Protein AF-A0A7V8XNZ7-F1 (afdb_monomer_lite)

Radius of gyration: 29.41 Å; chains: 1; bounding box: 62×92×103 Å

Secondary structure (DSSP, 8-state):
-------------------------HHHHHHHHHHTSBHHHH-TTS-SSBHHHHHHHHH-TT-EEEEEEEEPTT---TT-SEEEEEEEEEEEETTEEEEEEEEEEEEEGGGTEEEEEEEEEEEEEEEETTEEEE-S-GGGHHHHHHS-GGGS----EEE---EEESSS--TT-EEEEEEEEEE-SSS-EEEEEEEEEETTTEEEEEEEEEE-TT-EEEEEEEEEPPS-TT-EEEEEEEETT-PPEEEE-TT--EEEE-TTSSSS--SS------S------------SSSS-EEEEEEE-TT-SEEEEEEEE-TTEEEEEE-TTSPBP-TTSTTEEEEEEEEEETTTTEEEEEEEEEEESPPSEEEEEEEEE------------PPPP----------PPPPPP-PPP--

Structure (mmCIF, N/CA/C/O backbone):
data_AF-A0A7V8XNZ7-F1
#
_entry.id   AF-A0A7V8XNZ7-F1
#
loop_
_atom_site.group_PDB
_atom_site.id
_atom_site.type_symbol
_atom_site.label_atom_id
_atom_site.label_alt_id
_atom_site.label_comp_id
_atom_site.label_asym_id
_atom_site.label_entity_id
_atom_site.label_seq_id
_atom_site.pdbx_PDB_ins_code
_atom_site.Cartn_x
_atom_site.Cartn_y
_atom_site.Cartn_z
_atom_site.occupancy
_atom_site.B_iso_or_equiv
_atom_site.auth_seq_id
_atom_site.auth_comp_id
_atom_site.auth_asym_id
_atom_site.auth_atom_id
_atom_site.pdbx_PDB_model_num
ATOM 1 N N . MET A 1 1 ? -2.781 69.017 58.555 1.00 39.75 1 MET A N 1
ATOM 2 C CA . MET A 1 1 ? -2.145 67.916 57.795 1.00 39.75 1 MET A CA 1
ATOM 3 C C . MET A 1 1 ? -3.065 67.523 56.646 1.00 39.75 1 MET A C 1
ATOM 5 O O . MET A 1 1 ? -4.130 66.984 56.902 1.00 39.75 1 MET A O 1
ATOM 9 N N . ARG A 1 2 ? -2.718 67.870 55.398 1.00 33.56 2 ARG A N 1
ATOM 10 C CA . ARG A 1 2 ? -3.447 67.452 54.186 1.00 33.56 2 ARG A CA 1
ATOM 11 C C . ARG A 1 2 ? -2.584 66.428 53.453 1.00 33.56 2 ARG A C 1
ATOM 13 O O . ARG A 1 2 ? -1.491 66.766 53.011 1.00 33.56 2 ARG A O 1
ATOM 20 N N . MET A 1 3 ? -3.054 65.187 53.381 1.00 37.44 3 MET A N 1
ATOM 21 C CA . MET A 1 3 ? -2.388 64.090 52.680 1.00 37.44 3 MET A CA 1
ATOM 22 C C . MET A 1 3 ? -2.926 64.064 51.245 1.00 37.44 3 MET A C 1
ATOM 24 O O . MET A 1 3 ? -4.095 63.764 51.020 1.00 37.44 3 MET A O 1
ATOM 28 N N . VAL A 1 4 ? -2.099 64.468 50.282 1.00 38.56 4 VAL A N 1
ATOM 29 C CA . VAL A 1 4 ? -2.446 64.460 48.855 1.00 38.56 4 VAL A CA 1
ATOM 30 C C . VAL A 1 4 ? -2.155 63.064 48.307 1.00 38.56 4 VAL A C 1
ATOM 32 O O . VAL A 1 4 ? -0.997 62.686 48.139 1.00 38.56 4 VAL A O 1
ATOM 35 N N . LEU A 1 5 ? -3.210 62.290 48.053 1.00 36.19 5 LEU A N 1
ATOM 36 C CA . LEU A 1 5 ? -3.142 60.973 47.425 1.00 3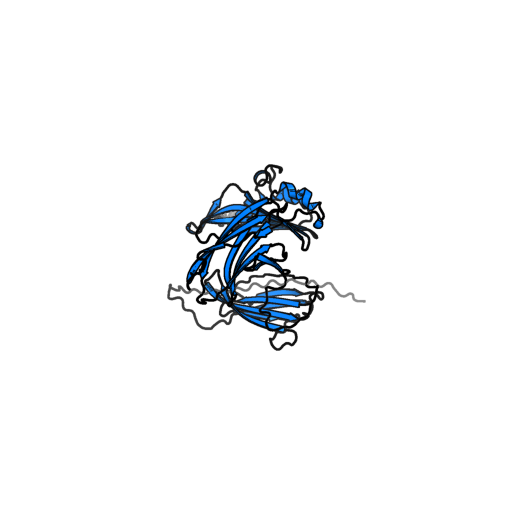6.19 5 LEU A CA 1
ATOM 37 C C . LEU A 1 5 ? -2.982 61.158 45.905 1.00 36.19 5 LEU A C 1
ATOM 39 O O . LEU A 1 5 ? -3.918 61.564 45.219 1.00 36.19 5 LEU A O 1
ATOM 43 N N . ARG A 1 6 ? -1.784 60.902 45.368 1.00 35.91 6 ARG A N 1
ATOM 44 C CA . ARG A 1 6 ? -1.544 60.858 43.916 1.00 35.91 6 ARG A CA 1
ATOM 45 C C . ARG A 1 6 ? -1.969 59.490 43.381 1.00 35.91 6 ARG A C 1
ATOM 47 O O . ARG A 1 6 ? -1.261 58.508 43.576 1.00 35.91 6 ARG A O 1
ATOM 54 N N . VAL A 1 7 ? -3.116 59.434 42.708 1.00 35.53 7 VAL A N 1
ATOM 55 C CA . VAL A 1 7 ? -3.557 58.269 41.929 1.00 35.53 7 VAL A CA 1
ATOM 56 C C . VAL A 1 7 ? -2.876 58.333 40.561 1.00 35.53 7 VAL A C 1
ATOM 58 O O . VAL A 1 7 ? -3.099 59.270 39.799 1.00 35.53 7 VAL A O 1
ATOM 61 N N . VAL A 1 8 ? -2.008 57.363 40.270 1.00 37.47 8 VAL A N 1
ATOM 62 C CA . VAL A 1 8 ? -1.406 57.169 38.944 1.00 37.47 8 VAL A CA 1
ATOM 63 C C . VAL A 1 8 ? -2.248 56.130 38.211 1.00 37.47 8 VAL A C 1
ATOM 65 O O . VAL A 1 8 ? -2.193 54.943 38.527 1.00 37.47 8 VAL A O 1
ATOM 68 N N . THR A 1 9 ? -3.048 56.576 37.248 1.00 41.19 9 THR A N 1
ATOM 69 C CA . THR A 1 9 ? -3.846 55.697 36.389 1.00 41.19 9 THR A CA 1
ATOM 70 C C . THR A 1 9 ? -2.958 55.186 35.253 1.00 41.19 9 THR A C 1
ATOM 72 O O . THR A 1 9 ? -2.652 55.920 34.316 1.00 41.19 9 THR A O 1
ATOM 75 N N . VAL A 1 10 ? -2.501 53.934 35.346 1.00 38.91 10 VAL A N 1
ATOM 76 C CA . VAL A 1 10 ? -1.772 53.251 34.265 1.00 38.91 10 VAL A CA 1
ATOM 77 C C . VAL A 1 10 ? -2.794 52.736 33.253 1.00 38.91 10 VAL A C 1
ATOM 79 O O . VAL A 1 10 ? -3.496 51.757 33.501 1.00 38.91 10 VAL A O 1
ATOM 82 N N . LEU A 1 11 ? -2.896 53.421 32.115 1.00 38.03 11 LEU A N 1
ATOM 83 C CA . LEU A 1 11 ? -3.706 53.001 30.975 1.00 38.03 11 LEU A CA 1
ATOM 84 C C . LEU A 1 11 ? -2.941 51.902 30.209 1.00 38.03 11 LEU A C 1
ATOM 86 O O . LEU A 1 11 ? -2.127 52.186 29.332 1.00 38.03 11 LEU A O 1
ATOM 90 N N . CYS A 1 12 ? -3.155 50.633 30.565 1.00 36.72 12 CYS A N 1
ATOM 91 C CA . CYS A 1 12 ? -2.683 49.505 29.760 1.00 36.72 12 CYS A CA 1
ATOM 92 C C . CYS A 1 12 ? -3.538 49.410 28.490 1.00 36.72 12 CYS A C 1
ATOM 94 O O . CYS A 1 12 ? -4.633 48.849 28.512 1.00 36.72 12 CYS A O 1
ATOM 96 N N . ALA A 1 13 ? -3.044 49.954 27.377 1.00 41.94 13 ALA A N 1
ATOM 97 C CA . ALA A 1 13 ? -3.587 49.666 26.057 1.00 41.94 13 ALA A CA 1
ATOM 98 C C . ALA A 1 13 ? -3.316 48.187 25.729 1.00 41.94 13 ALA A C 1
ATOM 100 O O . ALA A 1 13 ? -2.229 47.820 25.287 1.00 41.94 13 ALA A O 1
ATOM 101 N N . LEU A 1 14 ? -4.303 47.329 25.992 1.00 40.44 14 LEU A N 1
ATOM 102 C CA . LEU A 1 14 ? -4.361 45.968 25.469 1.00 40.44 14 LEU A CA 1
ATOM 103 C C . LEU A 1 14 ? -4.523 46.073 23.952 1.00 40.44 14 LEU A C 1
ATOM 105 O O . LEU A 1 14 ? -5.637 46.157 23.439 1.00 40.44 14 LEU A O 1
ATOM 109 N N . TRP A 1 15 ? -3.409 46.112 23.222 1.00 42.69 15 TRP A N 1
ATOM 110 C CA . TRP A 1 15 ? -3.448 45.756 21.812 1.00 42.69 15 TRP A CA 1
ATOM 111 C C . TRP A 1 15 ? -3.985 44.327 21.738 1.00 42.69 15 TRP A C 1
ATOM 113 O O . TRP A 1 15 ? -3.386 43.445 22.364 1.00 42.69 15 TRP A O 1
ATOM 123 N N . PRO A 1 16 ? -5.102 44.064 21.031 1.00 50.25 16 PRO A N 1
ATOM 124 C CA . PRO A 1 16 ? -5.426 42.699 20.689 1.00 50.25 16 PRO A CA 1
ATOM 125 C C . PRO A 1 16 ? -4.217 42.212 19.907 1.00 50.25 16 PRO A C 1
ATOM 127 O O . PRO A 1 16 ? -3.898 42.740 18.840 1.00 50.25 16 PRO A O 1
ATOM 130 N N . ALA A 1 17 ? -3.494 41.255 20.481 1.00 51.59 17 ALA A N 1
ATOM 131 C CA . ALA A 1 17 ? -2.649 40.401 19.686 1.00 51.59 17 ALA A CA 1
ATOM 132 C C . ALA A 1 17 ? -3.598 39.839 18.633 1.00 51.59 17 ALA A C 1
ATOM 134 O O . ALA A 1 17 ? -4.425 38.977 18.931 1.00 51.59 17 ALA A O 1
ATOM 135 N N . VAL A 1 18 ? -3.558 40.417 17.432 1.00 56.84 18 VAL A N 1
ATOM 136 C CA . VAL A 1 18 ? -4.085 39.787 16.237 1.00 56.84 18 VAL A CA 1
ATOM 137 C C . VAL A 1 18 ? -3.210 38.559 16.128 1.00 56.84 18 VAL A C 1
ATOM 139 O O . VAL A 1 18 ? -2.110 38.611 15.582 1.00 56.84 18 VAL A O 1
ATOM 142 N N . GLY A 1 19 ? -3.630 37.499 16.824 1.00 54.28 19 GLY A N 1
ATOM 143 C CA . GLY A 1 19 ? -3.047 36.191 16.700 1.00 54.28 19 GLY A CA 1
ATOM 144 C C . GLY A 1 19 ? -3.092 35.950 15.217 1.00 54.28 19 GLY A C 1
ATOM 145 O O . GLY A 1 19 ? -4.176 35.908 14.632 1.00 54.28 19 GLY A O 1
ATOM 146 N N . THR A 1 20 ? -1.918 35.921 14.599 1.00 58.00 20 THR A N 1
ATOM 147 C CA . THR A 1 20 ? -1.763 35.319 13.295 1.00 58.00 20 THR A CA 1
ATOM 148 C C . THR A 1 20 ? -2.499 33.999 13.425 1.00 58.00 20 THR A C 1
ATOM 150 O O . THR A 1 20 ? -2.100 33.148 14.220 1.00 58.00 20 THR A O 1
ATOM 153 N N . LEU A 1 21 ? -3.669 33.909 12.785 1.00 58.59 21 LEU A N 1
ATOM 154 C CA . LEU A 1 21 ? -4.419 32.676 12.628 1.00 58.59 21 LEU A CA 1
ATOM 155 C C . LEU A 1 21 ? -3.431 31.764 11.923 1.00 58.59 21 LEU A C 1
ATOM 157 O O . LEU A 1 21 ? -3.240 31.866 10.712 1.00 58.59 21 LEU A O 1
ATOM 161 N N . GLY A 1 22 ? -2.659 31.039 12.734 1.00 60.12 22 GLY A N 1
ATOM 162 C CA . GLY A 1 22 ? -1.519 30.275 12.282 1.00 60.12 22 GLY A CA 1
ATOM 163 C C . GLY A 1 22 ? -2.070 29.346 11.236 1.00 60.12 22 GLY A C 1
ATOM 164 O O . GLY A 1 22 ? -3.032 28.636 11.529 1.00 60.12 22 GLY A O 1
ATOM 165 N N . ALA A 1 23 ? -1.534 29.442 10.018 1.00 72.25 23 ALA A N 1
ATOM 166 C CA . ALA A 1 23 ? -1.932 28.590 8.916 1.00 72.25 23 ALA A CA 1
ATOM 167 C C . ALA A 1 23 ? -1.976 27.160 9.455 1.00 72.25 23 ALA A C 1
ATOM 169 O O . ALA A 1 23 ? -0.952 26.611 9.867 1.00 72.25 23 ALA A O 1
ATOM 170 N N . GLN A 1 24 ? -3.194 26.641 9.599 1.00 80.75 24 GLN A N 1
ATOM 171 C CA . GLN A 1 24 ? -3.417 25.366 10.247 1.00 80.75 24 GLN A CA 1
ATOM 172 C C . GLN A 1 24 ? -2.708 24.332 9.381 1.00 80.75 24 GLN A C 1
ATOM 174 O O . GLN A 1 24 ? -2.948 24.291 8.176 1.00 80.75 24 GLN A O 1
ATOM 179 N N . ASP A 1 25 ? -1.787 23.570 9.975 1.00 91.31 25 ASP A N 1
ATOM 180 C CA . ASP A 1 25 ? -1.007 22.569 9.249 1.00 91.31 25 ASP A CA 1
ATOM 181 C C . ASP A 1 25 ? -1.972 21.671 8.446 1.00 91.31 25 ASP A C 1
ATOM 183 O O . ASP A 1 25 ? -2.803 20.986 9.060 1.00 91.31 25 ASP A O 1
ATOM 187 N N . PRO A 1 26 ? -1.909 21.668 7.097 1.00 90.56 26 PRO A N 1
ATOM 188 C CA . PRO A 1 26 ? -2.805 20.874 6.261 1.00 90.56 26 PRO A CA 1
ATOM 189 C C . PRO A 1 26 ? -2.821 19.397 6.659 1.00 90.56 26 PRO A C 1
ATOM 191 O O . PRO A 1 26 ? -3.866 18.749 6.593 1.00 90.56 26 PRO A O 1
ATOM 194 N N . ALA A 1 27 ? -1.697 18.866 7.152 1.00 89.31 27 ALA A N 1
ATOM 195 C CA . ALA A 1 27 ? -1.626 17.494 7.637 1.00 89.31 27 ALA A CA 1
ATOM 196 C C . ALA A 1 27 ? -2.510 17.263 8.875 1.00 89.31 27 ALA A C 1
ATOM 198 O O . ALA A 1 27 ? -3.205 16.248 8.958 1.00 89.31 27 ALA A O 1
ATOM 199 N N . GLN A 1 28 ? -2.548 18.216 9.812 1.00 94.00 28 GLN A N 1
ATOM 200 C CA . GLN A 1 28 ? -3.410 18.140 10.996 1.00 94.00 28 GLN A CA 1
ATOM 201 C C . GLN A 1 28 ? -4.891 18.225 10.629 1.00 94.00 28 GLN A C 1
ATOM 203 O O . GLN A 1 28 ? -5.708 17.510 11.210 1.00 94.00 28 GLN A O 1
ATOM 208 N N . GLU A 1 29 ? -5.251 19.045 9.639 1.00 95.19 29 GLU A N 1
ATOM 209 C CA . GLU A 1 29 ? -6.632 19.110 9.152 1.00 95.19 29 GLU A CA 1
ATOM 210 C C . GLU A 1 29 ? -7.066 17.793 8.489 1.00 95.19 29 GLU A C 1
ATOM 212 O O . GLU A 1 29 ? -8.159 17.297 8.772 1.00 95.19 29 GLU A O 1
ATOM 217 N N . ARG A 1 30 ? -6.200 17.167 7.680 1.00 94.56 30 ARG A N 1
ATOM 218 C CA . ARG A 1 30 ? -6.457 15.837 7.093 1.00 94.56 30 ARG A CA 1
ATOM 219 C C . ARG A 1 30 ? -6.646 14.774 8.173 1.00 94.56 30 ARG A C 1
ATOM 221 O O . ARG A 1 30 ? -7.622 14.025 8.129 1.00 94.56 30 ARG A O 1
ATOM 228 N N . ILE A 1 31 ? -5.768 14.737 9.177 1.00 95.94 31 ILE A N 1
ATOM 229 C CA . ILE A 1 31 ? -5.879 13.809 10.314 1.00 95.94 31 ILE A CA 1
ATOM 230 C C . ILE A 1 31 ? -7.194 14.036 11.071 1.00 95.94 31 ILE A C 1
ATOM 232 O O . ILE A 1 31 ? -7.930 13.082 11.330 1.00 95.94 31 ILE A O 1
ATOM 236 N N . ARG A 1 32 ? -7.532 15.294 11.384 1.00 97.75 32 ARG A N 1
ATOM 237 C CA . ARG A 1 32 ? -8.781 15.655 12.071 1.00 97.75 32 ARG A CA 1
ATOM 238 C C . ARG A 1 32 ? -10.007 15.194 11.286 1.00 97.75 32 ARG A C 1
ATOM 240 O O . ARG A 1 32 ? -10.914 14.610 11.873 1.00 97.75 32 ARG A O 1
ATOM 247 N N . ARG A 1 33 ? -10.031 15.426 9.970 1.00 97.56 33 ARG A N 1
ATOM 248 C CA . ARG A 1 33 ? -11.114 14.963 9.089 1.00 97.56 33 ARG A CA 1
ATOM 249 C C . ARG A 1 33 ? -11.244 13.451 9.114 1.00 97.56 33 ARG A C 1
ATOM 251 O O . ARG A 1 33 ? -12.348 12.969 9.311 1.00 97.56 33 ARG A O 1
ATOM 258 N N . THR A 1 34 ? -10.129 12.733 9.002 1.00 98.12 34 THR A N 1
ATOM 259 C CA . THR A 1 34 ? -10.087 11.260 9.019 1.00 98.12 34 THR A CA 1
ATOM 260 C C . THR A 1 34 ? -10.694 10.686 10.295 1.00 98.12 34 THR A C 1
ATOM 262 O O . THR A 1 34 ? -11.558 9.819 10.226 1.00 98.12 34 THR A O 1
ATOM 265 N N . ARG A 1 35 ? -10.309 11.216 11.463 1.00 98.50 35 ARG A N 1
ATOM 266 C CA . ARG A 1 35 ? -10.851 10.787 12.766 1.00 98.50 35 ARG A CA 1
ATOM 267 C C . ARG A 1 35 ? -12.365 10.954 12.870 1.00 98.50 35 ARG A C 1
ATOM 269 O O . ARG A 1 35 ? -13.031 10.125 13.483 1.00 98.50 35 ARG A O 1
ATOM 276 N N . ASN A 1 36 ? -12.878 12.028 12.272 1.00 98.44 36 ASN A N 1
ATOM 277 C CA . ASN A 1 36 ? -14.282 12.421 12.330 1.00 98.44 36 ASN A CA 1
ATOM 278 C C . ASN A 1 36 ? -15.132 11.846 11.188 1.00 98.44 36 ASN A C 1
ATOM 280 O O . ASN A 1 36 ? -16.329 12.123 11.145 1.00 98.44 36 ASN A O 1
ATOM 284 N N . VAL A 1 37 ? -14.553 11.074 10.262 1.00 98.44 37 VAL A N 1
ATOM 285 C CA . VAL A 1 37 ? -15.342 10.367 9.246 1.00 98.44 37 VAL A CA 1
ATOM 286 C C . VAL A 1 37 ? -16.258 9.377 9.957 1.00 98.44 37 VAL A C 1
ATOM 288 O O . VAL A 1 37 ? -15.779 8.568 10.747 1.00 98.44 37 VAL A O 1
ATOM 291 N N . ALA A 1 38 ? -17.563 9.435 9.695 1.00 98.50 38 ALA A N 1
ATOM 292 C CA . ALA A 1 38 ? -18.488 8.433 10.211 1.00 98.50 38 ALA A CA 1
ATOM 293 C C . ALA A 1 38 ? -18.165 7.060 9.604 1.00 98.50 38 ALA A C 1
ATOM 295 O O . ALA A 1 38 ? -17.969 6.953 8.393 1.00 98.50 38 ALA A O 1
ATOM 296 N N . ALA A 1 39 ? -18.106 6.011 10.424 1.00 98.50 39 ALA A N 1
ATOM 297 C CA . ALA A 1 39 ? -17.786 4.662 9.959 1.00 98.50 39 ALA A CA 1
ATOM 298 C C . ALA A 1 39 ? -18.798 4.164 8.904 1.00 98.50 39 ALA A C 1
ATOM 300 O O . ALA A 1 39 ? -18.399 3.561 7.909 1.00 98.50 39 ALA A O 1
ATOM 301 N N . SER A 1 40 ? -20.073 4.531 9.066 1.00 98.38 40 SER A N 1
ATOM 302 C CA . SER A 1 40 ? -21.177 4.349 8.108 1.00 98.38 40 SER A CA 1
ATOM 303 C C . SER A 1 40 ? -20.903 4.921 6.703 1.00 98.38 40 SER A C 1
ATOM 305 O O . SER A 1 40 ? -21.365 4.362 5.710 1.00 98.38 40 SER A O 1
ATOM 307 N N . ASN A 1 41 ? -20.125 6.008 6.587 1.00 98.06 41 ASN A N 1
ATOM 308 C CA . ASN A 1 41 ? -19.746 6.591 5.292 1.00 98.06 41 ASN A CA 1
ATOM 309 C C . ASN A 1 41 ? -18.697 5.747 4.555 1.00 98.06 41 ASN A C 1
ATOM 311 O O . ASN A 1 41 ? -18.593 5.833 3.333 1.00 98.06 41 ASN A O 1
ATOM 315 N N . LEU A 1 42 ? -17.896 4.970 5.290 1.00 98.31 42 LEU A N 1
ATOM 316 C CA . LEU A 1 42 ? -16.884 4.074 4.724 1.00 98.31 42 LEU A CA 1
ATOM 317 C C . LEU A 1 42 ? -17.463 2.692 4.424 1.00 98.31 42 LEU A C 1
ATOM 319 O O . LEU A 1 42 ? -17.049 2.046 3.466 1.00 98.31 42 LEU A O 1
ATOM 323 N N . ASP A 1 43 ? -18.416 2.255 5.243 1.00 98.31 43 ASP A N 1
ATOM 324 C CA . ASP A 1 43 ? -19.131 0.999 5.094 1.00 98.31 43 ASP A CA 1
ATOM 325 C C . ASP A 1 43 ? -20.552 1.149 5.669 1.00 98.31 43 ASP A C 1
ATOM 327 O O . ASP A 1 43 ? -20.702 1.262 6.889 1.00 98.31 43 ASP A O 1
ATOM 331 N N . PRO A 1 44 ? -21.607 1.127 4.831 1.00 98.06 44 PRO A N 1
ATOM 332 C CA . PRO A 1 44 ? -22.984 1.347 5.277 1.00 98.06 44 PRO A CA 1
ATOM 333 C C . PRO A 1 44 ? -23.501 0.353 6.325 1.00 98.06 44 PRO A C 1
ATOM 335 O O . PRO A 1 44 ? -24.524 0.617 6.952 1.00 98.06 44 PRO A O 1
ATOM 338 N N . ALA A 1 45 ? -22.841 -0.796 6.510 1.00 98.25 45 ALA A N 1
ATOM 339 C CA . ALA A 1 45 ? -23.206 -1.770 7.539 1.00 98.25 45 ALA A CA 1
ATOM 340 C C . ALA A 1 45 ? -22.700 -1.390 8.946 1.00 98.25 45 ALA A C 1
ATOM 342 O O . ALA A 1 45 ? -23.031 -2.068 9.922 1.00 98.25 45 ALA A O 1
ATOM 343 N N . LEU A 1 46 ? -21.882 -0.341 9.065 1.00 98.44 46 LEU A N 1
ATOM 344 C CA . LEU A 1 46 ? -21.321 0.135 10.326 1.00 98.44 46 LEU A CA 1
ATOM 345 C C . LEU A 1 46 ? -22.191 1.210 10.997 1.00 98.44 46 LEU A C 1
ATOM 347 O O . LEU A 1 46 ? -22.964 1.898 10.330 1.00 98.44 46 LEU A O 1
ATOM 351 N N . PRO A 1 47 ? -22.063 1.388 12.328 1.00 98.31 47 PRO A N 1
ATOM 352 C CA . PRO A 1 47 ? -22.779 2.436 13.048 1.00 98.31 47 PRO A CA 1
ATOM 353 C C . PRO A 1 47 ? -22.363 3.844 12.603 1.00 98.31 47 PRO A C 1
ATOM 355 O O . PRO A 1 47 ? -21.216 4.089 12.224 1.00 98.31 47 PRO A O 1
ATOM 358 N N . ASP A 1 48 ? -23.292 4.791 12.734 1.00 98.31 48 ASP A N 1
ATOM 359 C CA . ASP A 1 48 ? -23.067 6.209 12.442 1.00 98.31 48 ASP A CA 1
ATOM 360 C C . ASP A 1 48 ? -22.323 6.915 13.588 1.00 98.31 48 ASP A C 1
ATOM 362 O O . ASP A 1 48 ? -22.863 7.734 14.328 1.00 98.31 48 ASP A O 1
ATOM 366 N N . VAL A 1 49 ? -21.066 6.523 13.789 1.00 98.56 49 VAL A N 1
ATOM 367 C CA . VAL A 1 49 ? -20.161 7.100 14.791 1.00 98.56 49 VAL A CA 1
ATOM 368 C C . VAL A 1 49 ? -18.802 7.416 14.157 1.00 98.56 49 VAL A C 1
ATOM 370 O O . VAL A 1 49 ? -18.439 6.786 13.160 1.00 98.56 49 VAL A O 1
ATOM 373 N N . PRO A 1 50 ? -18.017 8.359 14.712 1.00 98.62 50 PRO A N 1
ATOM 374 C CA . PRO A 1 50 ? -16.684 8.670 14.200 1.00 98.62 50 PRO A CA 1
ATOM 375 C C . PRO A 1 50 ? -15.763 7.444 14.142 1.00 98.62 50 PRO A C 1
ATOM 377 O O . PRO A 1 50 ? -15.757 6.624 15.064 1.00 98.62 50 PRO A O 1
ATOM 380 N N . LEU A 1 51 ? -14.934 7.362 13.098 1.00 98.50 51 LEU A N 1
ATOM 381 C CA . LEU A 1 51 ? -13.993 6.267 12.855 1.00 98.50 51 LEU A CA 1
ATOM 382 C C . LEU A 1 51 ? -13.059 6.029 14.049 1.00 98.50 51 LEU A C 1
ATOM 384 O O . LEU A 1 51 ? -12.837 4.879 14.418 1.00 98.50 51 LEU A O 1
ATOM 388 N N . ASP A 1 52 ? -12.546 7.094 14.678 1.00 98.38 52 ASP A N 1
ATOM 389 C CA . ASP A 1 52 ? -11.694 6.973 15.875 1.00 98.38 52 ASP A CA 1
ATOM 390 C C . ASP A 1 52 ? -12.431 6.274 17.028 1.00 98.38 52 ASP A C 1
ATOM 392 O O . ASP A 1 52 ? -11.886 5.361 17.646 1.00 98.38 52 ASP A O 1
ATOM 396 N N . LEU A 1 53 ? -13.690 6.648 17.281 1.00 98.25 53 LEU A N 1
ATOM 397 C CA . LEU A 1 53 ? -14.487 6.055 18.354 1.00 98.25 53 LEU A CA 1
ATOM 398 C C . LEU A 1 53 ? -14.809 4.585 18.062 1.00 98.25 53 LEU A C 1
ATOM 400 O O . LEU A 1 53 ? -14.614 3.735 18.932 1.00 98.25 53 LEU A O 1
ATOM 404 N N . TRP A 1 54 ? -15.262 4.284 16.843 1.00 98.25 54 TRP A N 1
ATOM 405 C CA . TRP A 1 54 ? -15.564 2.915 16.421 1.00 98.25 54 TRP A CA 1
ATOM 406 C C . TRP A 1 54 ? -14.334 2.004 16.523 1.00 98.25 54 TRP A C 1
ATOM 408 O O . TRP A 1 54 ? -14.409 0.924 17.109 1.00 98.25 54 TRP A O 1
ATOM 418 N N . LEU A 1 55 ? -13.178 2.452 16.022 1.00 97.75 55 LEU A N 1
ATOM 419 C CA . LEU A 1 55 ? -11.964 1.636 16.010 1.00 97.75 55 LEU A CA 1
ATOM 420 C C . LEU A 1 55 ? -11.419 1.394 17.426 1.00 97.75 55 LEU A C 1
ATOM 422 O O . LEU A 1 55 ? -10.970 0.289 17.725 1.00 97.75 55 LEU A O 1
ATOM 426 N N . ARG A 1 56 ? -11.515 2.382 18.328 1.00 97.62 56 ARG A N 1
ATOM 427 C CA . ARG A 1 56 ? -11.162 2.221 19.753 1.00 97.62 56 ARG A CA 1
ATOM 428 C C . ARG A 1 56 ? -12.030 1.197 20.466 1.00 97.62 56 ARG A C 1
ATOM 430 O O . ARG A 1 56 ? -11.512 0.415 21.259 1.00 97.62 56 ARG A O 1
ATOM 437 N N . GLN A 1 57 ? -13.332 1.195 20.189 1.00 97.56 57 GLN A N 1
ATOM 438 C CA . GLN A 1 57 ? -14.250 0.199 20.745 1.00 97.56 57 GLN A CA 1
ATOM 439 C C . GLN A 1 57 ? -13.941 -1.205 20.218 1.00 97.56 57 GLN A C 1
ATOM 441 O O . GLN A 1 57 ? -14.053 -2.173 20.964 1.00 97.56 57 GLN A O 1
ATOM 446 N N . LEU A 1 58 ? -13.534 -1.304 18.952 1.00 97.38 58 LEU A N 1
ATOM 447 C CA . LEU A 1 58 ? -13.298 -2.575 18.285 1.00 97.38 58 LEU A CA 1
ATOM 448 C C . LEU A 1 58 ? -11.956 -3.230 18.644 1.00 97.38 58 LEU A C 1
ATOM 450 O O . LEU A 1 58 ? -11.925 -4.416 18.956 1.00 97.38 58 LEU A O 1
ATOM 454 N N . VAL A 1 59 ? -10.850 -2.484 18.565 1.00 95.94 59 VAL A N 1
ATOM 455 C CA . VAL A 1 59 ? -9.496 -3.019 18.820 1.00 95.94 59 VAL A CA 1
ATOM 456 C C . VAL A 1 59 ? -9.192 -3.061 20.322 1.00 95.94 59 VAL A C 1
ATOM 458 O O . VAL A 1 59 ? -8.427 -3.906 20.776 1.00 95.94 59 VAL A O 1
ATOM 461 N N . GLY A 1 60 ? -9.837 -2.193 21.107 1.00 94.38 60 GLY A N 1
ATOM 462 C CA . GLY A 1 60 ? -9.695 -2.120 22.557 1.00 94.38 60 GLY A CA 1
ATOM 463 C C . GLY A 1 60 ? -8.897 -0.904 23.028 1.00 94.38 60 GLY A C 1
ATOM 464 O O . GLY A 1 60 ? -8.122 -0.293 22.293 1.00 94.38 60 GLY A O 1
ATOM 465 N N . ALA A 1 61 ? -9.087 -0.547 24.300 1.00 92.25 61 ALA A N 1
ATOM 466 C CA . ALA A 1 61 ? -8.504 0.657 24.897 1.00 92.25 61 ALA A CA 1
ATOM 467 C C . ALA A 1 61 ? -6.977 0.591 25.098 1.00 92.25 61 ALA A C 1
ATOM 469 O O . ALA A 1 61 ? -6.349 1.633 25.271 1.00 92.25 61 ALA A O 1
ATOM 470 N N . SER A 1 62 ? -6.382 -0.608 25.091 1.00 94.44 62 SER A N 1
ATOM 471 C CA . SER A 1 62 ? -4.930 -0.807 25.203 1.00 94.44 62 SER A CA 1
ATOM 472 C C . SER A 1 62 ? -4.178 -0.557 23.896 1.00 94.44 62 SER A C 1
ATOM 474 O O . SER A 1 62 ? -2.957 -0.406 23.928 1.00 94.44 62 SER A O 1
ATOM 476 N N . ALA A 1 63 ? -4.880 -0.513 22.760 1.00 96.88 63 ALA A N 1
ATOM 477 C CA . ALA A 1 63 ? -4.250 -0.322 21.466 1.00 96.88 63 ALA A CA 1
ATOM 478 C C . ALA A 1 63 ? -3.658 1.088 21.327 1.00 96.88 63 ALA A C 1
ATOM 480 O O . ALA A 1 63 ? -4.231 2.091 21.766 1.00 96.88 63 ALA A O 1
ATOM 481 N N . GLN A 1 64 ? -2.501 1.165 20.682 1.00 95.38 64 GLN A N 1
ATOM 482 C CA . GLN A 1 64 ? -1.858 2.408 20.288 1.00 95.38 64 GLN A CA 1
ATOM 483 C C . GLN A 1 64 ? -2.393 2.842 18.927 1.00 95.38 64 GLN A C 1
ATOM 485 O O . GLN A 1 64 ? -2.482 2.036 18.005 1.00 95.38 64 GLN A O 1
ATOM 490 N N . PHE A 1 65 ? -2.747 4.121 18.809 1.00 95.94 65 PHE A N 1
ATOM 491 C CA . PHE A 1 65 ? -3.322 4.689 17.593 1.00 95.94 65 PHE A CA 1
ATOM 492 C C . PHE A 1 65 ? -2.385 5.743 17.026 1.00 95.94 65 PHE A C 1
ATOM 494 O O . PHE A 1 65 ? -2.216 6.812 17.619 1.00 95.94 65 PHE A O 1
ATOM 501 N N . GLU A 1 66 ? -1.831 5.468 15.854 1.00 92.38 66 GLU A N 1
ATOM 502 C CA . GLU A 1 66 ? -1.061 6.424 15.074 1.00 92.38 66 GLU A CA 1
ATOM 503 C C . GLU A 1 66 ? -1.909 6.926 13.906 1.00 92.38 66 GLU A C 1
ATOM 505 O O . GLU A 1 66 ? -2.488 6.142 13.157 1.00 92.38 66 GLU A O 1
ATOM 510 N N . TRP A 1 67 ? -2.000 8.248 13.766 1.00 94.38 67 TRP A N 1
ATOM 511 C CA . TRP A 1 67 ? -2.750 8.891 12.692 1.00 94.38 67 TRP A CA 1
ATOM 512 C C . TRP A 1 67 ? -1.795 9.696 11.832 1.00 94.38 67 TRP A C 1
ATOM 514 O O . TRP A 1 67 ? -1.116 10.594 12.334 1.00 94.38 67 TRP A O 1
ATOM 524 N N . THR A 1 68 ? -1.784 9.414 10.539 1.00 90.69 68 THR A N 1
ATOM 525 C CA . THR A 1 68 ? -0.949 10.111 9.565 1.00 90.69 68 THR A CA 1
ATOM 526 C C . THR A 1 68 ? -1.799 10.587 8.390 1.00 90.69 68 THR A C 1
ATOM 528 O O . THR A 1 68 ? -2.975 10.244 8.250 1.00 90.69 68 THR A O 1
ATOM 531 N N . SER A 1 69 ? -1.227 11.449 7.555 1.00 91.19 69 SER A N 1
ATOM 532 C CA . SER A 1 69 ? -1.838 11.830 6.283 1.00 91.19 69 SER A CA 1
ATOM 533 C C . SER A 1 69 ? -0.787 11.820 5.187 1.00 91.19 69 SER A C 1
ATOM 535 O O . SER A 1 69 ? 0.389 12.086 5.441 1.00 91.19 69 SER A O 1
ATOM 537 N N . GLY A 1 70 ? -1.208 11.504 3.969 1.00 89.50 70 GLY A N 1
ATOM 538 C CA . GLY A 1 70 ? -0.303 11.344 2.844 1.00 89.50 70 GLY A CA 1
ATOM 539 C C . GLY A 1 70 ? -1.041 11.135 1.532 1.00 89.50 70 GLY A C 1
ATOM 540 O O . GLY A 1 70 ? -2.220 11.466 1.397 1.00 89.50 70 GLY A O 1
ATOM 541 N N . SER A 1 71 ? -0.321 10.600 0.553 1.00 85.62 71 SER A N 1
ATOM 542 C CA . SER A 1 71 ? -0.914 10.138 -0.698 1.00 85.62 71 SER A CA 1
ATOM 543 C C . SER A 1 71 ? -1.488 8.736 -0.520 1.00 85.62 71 SER A C 1
ATOM 545 O O . SER A 1 71 ? -0.882 7.922 0.173 1.00 85.62 71 SER A O 1
ATOM 547 N N . CYS A 1 72 ? -2.627 8.458 -1.150 1.00 84.00 72 CYS A N 1
ATOM 548 C CA . CYS A 1 72 ? -3.178 7.103 -1.212 1.00 84.00 72 CYS A CA 1
ATOM 549 C C . CYS A 1 72 ? -2.238 6.156 -1.982 1.00 84.00 72 CYS A C 1
ATOM 551 O O . CYS A 1 72 ? -1.481 6.605 -2.855 1.00 84.00 72 CYS A O 1
ATOM 553 N N . SER A 1 73 ? -2.276 4.862 -1.664 1.00 71.50 73 SER A N 1
ATOM 554 C CA . SER A 1 73 ? -1.430 3.854 -2.308 1.00 71.50 73 SER A CA 1
ATOM 555 C C . SER A 1 73 ? -1.806 3.674 -3.795 1.00 71.50 73 SER A C 1
ATOM 557 O O . SER A 1 73 ? -2.915 3.977 -4.238 1.00 71.50 73 SER A O 1
ATOM 559 N N . GLY A 1 74 ? -0.845 3.246 -4.622 1.00 59.28 74 GLY A N 1
ATOM 560 C CA . GLY A 1 74 ? -1.114 2.736 -5.978 1.00 59.28 74 GLY A CA 1
ATOM 561 C C . GLY A 1 74 ? -1.536 3.727 -7.079 1.00 59.28 74 GLY A C 1
ATOM 562 O O . GLY A 1 74 ? -1.789 3.282 -8.194 1.00 59.28 74 GLY A O 1
ATOM 563 N N . GLN A 1 75 ? -1.600 5.045 -6.841 1.00 53.75 75 GLN A N 1
ATOM 564 C CA . GLN A 1 75 ? -2.089 6.009 -7.848 1.00 53.75 75 GLN A CA 1
ATOM 565 C C . GLN A 1 75 ? -1.188 7.234 -8.043 1.00 53.75 75 GLN A C 1
ATOM 567 O O . GLN A 1 75 ? -1.597 8.378 -7.849 1.00 53.75 75 GLN A O 1
ATOM 572 N N . ARG A 1 76 ? 0.047 7.011 -8.502 1.00 54.38 76 ARG A N 1
ATOM 573 C CA . ARG A 1 76 ? 0.748 8.035 -9.289 1.00 54.38 76 ARG A CA 1
ATOM 574 C C . ARG A 1 76 ? 0.558 7.720 -10.765 1.00 54.38 76 ARG A C 1
ATOM 576 O O . ARG A 1 76 ? 1.455 7.187 -11.410 1.00 54.38 76 ARG A O 1
ATOM 583 N N . GLU A 1 77 ? -0.620 8.035 -11.296 1.00 59.94 77 GLU A N 1
ATOM 584 C CA . GLU A 1 77 ? -0.726 8.213 -12.743 1.00 59.94 77 GLU A CA 1
ATOM 585 C C . GLU A 1 77 ? 0.192 9.380 -13.110 1.00 59.94 77 GLU A C 1
ATOM 587 O O . GLU A 1 77 ? 0.000 10.491 -12.616 1.00 59.94 77 GLU A O 1
ATOM 592 N N . ARG A 1 78 ? 1.225 9.123 -13.926 1.00 64.25 78 ARG A N 1
ATOM 593 C CA . ARG A 1 78 ? 2.196 10.156 -14.339 1.00 64.25 78 ARG A CA 1
ATOM 594 C C . ARG A 1 78 ? 1.519 11.374 -14.971 1.00 64.25 78 ARG A C 1
ATOM 596 O O . ARG A 1 78 ? 2.063 12.468 -14.880 1.00 64.25 78 ARG A O 1
ATOM 603 N N . ASP A 1 79 ? 0.332 11.179 -15.539 1.00 74.00 79 ASP A N 1
ATOM 604 C CA . ASP A 1 79 ? -0.378 12.190 -16.317 1.00 74.00 79 ASP A CA 1
ATOM 605 C C . ASP A 1 79 ? -1.468 12.928 -15.521 1.00 74.00 79 ASP A C 1
ATOM 607 O O . ASP A 1 79 ? -2.072 13.867 -16.043 1.00 74.00 79 ASP A O 1
ATOM 611 N N . ASN A 1 80 ? -1.731 12.552 -14.260 1.00 77.69 80 ASN A N 1
ATOM 612 C CA . ASN A 1 80 ? -2.751 13.211 -13.447 1.00 77.69 80 ASN A CA 1
ATOM 613 C C . ASN A 1 80 ? -2.118 14.201 -12.447 1.00 77.69 80 ASN A C 1
ATOM 615 O O . ASN A 1 80 ? -1.459 13.779 -11.493 1.00 77.69 80 ASN A O 1
ATOM 619 N N . PRO A 1 81 ? -2.336 15.523 -12.598 1.00 84.38 81 PRO A N 1
ATOM 620 C CA . PRO A 1 81 ? -1.803 16.521 -11.667 1.00 84.38 81 PRO A CA 1
ATOM 621 C C . PRO A 1 81 ? -2.481 16.488 -10.285 1.00 84.38 81 PRO A C 1
ATOM 623 O O . PRO A 1 81 ? -2.029 17.165 -9.356 1.00 84.38 81 PRO A O 1
ATOM 626 N N . ALA A 1 82 ? -3.583 15.746 -10.144 1.00 90.12 82 ALA A N 1
ATOM 627 C CA . ALA A 1 82 ? -4.279 15.543 -8.885 1.00 90.12 82 ALA A CA 1
ATOM 628 C C . ALA A 1 82 ? -3.715 14.313 -8.158 1.00 90.12 82 ALA A C 1
ATOM 630 O O . ALA A 1 82 ? -3.821 13.187 -8.636 1.00 90.12 82 ALA A O 1
ATOM 631 N N . VAL A 1 83 ? -3.141 14.526 -6.972 1.00 89.38 83 VAL A N 1
ATOM 632 C CA . VAL A 1 83 ? -2.628 13.436 -6.130 1.00 89.38 83 VAL A CA 1
ATOM 633 C C . VAL A 1 83 ? -3.708 13.031 -5.132 1.00 89.38 83 VAL A C 1
ATOM 635 O O . VAL A 1 83 ? -4.130 13.883 -4.351 1.00 89.38 83 VAL A O 1
ATOM 638 N N . PRO A 1 84 ? -4.161 11.771 -5.086 1.00 91.12 84 PRO A N 1
ATOM 639 C CA . PRO A 1 84 ? -5.187 11.367 -4.132 1.00 91.12 84 PRO A CA 1
ATOM 640 C C . PRO A 1 84 ? -4.683 11.530 -2.691 1.00 91.12 84 PRO A C 1
ATOM 642 O O . PRO A 1 84 ? -3.577 11.104 -2.354 1.00 91.12 84 PRO A O 1
ATOM 645 N N . LEU A 1 85 ? -5.495 12.173 -1.851 1.00 93.81 85 LEU A N 1
ATOM 646 C CA . LEU A 1 85 ? -5.206 12.456 -0.448 1.00 93.81 85 LEU A CA 1
ATOM 647 C C . LEU A 1 85 ? -5.829 11.396 0.445 1.00 93.81 85 LEU A C 1
ATOM 649 O O . LEU A 1 85 ? -7.045 11.192 0.407 1.00 93.81 85 LEU A O 1
ATOM 653 N N . CYS A 1 86 ? -5.008 10.807 1.306 1.00 93.88 86 CYS A N 1
ATOM 654 C CA . CYS A 1 86 ? -5.435 9.829 2.286 1.00 93.88 86 CYS A CA 1
ATOM 655 C C . CYS A 1 86 ? -5.099 10.270 3.711 1.00 93.88 86 CYS A C 1
ATOM 657 O O . CYS A 1 86 ? -4.047 10.855 3.983 1.00 93.88 86 CYS A O 1
ATOM 659 N N . GLY A 1 87 ? -6.007 9.963 4.628 1.00 95.06 87 GLY A N 1
ATOM 660 C CA . GLY A 1 87 ? -5.692 9.829 6.040 1.00 95.06 87 GLY A CA 1
ATOM 661 C C . GLY A 1 87 ? -5.537 8.361 6.385 1.00 95.06 87 GLY A C 1
ATOM 662 O O . GLY A 1 87 ? -6.308 7.536 5.903 1.00 95.06 87 GLY A O 1
ATOM 663 N N . ILE A 1 88 ? -4.538 8.035 7.192 1.00 94.31 88 ILE A N 1
ATOM 664 C CA . ILE A 1 88 ? -4.213 6.654 7.538 1.00 94.31 88 ILE A CA 1
ATOM 665 C C . ILE A 1 88 ? -4.237 6.537 9.054 1.00 94.31 88 ILE A C 1
ATOM 667 O O . ILE A 1 88 ? -3.670 7.376 9.760 1.00 94.31 88 ILE A O 1
ATOM 671 N N . VAL A 1 89 ? -4.898 5.498 9.550 1.00 96.75 89 VAL A N 1
ATOM 672 C CA . VAL A 1 89 ? -4.828 5.097 10.952 1.00 96.75 89 VAL A CA 1
ATOM 673 C C . VAL A 1 89 ? -4.194 3.726 11.060 1.00 96.75 89 VAL A C 1
ATOM 675 O O . VAL A 1 89 ? -4.595 2.792 10.367 1.00 96.75 89 VAL A O 1
ATOM 678 N N . VAL A 1 90 ? -3.219 3.620 11.954 1.00 94.19 90 VAL A N 1
ATOM 679 C CA . VAL A 1 90 ? -2.637 2.357 12.394 1.00 94.19 90 VAL A CA 1
ATOM 680 C C . VAL A 1 90 ? -3.030 2.166 13.852 1.00 94.19 90 VAL A C 1
ATOM 682 O O . VAL A 1 90 ? -2.647 2.956 14.714 1.00 94.19 90 VAL A O 1
ATOM 685 N N . ALA A 1 91 ? -3.830 1.139 14.120 1.00 95.06 91 ALA A N 1
ATOM 686 C CA . ALA A 1 91 ? -4.199 0.707 15.460 1.00 95.06 91 ALA A CA 1
ATOM 687 C C . ALA A 1 91 ? -3.451 -0.590 15.780 1.00 95.06 91 ALA A C 1
ATOM 689 O O . ALA A 1 91 ? -3.712 -1.623 15.166 1.00 95.06 91 ALA A O 1
ATOM 690 N N . ALA A 1 92 ? -2.511 -0.534 16.718 1.00 93.44 92 ALA A N 1
ATOM 691 C CA . ALA A 1 92 ? -1.652 -1.658 17.067 1.00 93.44 92 ALA A CA 1
ATOM 692 C C . ALA A 1 92 ? -1.822 -2.057 18.536 1.00 93.44 92 ALA A C 1
ATOM 694 O O . ALA A 1 92 ? -1.777 -1.217 19.433 1.00 93.44 92 ALA A O 1
ATOM 695 N N . ASP A 1 93 ? -1.969 -3.352 18.780 1.00 93.38 93 ASP A N 1
ATOM 696 C CA . ASP A 1 93 ? -1.830 -3.988 20.090 1.00 93.38 93 ASP A CA 1
ATOM 697 C C . ASP A 1 93 ? -0.717 -5.053 20.009 1.00 93.38 93 ASP A C 1
ATOM 699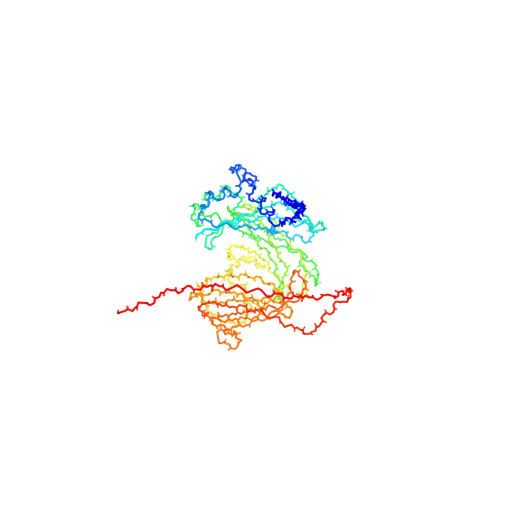 O O . ASP A 1 93 ? -0.186 -5.341 18.938 1.00 93.38 93 ASP A O 1
ATOM 703 N N . SER A 1 94 ? -0.359 -5.665 21.135 1.00 88.81 94 SER A N 1
ATOM 704 C CA . SER A 1 94 ? 0.714 -6.658 21.291 1.00 88.81 94 SER A CA 1
ATOM 705 C C . SER A 1 94 ? 0.758 -7.771 20.233 1.00 88.81 94 SER A C 1
ATOM 707 O O . SER A 1 94 ? 1.832 -8.299 19.955 1.00 88.81 94 SER A O 1
ATOM 709 N N . ASN A 1 95 ? -0.384 -8.143 19.647 1.00 92.00 95 ASN A N 1
ATOM 710 C CA . ASN A 1 95 ? -0.485 -9.261 18.708 1.00 92.00 95 ASN A CA 1
ATOM 711 C C . ASN A 1 95 ? -1.105 -8.909 17.354 1.00 92.00 95 ASN A C 1
ATOM 713 O O . ASN A 1 95 ? -1.111 -9.770 16.474 1.00 92.00 95 ASN A O 1
ATOM 717 N N . VAL A 1 96 ? -1.670 -7.714 17.183 1.00 93.69 96 VAL A N 1
ATOM 718 C CA . VAL A 1 96 ? -2.443 -7.364 15.988 1.00 93.69 96 VAL A CA 1
ATOM 719 C C . VAL A 1 96 ? -2.240 -5.907 15.611 1.00 93.69 96 VAL A C 1
ATOM 721 O O . VAL A 1 96 ? -2.263 -5.031 16.470 1.00 93.69 96 VAL A O 1
ATOM 724 N N . THR A 1 97 ? -2.104 -5.663 14.314 1.00 94.00 97 THR A N 1
ATOM 725 C CA . THR A 1 97 ? -2.078 -4.324 13.732 1.00 94.00 97 THR A CA 1
ATOM 726 C C . THR A 1 97 ? -3.214 -4.211 12.730 1.00 94.00 97 THR A C 1
ATOM 728 O O . THR A 1 97 ? -3.342 -5.049 11.841 1.00 94.00 97 THR A O 1
ATOM 731 N N . VAL A 1 98 ? -4.040 -3.183 12.870 1.00 95.25 98 VAL A N 1
ATOM 732 C CA . VAL A 1 98 ? -5.079 -2.817 11.910 1.00 95.25 98 VAL A CA 1
ATOM 733 C C . VAL A 1 98 ? -4.666 -1.517 11.241 1.00 95.25 98 VAL A C 1
ATOM 735 O O . VAL A 1 98 ? -4.443 -0.520 11.924 1.00 95.25 98 VAL A O 1
ATOM 738 N N . THR A 1 99 ? -4.604 -1.518 9.915 1.00 95.38 99 THR A N 1
ATOM 739 C CA . THR A 1 99 ? -4.328 -0.319 9.118 1.00 95.38 99 THR A CA 1
ATOM 740 C C . THR A 1 99 ? -5.563 0.018 8.304 1.00 95.38 99 THR A C 1
ATOM 742 O O . THR A 1 99 ? -6.104 -0.864 7.644 1.00 95.38 99 THR A O 1
ATOM 745 N N . ILE A 1 100 ? -6.013 1.272 8.338 1.00 96.12 100 ILE A N 1
ATOM 746 C CA . ILE A 1 100 ? -7.125 1.761 7.514 1.00 96.12 100 ILE A CA 1
ATOM 747 C C . ILE A 1 100 ? -6.683 3.045 6.815 1.00 96.12 100 ILE A C 1
ATOM 749 O O . ILE A 1 100 ? -6.345 4.030 7.473 1.00 96.12 100 ILE A O 1
ATOM 753 N N . GLY A 1 101 ? -6.711 3.030 5.486 1.00 95.38 101 GLY A N 1
ATOM 754 C CA . GLY A 1 101 ? -6.560 4.192 4.623 1.00 95.38 101 GLY A CA 1
ATOM 755 C C . GLY A 1 101 ? -7.926 4.732 4.208 1.00 95.38 101 GLY A C 1
ATOM 756 O O . GLY A 1 101 ? -8.778 4.001 3.700 1.00 95.38 101 GLY A O 1
ATOM 757 N N . VAL A 1 102 ? -8.143 6.027 4.415 1.00 97.44 102 VAL A N 1
ATOM 758 C CA . VAL A 1 102 ? -9.364 6.738 4.032 1.00 97.44 102 VAL A CA 1
ATOM 759 C C . VAL A 1 102 ? -9.016 7.798 3.003 1.00 97.44 102 VAL A C 1
ATOM 761 O O . VAL A 1 102 ? -8.311 8.761 3.311 1.00 97.44 102 VAL A O 1
ATOM 764 N N . ARG A 1 103 ? -9.562 7.665 1.797 1.00 96.88 103 ARG A N 1
ATOM 765 C CA . ARG A 1 103 ? -9.455 8.676 0.748 1.00 96.88 103 ARG A CA 1
ATOM 766 C C . ARG A 1 103 ? -10.336 9.865 1.108 1.00 96.88 103 ARG A C 1
ATOM 768 O O . ARG A 1 103 ? -11.551 9.734 1.204 1.00 96.88 103 ARG A O 1
ATOM 775 N N . LEU A 1 104 ? -9.723 11.031 1.291 1.00 97.25 104 LEU A N 1
ATOM 776 C CA . LEU A 1 104 ? -10.393 12.279 1.680 1.00 97.25 104 LEU A CA 1
ATOM 777 C C . LEU A 1 104 ? -10.683 13.200 0.488 1.00 97.25 104 LEU A C 1
ATOM 779 O O . LEU A 1 104 ? -11.500 14.118 0.591 1.00 97.25 104 LEU A O 1
ATOM 783 N N . GLY A 1 105 ? -9.970 13.013 -0.622 1.00 96.12 105 GLY A N 1
ATOM 784 C CA . GLY A 1 105 ? -10.028 13.902 -1.774 1.00 96.12 105 GLY A CA 1
ATOM 785 C C . GLY A 1 105 ? -8.745 13.867 -2.588 1.00 96.12 105 GLY A C 1
ATOM 786 O O . GLY A 1 105 ? -8.115 12.822 -2.718 1.00 96.12 105 GLY A O 1
ATOM 787 N N . GLU A 1 106 ? -8.363 15.011 -3.143 1.00 95.50 106 GLU A N 1
ATOM 788 C CA . GLU A 1 106 ? -7.225 15.151 -4.051 1.00 95.50 106 GLU A CA 1
ATOM 789 C C . GLU A 1 106 ? -6.438 16.427 -3.732 1.00 95.50 106 GLU A C 1
ATOM 791 O O . GLU A 1 106 ? -7.023 17.462 -3.430 1.00 95.50 106 GLU A O 1
ATOM 796 N N . TYR A 1 107 ? -5.117 16.382 -3.839 1.00 92.81 107 TYR A N 1
ATOM 797 C CA . TYR A 1 107 ? -4.242 17.543 -3.780 1.00 92.81 107 TYR A CA 1
ATOM 798 C C . TYR A 1 107 ? -3.967 18.024 -5.196 1.00 92.81 107 TYR A C 1
ATOM 800 O O . TYR A 1 107 ? -3.382 17.298 -6.004 1.00 92.81 107 TYR A O 1
ATOM 808 N N . LEU A 1 108 ? -4.389 19.248 -5.500 1.00 93.25 108 LEU A N 1
ATOM 809 C CA . LEU A 1 108 ? -4.172 19.852 -6.807 1.00 93.25 108 LEU A CA 1
ATOM 810 C C . LEU A 1 108 ? -2.822 20.561 -6.805 1.00 93.25 108 LEU A C 1
ATOM 812 O O . LEU A 1 108 ? -2.719 21.689 -6.326 1.00 93.25 108 LEU A O 1
ATOM 816 N N . GLN A 1 109 ? -1.791 19.911 -7.353 1.00 87.12 109 GLN A N 1
ATOM 817 C CA . GLN A 1 109 ? -0.413 20.416 -7.294 1.00 87.12 109 GLN A CA 1
ATOM 818 C C . GLN A 1 109 ? -0.278 21.843 -7.843 1.00 87.12 109 GLN A C 1
ATOM 820 O O . GLN A 1 109 ? 0.343 22.684 -7.201 1.00 87.12 109 GLN A O 1
ATOM 825 N N . ALA A 1 110 ? -0.916 22.134 -8.982 1.00 89.44 110 ALA A N 1
ATOM 826 C CA . ALA A 1 110 ? -0.845 23.443 -9.636 1.00 89.44 110 ALA A CA 1
ATOM 827 C C . ALA A 1 110 ? -1.428 24.584 -8.787 1.00 89.44 110 ALA A C 1
ATOM 829 O O . ALA A 1 110 ? -0.967 25.718 -8.872 1.00 89.44 110 ALA A O 1
ATOM 830 N N . ALA A 1 111 ? -2.439 24.287 -7.971 1.00 91.69 111 ALA A N 1
ATOM 831 C CA . ALA A 1 111 ? -3.134 25.279 -7.161 1.00 91.69 111 ALA A CA 1
ATOM 832 C C . ALA A 1 111 ? -2.750 25.211 -5.671 1.00 91.69 111 ALA A C 1
ATOM 834 O O . ALA A 1 111 ? -3.211 26.031 -4.883 1.00 91.69 111 ALA A O 1
ATOM 835 N N . MET A 1 112 ? -1.907 24.242 -5.294 1.00 90.19 112 MET A N 1
ATOM 836 C CA . MET A 1 112 ? -1.410 24.004 -3.937 1.00 90.19 112 MET A CA 1
ATOM 837 C C . MET A 1 112 ? -2.514 23.940 -2.869 1.00 90.19 112 MET A C 1
ATOM 839 O O . MET A 1 112 ? -2.337 24.435 -1.755 1.00 90.19 112 MET A O 1
ATOM 843 N N . PHE A 1 113 ? -3.659 23.331 -3.191 1.00 93.69 113 PHE A N 1
ATOM 844 C CA . PHE A 1 113 ? -4.759 23.175 -2.237 1.00 93.69 113 PHE A CA 1
ATOM 845 C C . PHE A 1 113 ? -5.405 21.789 -2.283 1.00 93.69 113 PHE A C 1
ATOM 847 O O . PHE A 1 113 ? -5.347 21.068 -3.285 1.00 93.69 113 PHE A O 1
ATOM 854 N N . ASP A 1 114 ? -6.055 21.447 -1.172 1.00 95.38 114 ASP A N 1
ATOM 855 C CA . ASP A 1 114 ? -6.786 20.198 -0.987 1.00 95.38 114 ASP A CA 1
ATOM 856 C C . ASP A 1 114 ? -8.218 20.335 -1.520 1.00 95.38 114 ASP A C 1
ATOM 858 O O . ASP A 1 114 ? -9.034 21.103 -1.001 1.00 95.38 114 ASP A O 1
ATOM 862 N N . ARG A 1 115 ? -8.552 19.554 -2.546 1.00 96.38 115 ARG A N 1
ATOM 863 C CA . ARG A 1 115 ? -9.914 19.370 -3.044 1.00 96.38 115 ARG A CA 1
ATOM 864 C C . ARG A 1 115 ? -10.568 18.204 -2.310 1.00 96.38 115 ARG A C 1
ATOM 866 O O . ARG A 1 115 ? -10.381 17.042 -2.668 1.00 96.38 115 ARG A O 1
ATOM 873 N N . TRP A 1 116 ? -11.364 18.523 -1.296 1.00 97.00 116 TRP A N 1
ATOM 874 C CA . TRP A 1 116 ? -12.109 17.534 -0.514 1.00 97.00 116 TRP A CA 1
ATOM 875 C C . TRP A 1 116 ? -13.194 16.831 -1.338 1.00 97.00 116 TRP A C 1
ATOM 877 O O . TRP A 1 116 ? -13.858 17.444 -2.177 1.00 97.00 116 TRP A O 1
ATOM 887 N N . ARG A 1 117 ? -13.399 15.544 -1.063 1.00 97.00 117 ARG A N 1
ATOM 888 C CA . ARG A 1 117 ? -14.468 14.704 -1.616 1.00 97.00 117 ARG A CA 1
ATOM 889 C C . ARG A 1 117 ? -15.21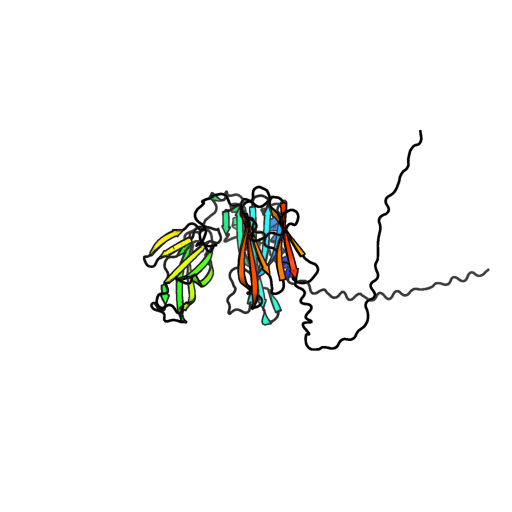2 14.007 -0.477 1.00 97.00 117 ARG A C 1
ATOM 891 O O . ARG A 1 117 ? -14.814 14.105 0.683 1.00 97.00 117 ARG A O 1
ATOM 898 N N . THR A 1 118 ? -16.293 13.305 -0.808 1.00 97.12 118 THR A N 1
ATOM 899 C CA . THR A 1 118 ? -16.912 12.362 0.129 1.00 97.12 118 THR A CA 1
ATOM 900 C C . THR A 1 118 ? -15.869 11.310 0.515 1.00 97.12 118 THR A C 1
ATOM 902 O O . THR A 1 118 ? -15.296 10.707 -0.396 1.00 97.12 118 THR A O 1
ATOM 905 N N . PRO A 1 119 ? -15.588 11.107 1.816 1.00 97.81 119 PRO A N 1
ATOM 906 C CA . PRO A 1 119 ? -14.617 10.116 2.249 1.00 97.81 119 PRO A CA 1
ATOM 907 C C . PRO A 1 119 ? -14.981 8.714 1.765 1.00 97.81 119 PRO A C 1
ATOM 909 O O . PRO A 1 119 ? -16.150 8.338 1.791 1.00 97.81 119 PRO A O 1
ATOM 912 N N . GLN A 1 120 ? -13.982 7.948 1.341 1.00 97.19 120 GLN A N 1
ATOM 913 C CA . GLN A 1 120 ? -14.146 6.567 0.889 1.00 97.19 120 GLN A CA 1
ATOM 914 C C . GLN A 1 120 ? -13.064 5.685 1.503 1.00 97.19 120 GLN A C 1
ATOM 916 O O . GLN A 1 120 ? -11.956 6.150 1.777 1.00 97.19 120 GLN A O 1
ATOM 921 N N . LEU A 1 121 ? -13.381 4.407 1.706 1.00 96.31 121 LEU A N 1
ATOM 922 C CA . LEU A 1 121 ? -12.382 3.421 2.091 1.00 96.31 121 LEU A CA 1
ATOM 923 C C . LEU A 1 121 ? -11.394 3.238 0.932 1.00 96.31 121 LEU A C 1
ATOM 925 O O . LEU A 1 121 ? -11.796 2.845 -0.161 1.00 96.31 121 LEU A O 1
ATOM 929 N N . ASP A 1 122 ? -10.119 3.531 1.173 1.00 93.44 122 ASP A N 1
ATOM 930 C CA . ASP A 1 122 ? -9.053 3.327 0.189 1.00 93.44 122 ASP A CA 1
ATOM 931 C C . ASP A 1 122 ? -8.490 1.910 0.337 1.00 93.44 122 ASP A C 1
ATOM 933 O O . ASP A 1 122 ? -8.550 1.105 -0.591 1.00 93.44 122 ASP A O 1
ATOM 937 N N . GLU A 1 123 ? -8.062 1.558 1.548 1.00 91.25 123 GLU A N 1
ATOM 938 C CA . GLU A 1 123 ? -7.515 0.246 1.884 1.00 91.25 123 GLU A CA 1
ATOM 939 C C . GLU A 1 123 ? -7.724 -0.079 3.365 1.00 91.25 123 GLU A C 1
ATOM 941 O O . GLU A 1 123 ? -7.828 0.812 4.209 1.00 91.25 123 GLU A O 1
ATOM 946 N N . ALA A 1 124 ? -7.797 -1.366 3.692 1.00 94.94 124 ALA A N 1
ATOM 947 C CA . ALA A 1 124 ? -7.797 -1.826 5.071 1.00 94.94 124 ALA A CA 1
ATOM 948 C C . ALA A 1 124 ? -7.090 -3.175 5.181 1.00 94.94 124 ALA A C 1
ATOM 950 O O . ALA A 1 124 ? -7.302 -4.058 4.349 1.00 94.94 124 ALA A O 1
ATOM 951 N N . PHE A 1 125 ? -6.283 -3.338 6.227 1.00 94.12 125 PHE A N 1
ATOM 952 C CA . PHE A 1 125 ? -5.509 -4.547 6.488 1.00 94.12 125 PHE A CA 1
ATOM 953 C C . PHE A 1 125 ? -5.589 -4.944 7.956 1.00 94.12 125 PHE A C 1
ATOM 955 O O . PHE A 1 125 ? -5.600 -4.087 8.842 1.00 94.12 125 PHE A O 1
ATOM 962 N N . ILE A 1 126 ? -5.558 -6.250 8.209 1.00 94.81 126 ILE A N 1
ATOM 963 C CA . ILE A 1 126 ? -5.156 -6.807 9.499 1.00 94.81 126 ILE A CA 1
ATOM 964 C C . ILE A 1 126 ? -3.815 -7.504 9.297 1.00 94.81 126 ILE A C 1
ATOM 966 O O . ILE A 1 126 ? -3.663 -8.307 8.379 1.00 94.81 126 ILE A O 1
ATOM 970 N N . SER A 1 127 ? -2.872 -7.244 10.192 1.00 92.81 127 SER A N 1
ATOM 971 C CA . SER A 1 127 ? -1.612 -7.965 10.292 1.00 92.81 127 SER A CA 1
ATOM 972 C C . SER A 1 127 ? -1.490 -8.638 11.656 1.00 92.81 127 SER A C 1
ATOM 974 O O . SER A 1 127 ? -1.786 -8.043 12.696 1.00 92.81 127 SER A O 1
ATOM 976 N N . ARG A 1 128 ? -1.060 -9.902 11.654 1.00 91.88 128 ARG A N 1
ATOM 977 C CA . ARG A 1 128 ? -0.676 -10.675 12.839 1.00 91.88 128 ARG A CA 1
ATOM 978 C C . ARG A 1 128 ? 0.635 -11.386 12.553 1.00 91.88 128 ARG A C 1
ATOM 980 O O . ARG A 1 128 ? 0.667 -12.389 11.845 1.00 91.88 128 ARG A O 1
ATOM 987 N N . ARG A 1 129 ? 1.723 -10.907 13.160 1.00 88.12 129 ARG A N 1
ATOM 988 C CA . ARG A 1 129 ? 3.085 -11.411 12.918 1.00 88.12 129 ARG A CA 1
ATOM 989 C C . ARG A 1 129 ? 3.462 -11.304 11.434 1.00 88.12 129 ARG A C 1
ATOM 991 O O . ARG A 1 129 ? 3.793 -10.218 10.981 1.00 88.12 129 ARG A O 1
ATOM 998 N N . ARG A 1 130 ? 3.445 -12.427 10.708 1.00 83.69 130 ARG A N 1
ATOM 999 C CA . ARG A 1 130 ? 3.774 -12.519 9.277 1.00 83.69 130 ARG A CA 1
ATOM 1000 C C . ARG A 1 130 ? 2.532 -12.662 8.397 1.00 83.69 130 ARG A C 1
ATOM 1002 O O . ARG A 1 130 ? 2.652 -12.554 7.187 1.00 83.69 130 ARG A O 1
ATOM 1009 N N . ASP A 1 131 ? 1.368 -12.918 8.988 1.00 88.25 131 ASP A N 1
ATOM 1010 C CA . ASP A 1 131 ? 0.126 -13.072 8.244 1.00 88.25 131 ASP A CA 1
ATOM 1011 C C . ASP A 1 131 ? -0.522 -11.700 8.049 1.00 88.25 131 ASP A C 1
ATOM 1013 O O . ASP A 1 131 ? -0.703 -10.950 9.013 1.00 88.25 131 ASP A O 1
ATOM 1017 N N . VAL A 1 132 ? -0.912 -11.394 6.814 1.00 89.12 132 VAL A N 1
ATOM 1018 C CA . VAL A 1 132 ? -1.637 -10.173 6.454 1.00 89.12 132 VAL A CA 1
ATOM 1019 C C . VAL A 1 132 ? -2.891 -10.560 5.681 1.00 89.12 132 VAL A C 1
ATOM 1021 O O . VAL A 1 132 ? -2.865 -11.466 4.851 1.00 89.12 132 VAL A O 1
ATOM 1024 N N . VAL A 1 133 ? -4.002 -9.883 5.954 1.00 93.44 133 VAL A N 1
ATOM 1025 C CA . VAL A 1 133 ? -5.227 -9.993 5.159 1.00 93.44 133 VAL A CA 1
ATOM 1026 C C . VAL A 1 133 ? -5.751 -8.603 4.837 1.00 93.44 133 VAL A C 1
ATOM 1028 O O . VAL A 1 133 ? -5.889 -7.758 5.723 1.00 93.44 133 VAL A O 1
ATOM 1031 N N . MET A 1 134 ? -6.042 -8.370 3.559 1.00 93.94 134 MET A N 1
ATOM 1032 C CA . MET A 1 134 ? -6.718 -7.165 3.096 1.00 93.94 134 MET A CA 1
ATOM 1033 C C . MET A 1 134 ? -8.233 -7.340 3.225 1.00 93.94 134 MET A C 1
ATOM 1035 O O . MET A 1 134 ? -8.774 -8.413 2.947 1.00 93.94 134 MET A O 1
ATOM 1039 N N . LEU A 1 135 ? -8.925 -6.282 3.635 1.00 94.38 135 LEU A N 1
ATOM 1040 C CA . LEU A 1 135 ? -10.374 -6.265 3.770 1.00 94.38 135 LEU A CA 1
ATOM 1041 C C . LEU A 1 135 ? -11.009 -5.536 2.594 1.00 94.38 135 LEU A C 1
ATOM 1043 O O . LEU A 1 135 ? -10.534 -4.489 2.154 1.00 94.38 135 LEU A O 1
ATOM 1047 N N . ASP A 1 136 ? -12.126 -6.078 2.121 1.00 93.19 136 ASP A N 1
ATOM 1048 C CA . ASP A 1 136 ? -12.974 -5.376 1.161 1.00 93.19 136 ASP A CA 1
ATOM 1049 C C . ASP A 1 136 ? -13.945 -4.420 1.863 1.00 93.19 136 ASP A C 1
ATOM 1051 O O . ASP A 1 136 ? -14.248 -3.343 1.357 1.00 93.19 136 ASP A O 1
ATOM 1055 N N . ARG A 1 137 ? -14.392 -4.811 3.062 1.00 96.88 137 ARG A N 1
ATOM 1056 C CA . ARG A 1 137 ? -15.377 -4.107 3.885 1.00 96.88 137 ARG A CA 1
ATOM 1057 C C . ARG A 1 137 ? -14.887 -3.984 5.318 1.00 96.88 137 ARG A C 1
ATOM 1059 O O . ARG A 1 137 ? -14.311 -4.924 5.868 1.00 96.88 137 ARG A O 1
ATOM 1066 N N . LEU A 1 138 ? -15.143 -2.843 5.949 1.00 98.06 138 LEU A N 1
ATOM 1067 C CA . LEU A 1 138 ? -14.764 -2.628 7.345 1.00 98.06 138 LEU A CA 1
ATOM 1068 C C . LEU A 1 138 ? -15.654 -3.430 8.307 1.00 98.06 138 LEU A C 1
ATOM 1070 O O . LEU A 1 138 ? -15.203 -3.796 9.392 1.00 98.06 138 LEU A O 1
ATOM 1074 N N . SER A 1 139 ? -16.879 -3.779 7.905 1.00 98.25 139 SER A N 1
ATOM 1075 C CA . SER A 1 139 ? -17.788 -4.628 8.680 1.00 98.25 139 SER A CA 1
ATOM 1076 C C . SER A 1 139 ? -17.269 -6.052 8.908 1.00 98.25 139 SER A C 1
ATOM 1078 O O . SER A 1 139 ? -17.733 -6.730 9.821 1.00 98.25 139 SER A O 1
ATOM 1080 N N . ASP A 1 140 ? -16.301 -6.522 8.113 1.00 97.75 140 ASP A N 1
ATOM 1081 C CA . ASP A 1 140 ? -15.650 -7.822 8.316 1.00 97.75 140 ASP A CA 1
ATOM 1082 C C . ASP A 1 140 ? -14.616 -7.811 9.452 1.00 97.75 140 ASP A C 1
ATOM 1084 O O . ASP A 1 140 ? -14.260 -8.872 9.978 1.00 97.75 140 ASP A O 1
ATOM 1088 N N . LEU A 1 141 ? -14.144 -6.627 9.856 1.00 97.56 141 LEU A N 1
ATOM 1089 C CA . LEU A 1 141 ? -13.052 -6.465 10.812 1.00 97.56 141 LEU A CA 1
ATOM 1090 C C . LEU A 1 141 ? -13.328 -7.155 12.166 1.00 97.56 141 LEU A C 1
ATOM 1092 O O . LEU A 1 141 ? -12.474 -7.935 12.592 1.00 97.56 141 LEU A O 1
ATOM 1096 N N . PRO A 1 142 ? -14.503 -7.004 12.822 1.00 98.06 142 PRO A N 1
ATOM 1097 C CA . PRO A 1 142 ? -14.780 -7.692 14.088 1.00 98.06 142 PRO A CA 1
ATOM 1098 C C . PRO A 1 142 ? -14.719 -9.214 13.980 1.00 98.06 142 PRO A C 1
ATOM 1100 O O . PRO A 1 142 ? -14.211 -9.888 14.876 1.00 98.06 142 PRO A O 1
ATOM 1103 N N . ARG A 1 143 ? -15.202 -9.778 12.870 1.00 97.94 143 ARG A N 1
ATOM 1104 C CA . ARG A 1 143 ? -15.156 -11.223 12.642 1.00 97.94 143 ARG A CA 1
ATOM 1105 C C . ARG A 1 143 ? -13.717 -11.686 12.438 1.00 97.94 143 ARG A C 1
ATOM 1107 O O . ARG A 1 143 ? -13.286 -12.622 13.103 1.00 97.94 143 ARG A O 1
ATOM 1114 N N . LEU A 1 144 ? -12.966 -11.030 11.552 1.00 97.12 144 LEU A N 1
ATOM 1115 C CA . LEU A 1 144 ? -11.595 -11.427 11.209 1.00 97.12 144 LEU A CA 1
ATOM 1116 C C . LEU A 1 144 ? -10.614 -11.256 12.376 1.00 97.12 144 LEU A C 1
ATOM 1118 O O . LEU A 1 144 ? -9.730 -12.097 12.547 1.00 97.12 144 LEU A O 1
ATOM 1122 N N . LEU A 1 145 ? -10.806 -10.242 13.226 1.00 96.94 145 LEU A N 1
ATOM 1123 C CA . LEU A 1 145 ? -10.046 -10.089 14.469 1.00 96.94 145 LEU A CA 1
ATOM 1124 C C . LEU A 1 145 ? -10.269 -11.268 15.431 1.00 96.94 145 LEU A C 1
ATOM 1126 O O . LEU A 1 145 ? -9.361 -11.630 16.170 1.00 96.94 145 LEU A O 1
ATOM 1130 N N . ASN A 1 146 ? -11.415 -11.942 15.401 1.00 96.94 146 ASN A N 1
ATOM 1131 C CA . ASN A 1 146 ? -11.662 -13.105 16.261 1.00 96.94 146 ASN A CA 1
ATOM 1132 C C . ASN A 1 146 ? -11.222 -14.444 15.642 1.00 96.94 146 ASN A C 1
ATOM 1134 O O . ASN A 1 146 ? -11.199 -15.462 16.331 1.00 96.94 146 ASN A O 1
ATOM 1138 N N . LEU A 1 147 ? -10.836 -14.462 14.362 1.00 97.31 147 LEU A N 1
ATOM 1139 C CA . LEU A 1 147 ? -10.376 -15.674 13.682 1.00 97.31 147 LEU A CA 1
ATOM 1140 C C . LEU A 1 147 ? -8.858 -15.869 13.818 1.00 97.31 147 LEU A C 1
ATOM 1142 O O . LEU A 1 147 ? -8.098 -14.896 13.757 1.00 97.31 147 LEU A O 1
ATOM 1146 N N . PRO A 1 148 ? -8.372 -17.117 13.941 1.00 96.50 148 PRO A N 1
ATOM 1147 C CA . PRO A 1 148 ? -6.947 -17.395 13.806 1.00 96.50 148 PRO A CA 1
ATOM 1148 C C . PRO A 1 148 ? -6.490 -17.113 12.359 1.00 96.50 148 PRO A C 1
ATOM 1150 O O . PRO A 1 148 ? -7.246 -17.413 11.431 1.00 96.50 148 PRO A O 1
ATOM 1153 N N . PRO A 1 149 ? -5.250 -16.632 12.123 1.00 94.75 149 PRO A N 1
ATOM 1154 C CA . PRO A 1 149 ? -4.782 -16.268 10.777 1.00 94.75 149 PRO A CA 1
ATOM 1155 C C . PRO A 1 149 ? -4.924 -17.362 9.709 1.00 94.75 149 PRO A C 1
ATOM 1157 O O . PRO A 1 149 ? -5.210 -17.083 8.550 1.00 94.75 149 PRO A O 1
ATOM 1160 N N . ARG A 1 150 ? -4.823 -18.639 10.100 1.00 94.88 150 ARG A N 1
ATOM 1161 C CA . ARG A 1 150 ? -5.025 -19.790 9.197 1.00 94.88 150 ARG A CA 1
ATOM 1162 C C . ARG A 1 150 ? -6.434 -19.874 8.595 1.00 94.88 150 ARG A C 1
ATOM 1164 O O . ARG A 1 150 ? -6.616 -20.573 7.607 1.00 94.88 150 ARG A O 1
ATOM 1171 N N . GLN A 1 151 ? -7.416 -19.214 9.206 1.00 96.94 151 GLN A N 1
ATOM 1172 C CA . GLN A 1 151 ? -8.809 -19.170 8.753 1.00 96.94 151 GLN A CA 1
ATOM 1173 C C . GLN A 1 151 ? -9.164 -17.850 8.061 1.00 96.94 151 GLN A C 1
ATOM 1175 O O . GLN A 1 151 ? -10.310 -17.667 7.648 1.00 96.94 151 GLN A O 1
ATOM 1180 N N . TRP A 1 152 ? -8.219 -16.916 7.944 1.00 96.19 152 TRP A N 1
ATOM 1181 C CA . TRP A 1 152 ? -8.456 -15.709 7.170 1.00 96.19 152 TRP A CA 1
ATOM 1182 C C . TRP A 1 152 ? -8.659 -16.051 5.692 1.00 96.19 152 TRP A C 1
ATOM 1184 O O . TRP A 1 152 ? -8.016 -16.973 5.177 1.00 96.19 152 TRP A O 1
ATOM 1194 N N . PRO A 1 153 ? -9.566 -15.337 5.001 1.00 96.00 153 PRO A N 1
ATOM 1195 C CA . PRO A 1 153 ? -9.711 -15.497 3.567 1.00 96.00 153 PRO A CA 1
ATOM 1196 C C . PRO A 1 153 ? -8.385 -15.130 2.896 1.00 96.00 153 PRO A C 1
ATOM 1198 O O . PRO A 1 153 ? -7.722 -14.177 3.300 1.00 96.00 153 PRO A O 1
ATOM 1201 N N . ARG A 1 154 ? -7.994 -15.906 1.885 1.00 93.62 154 ARG A N 1
ATOM 1202 C CA . ARG A 1 154 ? -6.752 -15.691 1.139 1.00 93.62 154 ARG A CA 1
ATOM 1203 C C . ARG A 1 154 ? -7.058 -15.258 -0.291 1.00 93.62 154 ARG A C 1
ATOM 1205 O O . ARG A 1 154 ? -8.061 -15.726 -0.850 1.00 93.62 154 ARG A O 1
ATOM 1212 N N . PRO A 1 155 ? -6.236 -14.375 -0.872 1.00 93.81 155 PRO A N 1
ATOM 1213 C CA . PRO A 1 155 ? -6.249 -14.166 -2.307 1.00 93.81 155 PRO A CA 1
ATOM 1214 C C . PRO A 1 155 ? -5.659 -15.392 -3.017 1.00 93.81 155 PRO A C 1
ATOM 1216 O O . PRO A 1 155 ? -4.895 -16.155 -2.428 1.00 93.81 155 PRO A O 1
ATOM 1219 N N . ASP A 1 156 ? -6.029 -15.579 -4.277 1.00 93.81 156 ASP A N 1
ATOM 1220 C CA . ASP A 1 156 ? -5.444 -16.592 -5.162 1.00 93.81 156 ASP A CA 1
ATOM 1221 C C . ASP A 1 156 ? -5.238 -15.938 -6.524 1.00 93.81 156 ASP A C 1
ATOM 1223 O O . ASP A 1 156 ? -6.144 -15.908 -7.360 1.00 93.81 156 ASP A O 1
ATOM 1227 N N . ILE A 1 157 ? -4.086 -15.282 -6.677 1.00 92.56 157 ILE A N 1
ATOM 1228 C CA . ILE A 1 157 ? -3.795 -14.456 -7.846 1.00 92.56 157 ILE A CA 1
ATOM 1229 C C . ILE A 1 157 ? -3.102 -15.292 -8.911 1.00 92.56 157 ILE A C 1
ATOM 1231 O O . ILE A 1 157 ? -2.000 -15.797 -8.717 1.00 92.56 157 ILE A O 1
ATOM 1235 N N . VAL A 1 158 ? -3.732 -15.360 -10.078 1.00 91.12 158 VAL A N 1
ATOM 1236 C CA . VAL A 1 158 ? -3.247 -16.101 -11.236 1.00 91.12 158 VAL A CA 1
ATOM 1237 C C . VAL A 1 158 ? -2.965 -15.136 -12.382 1.00 91.12 158 VAL A C 1
ATOM 1239 O O . VAL A 1 158 ? -3.853 -14.415 -12.841 1.00 91.12 158 VAL A O 1
ATOM 1242 N N . LEU A 1 159 ? -1.728 -15.159 -12.882 1.00 91.12 159 LEU A N 1
ATOM 1243 C CA . LEU A 1 159 ? -1.358 -14.564 -14.166 1.00 91.12 159 LEU A CA 1
ATOM 1244 C C . LEU A 1 159 ? -1.663 -15.570 -15.280 1.00 91.12 159 LEU A C 1
ATOM 1246 O O . LEU A 1 159 ? -0.928 -16.536 -15.465 1.00 91.12 159 LEU A O 1
ATOM 1250 N N . GLU A 1 160 ? -2.745 -15.362 -16.031 1.00 88.44 160 GLU A N 1
ATOM 1251 C CA . GLU A 1 160 ? -3.188 -16.351 -17.026 1.00 88.44 160 GLU A CA 1
ATOM 1252 C C . GLU A 1 160 ? -2.251 -16.432 -18.238 1.00 88.44 160 GLU A C 1
ATOM 1254 O O . GLU A 1 160 ? -1.957 -17.506 -18.762 1.00 88.44 160 GLU A O 1
ATOM 1259 N N . SER A 1 161 ? -1.843 -15.274 -18.761 1.00 88.88 161 SER A N 1
ATOM 1260 C CA . SER A 1 161 ? -0.952 -15.176 -19.916 1.00 88.88 161 SER A CA 1
ATOM 1261 C C . SER A 1 161 ? -0.340 -13.786 -20.010 1.00 88.88 161 SER A C 1
ATOM 1263 O O . SER A 1 161 ? -0.822 -12.841 -19.395 1.00 88.88 161 SER A O 1
ATOM 1265 N N . VAL A 1 162 ? 0.701 -13.657 -20.828 1.00 90.69 162 VAL A N 1
ATOM 1266 C CA . VAL A 1 162 ? 1.335 -12.376 -21.144 1.00 90.69 162 VAL A CA 1
ATOM 1267 C C . VAL A 1 162 ? 1.388 -12.253 -22.658 1.00 90.69 162 VAL A C 1
ATOM 1269 O O . VAL A 1 162 ? 1.827 -13.176 -23.348 1.00 90.69 162 VAL A O 1
ATOM 1272 N N . ARG A 1 163 ? 0.887 -11.140 -23.197 1.00 91.31 163 ARG A N 1
ATOM 1273 C CA . ARG A 1 163 ? 0.876 -10.876 -24.642 1.00 91.31 163 ARG A CA 1
ATOM 1274 C C . ARG A 1 163 ? 1.463 -9.506 -24.919 1.00 91.31 163 ARG A C 1
ATOM 1276 O O . ARG A 1 163 ? 0.884 -8.516 -24.493 1.00 91.31 163 ARG A O 1
ATOM 1283 N N . CYS A 1 164 ? 2.559 -9.459 -25.664 1.00 91.00 164 CYS A N 1
ATOM 1284 C CA . CYS A 1 164 ? 3.235 -8.212 -26.005 1.00 91.00 164 CYS A CA 1
ATOM 1285 C C . CYS A 1 164 ? 3.134 -7.908 -27.498 1.00 91.00 164 CYS A C 1
ATOM 1287 O O . CYS A 1 164 ? 3.125 -8.824 -28.330 1.00 91.00 164 CYS A O 1
ATOM 1289 N N . LEU A 1 165 ? 3.025 -6.620 -27.813 1.00 92.50 165 LEU A N 1
ATOM 1290 C CA . LEU A 1 165 ? 3.013 -6.089 -29.168 1.00 92.50 165 LEU A CA 1
ATOM 1291 C C . LEU A 1 165 ? 4.015 -4.927 -29.286 1.00 92.50 165 LEU A C 1
ATOM 1293 O O . LEU A 1 165 ? 4.015 -4.077 -28.396 1.00 92.50 165 LEU A O 1
ATOM 1297 N N . PRO A 1 166 ? 4.809 -4.873 -30.371 1.00 94.50 166 PRO A N 1
ATOM 1298 C CA . PRO A 1 166 ? 4.922 -5.900 -31.417 1.00 94.50 166 PRO A CA 1
ATOM 1299 C C . PRO A 1 166 ? 5.596 -7.190 -30.904 1.00 94.50 166 PRO A C 1
ATOM 1301 O O . PRO A 1 166 ? 6.216 -7.218 -29.848 1.00 94.50 166 PRO A O 1
ATOM 1304 N N . LYS A 1 167 ? 5.460 -8.298 -31.648 1.00 89.31 167 LYS A N 1
ATOM 1305 C CA . LYS A 1 167 ? 6.061 -9.601 -31.273 1.00 89.31 167 LYS A CA 1
ATOM 1306 C C . LYS A 1 167 ? 7.572 -9.679 -31.516 1.00 89.31 167 LYS A C 1
ATOM 1308 O O . LYS A 1 167 ? 8.221 -10.578 -30.994 1.00 89.31 167 LYS A O 1
ATOM 1313 N N . ARG A 1 168 ? 8.089 -8.812 -32.386 1.00 89.81 168 ARG A N 1
ATOM 1314 C CA . ARG A 1 168 ? 9.502 -8.696 -32.763 1.00 89.81 168 ARG A CA 1
ATOM 1315 C C . ARG A 1 168 ? 9.858 -7.209 -32.770 1.00 89.81 168 ARG A C 1
ATOM 1317 O O . ARG A 1 168 ? 9.933 -6.633 -33.853 1.00 89.81 168 ARG A O 1
ATOM 1324 N N . PRO A 1 169 ? 9.913 -6.588 -31.586 1.00 92.75 169 PRO A N 1
ATOM 1325 C CA . PRO A 1 169 ? 10.239 -5.176 -31.472 1.00 92.75 169 PRO A CA 1
ATOM 1326 C C . PRO A 1 169 ? 11.645 -4.891 -31.985 1.00 92.75 169 PRO A C 1
ATOM 1328 O O . PRO A 1 169 ? 12.549 -5.716 -31.841 1.00 92.75 169 PRO A O 1
ATOM 1331 N N . GLN A 1 170 ? 11.810 -3.727 -32.596 1.00 93.00 170 GLN A N 1
ATOM 1332 C CA . GLN A 1 170 ? 13.117 -3.167 -32.916 1.00 93.00 170 GLN A CA 1
ATOM 1333 C C . GLN A 1 170 ? 13.704 -2.451 -31.690 1.00 93.00 170 GLN A C 1
ATOM 1335 O O . GLN A 1 170 ? 12.948 -2.050 -30.801 1.00 93.00 170 GLN A O 1
ATOM 1340 N N . PRO A 1 171 ? 15.031 -2.248 -31.634 1.00 92.38 171 PRO A N 1
ATOM 1341 C CA . PRO A 1 171 ? 15.655 -1.362 -30.657 1.00 92.38 171 PRO A CA 1
ATOM 1342 C C . PRO A 1 171 ? 14.905 -0.036 -30.489 1.00 92.38 171 PRO A C 1
ATOM 1344 O O . PRO A 1 171 ? 14.546 0.613 -31.474 1.00 92.38 171 PRO A O 1
ATOM 1347 N N . HIS A 1 172 ? 14.643 0.341 -29.236 1.00 91.44 172 HIS A N 1
ATOM 1348 C CA . HIS A 1 172 ? 13.879 1.522 -28.814 1.00 91.44 172 HIS A CA 1
ATOM 1349 C C . HIS A 1 172 ? 12.400 1.574 -29.226 1.00 91.44 172 HIS A C 1
ATOM 1351 O O . HIS A 1 172 ? 11.707 2.536 -28.882 1.00 91.44 172 HIS A O 1
ATOM 1357 N N . GLU A 1 173 ? 11.878 0.564 -29.923 1.00 93.69 173 GLU A N 1
ATOM 1358 C CA . GLU A 1 173 ? 10.460 0.504 -30.256 1.00 93.69 173 GLU A CA 1
ATOM 1359 C C . GLU A 1 173 ? 9.625 0.334 -28.981 1.00 93.69 173 GLU A C 1
ATOM 1361 O O . GLU A 1 173 ? 9.970 -0.435 -28.083 1.00 93.69 173 GLU A O 1
ATOM 1366 N N . ALA A 1 174 ? 8.511 1.060 -28.881 1.00 93.50 174 ALA A N 1
ATOM 1367 C CA . ALA A 1 174 ? 7.615 0.924 -27.743 1.00 93.50 174 ALA A CA 1
ATOM 1368 C C . ALA A 1 174 ? 6.894 -0.433 -27.789 1.00 93.50 174 ALA A C 1
ATOM 1370 O O . ALA A 1 174 ? 6.176 -0.742 -28.741 1.00 93.50 174 ALA A O 1
ATOM 1371 N N . VAL A 1 175 ? 7.043 -1.217 -26.725 1.00 93.69 175 VAL A N 1
ATOM 1372 C CA . VAL A 1 175 ? 6.369 -2.501 -26.535 1.00 93.69 175 VAL A CA 1
ATOM 1373 C C . VAL A 1 175 ? 5.282 -2.347 -25.496 1.00 93.69 175 VAL A C 1
ATOM 1375 O O . VAL A 1 175 ? 5.549 -1.916 -24.379 1.00 93.69 175 VAL A O 1
ATOM 1378 N N . THR A 1 176 ? 4.061 -2.757 -25.837 1.00 93.94 176 THR A N 1
ATOM 1379 C CA . THR A 1 176 ? 2.950 -2.845 -24.888 1.00 93.94 176 THR A CA 1
ATOM 1380 C C . THR A 1 176 ? 2.629 -4.300 -24.584 1.00 93.94 176 THR A C 1
ATOM 1382 O O . THR A 1 176 ? 2.228 -5.061 -25.467 1.00 93.94 176 THR A O 1
ATOM 1385 N N . CYS A 1 177 ? 2.741 -4.678 -23.315 1.00 91.56 177 CYS A N 1
ATOM 1386 C CA . CYS A 1 177 ? 2.368 -5.990 -22.807 1.00 91.56 177 CYS A CA 1
ATOM 1387 C C . CYS A 1 177 ? 1.029 -5.931 -22.066 1.00 91.56 177 CYS A C 1
ATOM 1389 O O . CYS A 1 177 ? 0.820 -5.081 -21.204 1.00 91.56 177 CYS A O 1
ATOM 1391 N N . ALA A 1 178 ? 0.127 -6.857 -22.390 1.00 92.62 178 ALA A N 1
ATOM 1392 C CA . ALA A 1 178 ? -1.139 -7.084 -21.708 1.00 92.62 178 ALA A CA 1
ATOM 1393 C C . ALA A 1 178 ? -1.063 -8.359 -20.853 1.00 92.62 178 ALA A C 1
ATOM 1395 O O . ALA A 1 178 ? -0.729 -9.435 -21.356 1.00 92.62 178 ALA A O 1
ATOM 1396 N N . MET A 1 179 ? -1.405 -8.220 -19.574 1.00 92.81 179 MET A N 1
ATOM 1397 C CA . MET A 1 179 ? -1.289 -9.237 -18.528 1.00 92.81 179 MET A CA 1
ATOM 1398 C C . MET A 1 179 ? -2.653 -9.417 -17.842 1.00 92.81 179 MET A C 1
ATOM 1400 O O . MET A 1 179 ? -2.981 -8.661 -16.924 1.00 92.81 179 MET A O 1
ATOM 1404 N N . PRO A 1 180 ? -3.514 -10.333 -18.325 1.00 92.25 180 PRO A N 1
ATOM 1405 C CA . PRO A 1 180 ? -4.724 -10.743 -17.618 1.00 92.25 180 PRO A CA 1
ATOM 1406 C C . PRO A 1 180 ? -4.393 -11.425 -16.286 1.00 92.25 180 PRO A C 1
ATOM 1408 O O . PRO A 1 180 ? -3.740 -12.469 -16.250 1.00 92.25 180 PRO A O 1
ATOM 1411 N N . LEU A 1 181 ? -4.900 -10.833 -15.211 1.00 95.25 181 LEU A N 1
ATOM 1412 C CA . LEU A 1 181 ? -4.849 -11.320 -13.842 1.00 95.25 181 LEU A CA 1
ATOM 1413 C C . LEU A 1 181 ? -6.245 -11.746 -13.403 1.00 95.25 181 LEU A C 1
ATOM 1415 O O . LEU A 1 181 ? -7.234 -11.083 -13.734 1.00 95.25 181 LEU A O 1
ATOM 1419 N N . VAL A 1 182 ? -6.316 -12.819 -12.627 1.00 94.81 182 VAL A N 1
ATOM 1420 C CA . VAL A 1 182 ? -7.547 -13.293 -11.992 1.00 94.81 182 VAL A CA 1
ATOM 1421 C C . VAL A 1 182 ? -7.273 -13.525 -10.515 1.00 94.81 182 VAL A C 1
ATOM 1423 O O . VAL A 1 182 ? -6.258 -14.123 -10.177 1.00 94.81 182 VAL A O 1
ATOM 1426 N N . ASN A 1 183 ? -8.169 -13.071 -9.643 1.00 96.50 183 ASN A N 1
ATOM 1427 C CA . ASN A 1 183 ? -8.164 -13.440 -8.232 1.00 96.50 183 ASN A CA 1
ATOM 1428 C C . ASN A 1 183 ? -9.252 -14.488 -7.970 1.00 96.50 183 ASN A C 1
ATOM 1430 O O . ASN A 1 183 ? -10.411 -14.138 -7.769 1.00 96.50 183 ASN A O 1
ATOM 1434 N N . ASN A 1 184 ? -8.893 -15.769 -7.946 1.00 95.88 184 ASN A N 1
ATOM 1435 C CA . ASN A 1 184 ? -9.824 -16.862 -7.627 1.00 95.88 184 ASN A CA 1
ATOM 1436 C C . ASN A 1 184 ? -10.075 -17.010 -6.113 1.00 95.88 184 ASN A C 1
ATOM 1438 O O . ASN A 1 184 ? -10.841 -17.874 -5.679 1.00 95.88 184 ASN A O 1
ATOM 1442 N N . GLY A 1 185 ? -9.410 -16.185 -5.303 1.00 95.38 185 GLY A N 1
ATOM 1443 C CA . GLY A 1 185 ? -9.460 -16.234 -3.854 1.00 95.38 185 GLY A CA 1
ATOM 1444 C C . GLY A 1 185 ? -10.728 -15.613 -3.280 1.00 95.38 185 GLY A C 1
ATOM 1445 O O . GLY A 1 185 ? -11.637 -15.173 -3.982 1.00 95.38 185 GLY A O 1
ATOM 1446 N N . ARG A 1 186 ? -10.778 -15.567 -1.947 1.00 95.50 186 ARG A N 1
ATOM 1447 C CA . ARG A 1 186 ? -11.908 -15.008 -1.181 1.00 95.50 186 ARG A CA 1
ATOM 1448 C C . ARG A 1 186 ? -11.576 -13.695 -0.479 1.00 95.50 186 ARG A C 1
ATOM 1450 O O . ARG A 1 186 ? -12.410 -13.184 0.261 1.00 95.50 186 ARG A O 1
ATOM 1457 N N . ALA A 1 187 ? -10.367 -13.181 -0.672 1.00 94.25 187 ALA A N 1
ATOM 1458 C CA . ALA A 1 187 ? -9.939 -11.886 -0.165 1.00 94.25 187 ALA A CA 1
ATOM 1459 C C . ALA A 1 187 ? -9.443 -11.012 -1.319 1.00 94.25 187 ALA A C 1
ATOM 1461 O O . ALA A 1 187 ? -8.891 -11.549 -2.287 1.00 94.25 187 ALA A O 1
ATOM 1462 N N . PRO A 1 188 ? -9.614 -9.683 -1.230 1.00 95.06 188 PRO A N 1
ATOM 1463 C CA . PRO A 1 188 ? -8.908 -8.774 -2.116 1.00 95.06 188 PRO A CA 1
ATOM 1464 C C . PRO A 1 188 ? -7.392 -8.852 -1.879 1.00 95.06 188 PRO A C 1
ATOM 1466 O O . PRO A 1 188 ? -6.935 -9.331 -0.840 1.00 95.06 188 PRO A O 1
ATOM 1469 N N . SER A 1 189 ? -6.609 -8.365 -2.839 1.00 91.94 189 SER A N 1
ATOM 1470 C CA . SER A 1 189 ? -5.161 -8.212 -2.687 1.00 91.94 189 SER A CA 1
ATOM 1471 C C . SER A 1 189 ? -4.632 -7.002 -3.449 1.00 91.94 189 SER A C 1
ATOM 1473 O O . SER A 1 189 ? -5.186 -6.618 -4.487 1.00 91.94 189 SER A O 1
ATOM 1475 N N . LEU A 1 190 ? -3.553 -6.418 -2.924 1.00 89.94 190 LEU A N 1
ATOM 1476 C CA . LEU A 1 190 ? -2.677 -5.517 -3.658 1.00 89.94 190 LEU A CA 1
ATOM 1477 C C . LEU A 1 190 ? -1.554 -6.333 -4.277 1.00 89.94 190 LEU A C 1
ATOM 1479 O O . LEU A 1 190 ? -0.865 -7.105 -3.612 1.00 89.94 190 LEU A O 1
ATOM 1483 N N . VAL A 1 191 ? -1.395 -6.146 -5.576 1.00 89.38 191 VAL A N 1
ATOM 1484 C CA . VAL A 1 191 ? -0.545 -6.985 -6.394 1.00 89.38 191 VAL A CA 1
ATOM 1485 C C . VAL A 1 191 ? 0.396 -6.096 -7.183 1.00 89.38 191 VAL A C 1
ATOM 1487 O O . VAL A 1 191 ? -0.061 -5.250 -7.955 1.00 89.38 191 VAL A O 1
ATOM 1490 N N . ARG A 1 192 ? 1.704 -6.276 -7.011 1.00 89.69 192 ARG A N 1
ATOM 1491 C CA . ARG A 1 192 ? 2.698 -5.639 -7.873 1.00 89.69 192 ARG A CA 1
ATOM 1492 C C . ARG A 1 192 ? 2.886 -6.505 -9.111 1.00 89.69 192 ARG A C 1
ATOM 1494 O O . ARG A 1 192 ? 3.194 -7.685 -9.043 1.00 89.69 192 ARG A O 1
ATOM 1501 N N . VAL A 1 193 ? 2.655 -5.913 -10.266 1.00 90.31 193 VAL A N 1
ATOM 1502 C CA . VAL A 1 193 ? 2.914 -6.509 -11.573 1.00 90.31 193 VAL A CA 1
ATOM 1503 C C . VAL A 1 193 ? 4.208 -5.906 -12.076 1.00 90.31 193 VAL A C 1
ATOM 1505 O O . VAL A 1 193 ? 4.434 -4.715 -11.864 1.00 90.31 193 VAL A O 1
ATOM 1508 N N . PHE A 1 194 ? 5.046 -6.695 -12.734 1.00 90.38 194 PHE A N 1
ATOM 1509 C CA . PHE A 1 194 ? 6.315 -6.204 -13.256 1.00 90.38 194 PHE A CA 1
ATOM 1510 C C . PHE A 1 194 ? 6.709 -6.889 -14.563 1.00 90.38 194 PHE A C 1
ATOM 1512 O O . PHE A 1 194 ? 6.230 -7.982 -14.888 1.00 90.38 194 PHE A O 1
ATOM 1519 N N . ILE A 1 195 ? 7.593 -6.223 -15.302 1.00 90.19 195 ILE A N 1
ATOM 1520 C CA . ILE A 1 195 ? 8.280 -6.736 -16.482 1.00 90.19 195 ILE A CA 1
ATOM 1521 C C . ILE A 1 195 ? 9.769 -6.434 -16.326 1.00 90.19 195 ILE A C 1
ATOM 1523 O O . ILE A 1 195 ? 10.151 -5.271 -16.248 1.00 90.19 195 ILE A O 1
ATOM 1527 N N . ASP A 1 196 ? 10.593 -7.472 -16.370 1.00 88.25 196 ASP A N 1
ATOM 1528 C CA . ASP A 1 196 ? 12.049 -7.381 -16.427 1.00 88.25 196 ASP A CA 1
ATOM 1529 C C . ASP A 1 196 ? 12.541 -7.753 -17.821 1.00 88.25 196 ASP A C 1
ATOM 1531 O O . ASP A 1 196 ? 12.026 -8.688 -18.443 1.00 88.25 196 ASP A O 1
ATOM 1535 N N . VAL A 1 197 ? 13.579 -7.068 -18.291 1.00 85.88 197 VAL A N 1
ATOM 1536 C CA . VAL A 1 197 ? 14.213 -7.321 -19.585 1.0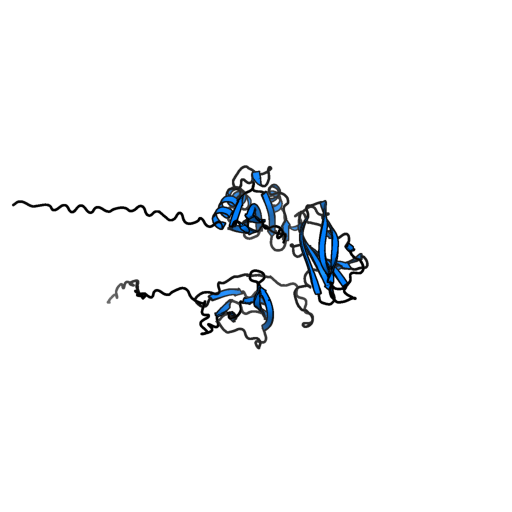0 85.88 197 VAL A CA 1
ATOM 1537 C C . VAL A 1 197 ? 15.638 -7.838 -19.368 1.00 85.88 197 VAL A C 1
ATOM 1539 O O . VAL A 1 197 ? 16.456 -7.222 -18.689 1.00 85.88 197 VAL A O 1
ATOM 1542 N N . GLN A 1 198 ? 15.934 -9.010 -19.918 1.00 83.38 198 GLN A N 1
ATOM 1543 C CA . GLN A 1 198 ? 17.231 -9.686 -19.880 1.00 83.38 198 GLN A CA 1
ATOM 1544 C C . GLN A 1 198 ? 18.005 -9.459 -21.190 1.00 83.38 198 GLN A C 1
ATOM 1546 O O . GLN A 1 198 ? 17.359 -9.305 -22.229 1.00 83.38 198 GLN A O 1
ATOM 1551 N N . PRO A 1 199 ? 19.356 -9.475 -21.168 1.00 74.88 199 PRO A N 1
ATOM 1552 C CA . PRO A 1 199 ? 20.234 -9.893 -20.059 1.00 74.88 199 PRO A CA 1
ATOM 1553 C C . PRO A 1 199 ? 20.486 -8.833 -18.977 1.00 74.88 199 PRO A C 1
ATOM 1555 O O . PRO A 1 199 ? 20.775 -9.199 -17.839 1.00 74.88 199 PRO A O 1
ATOM 1558 N N . ASP A 1 200 ? 20.306 -7.549 -19.285 1.00 68.81 200 ASP A N 1
ATOM 1559 C CA . ASP A 1 200 ? 20.735 -6.439 -18.417 1.00 68.81 200 ASP A CA 1
ATOM 1560 C C . ASP A 1 200 ? 19.915 -6.270 -17.126 1.00 68.81 200 ASP A C 1
ATOM 1562 O O . ASP A 1 200 ? 20.211 -5.394 -16.313 1.00 68.81 200 ASP A O 1
ATOM 1566 N N . ARG A 1 201 ? 18.877 -7.098 -16.924 1.00 69.06 201 ARG A N 1
ATOM 1567 C CA . ARG A 1 201 ? 17.876 -6.966 -15.850 1.00 69.06 201 ARG A CA 1
ATOM 1568 C C . ARG A 1 201 ? 17.327 -5.539 -15.777 1.00 69.06 201 ARG A C 1
ATOM 1570 O O . ARG A 1 201 ? 17.073 -5.015 -14.693 1.00 69.06 201 ARG A O 1
ATOM 1577 N N . SER A 1 202 ? 17.187 -4.891 -16.932 1.00 75.56 202 SER A N 1
ATOM 1578 C CA . SER A 1 202 ? 16.613 -3.560 -16.987 1.00 75.56 202 SER A CA 1
ATOM 1579 C C . SER A 1 202 ? 15.124 -3.659 -16.672 1.00 75.56 202 SER A C 1
ATOM 1581 O O . SER A 1 202 ? 14.417 -4.562 -17.129 1.00 75.56 202 SER A O 1
ATOM 1583 N N . HIS A 1 203 ? 14.661 -2.745 -15.822 1.00 77.00 203 HIS A N 1
ATOM 1584 C CA . HIS A 1 203 ? 13.272 -2.700 -15.389 1.00 77.00 203 HIS A CA 1
ATOM 1585 C C . HIS A 1 203 ? 12.401 -2.227 -16.555 1.00 77.00 203 HIS A C 1
ATOM 1587 O O . HIS A 1 203 ? 12.417 -1.047 -16.909 1.00 77.00 203 HIS A O 1
ATOM 1593 N N . GLY A 1 204 ? 11.662 -3.151 -17.168 1.00 72.12 204 GLY A N 1
ATOM 1594 C CA . GLY A 1 204 ? 10.686 -2.862 -18.221 1.00 72.12 204 GLY A CA 1
ATOM 1595 C C . GLY A 1 204 ? 9.452 -2.148 -17.670 1.00 72.12 204 GLY A C 1
ATOM 1596 O O . GLY A 1 204 ? 8.763 -1.446 -18.397 1.00 72.12 204 GLY A O 1
ATOM 1597 N N . GLY A 1 205 ? 9.189 -2.256 -16.371 1.00 81.44 205 GLY A N 1
ATOM 1598 C CA . GLY A 1 205 ? 8.188 -1.458 -15.678 1.00 81.44 205 GLY A CA 1
ATOM 1599 C C . GLY A 1 205 ? 7.491 -2.244 -14.584 1.00 81.44 205 GLY A C 1
ATOM 1600 O O . GLY A 1 205 ? 7.503 -3.471 -14.569 1.00 81.44 205 GLY A O 1
ATOM 1601 N N . ASP A 1 206 ? 6.862 -1.525 -13.666 1.00 86.44 206 ASP A N 1
ATOM 1602 C CA . ASP A 1 206 ? 6.012 -2.093 -12.634 1.00 86.44 206 ASP A CA 1
ATOM 1603 C C . ASP A 1 206 ? 4.801 -1.216 -12.343 1.00 86.44 206 ASP A C 1
ATOM 1605 O O . ASP A 1 206 ? 4.715 -0.043 -12.711 1.00 86.44 206 ASP A O 1
ATOM 1609 N N . GLY A 1 207 ? 3.821 -1.828 -11.695 1.00 84.75 207 GLY A N 1
ATOM 1610 C CA . GLY A 1 207 ? 2.606 -1.167 -11.265 1.00 84.75 207 GLY A CA 1
ATOM 1611 C C . GLY A 1 207 ? 1.923 -1.976 -10.181 1.00 84.75 207 GLY A C 1
ATOM 1612 O O . GLY A 1 207 ? 1.989 -3.201 -10.177 1.00 84.75 207 GLY A O 1
ATOM 1613 N N . VAL A 1 208 ? 1.253 -1.286 -9.267 1.00 87.38 208 VAL A N 1
ATOM 1614 C CA . VAL A 1 208 ? 0.447 -1.924 -8.225 1.00 87.38 208 VAL A CA 1
ATOM 1615 C C . VAL A 1 208 ? -1.010 -1.887 -8.655 1.00 87.38 208 VAL A C 1
ATOM 1617 O O . VAL A 1 208 ? -1.528 -0.843 -9.051 1.00 87.38 208 VAL A O 1
ATOM 1620 N N . VAL A 1 209 ? -1.678 -3.031 -8.582 1.00 90.62 209 VAL A N 1
ATOM 1621 C CA . VAL A 1 209 ? -3.092 -3.173 -8.904 1.00 90.62 209 VAL A CA 1
ATOM 1622 C C . VAL A 1 209 ? -3.824 -3.827 -7.742 1.00 90.62 209 VAL A C 1
ATOM 1624 O O . VAL A 1 209 ? -3.372 -4.822 -7.180 1.00 90.62 209 VAL A O 1
ATOM 1627 N N . ARG A 1 210 ? -4.980 -3.267 -7.385 1.00 91.31 210 ARG A N 1
ATOM 1628 C CA . ARG A 1 210 ? -5.929 -3.924 -6.488 1.00 91.31 210 ARG A CA 1
ATOM 1629 C C . ARG A 1 210 ? -6.795 -4.885 -7.296 1.00 91.31 210 ARG A C 1
ATOM 1631 O O . ARG A 1 210 ? -7.336 -4.486 -8.330 1.00 91.31 210 ARG A O 1
ATOM 1638 N N . LEU A 1 211 ? -6.917 -6.114 -6.803 1.00 93.75 211 LEU A N 1
ATOM 1639 C CA . LEU A 1 211 ? -7.819 -7.139 -7.321 1.00 93.75 211 LEU A CA 1
ATOM 1640 C C . LEU A 1 211 ? -8.776 -7.581 -6.218 1.00 93.75 211 LEU A C 1
ATOM 1642 O O . LEU A 1 211 ? -8.347 -8.130 -5.202 1.00 93.75 211 LEU A O 1
ATOM 1646 N N . HIS A 1 212 ? -10.072 -7.373 -6.420 1.00 95.25 212 HIS A N 1
ATOM 1647 C CA . HIS A 1 212 ? -11.119 -7.893 -5.548 1.00 95.25 212 HIS A CA 1
ATOM 1648 C C . HIS A 1 212 ? -11.266 -9.415 -5.707 1.00 95.25 212 HIS A C 1
ATOM 1650 O O . HIS A 1 212 ? -10.796 -10.009 -6.678 1.00 95.25 212 HIS A O 1
ATOM 1656 N N . ALA A 1 213 ? -11.903 -10.068 -4.735 1.00 95.12 213 ALA A N 1
ATOM 1657 C CA . ALA A 1 213 ? -12.187 -11.499 -4.810 1.00 95.12 213 ALA A CA 1
ATOM 1658 C C . ALA A 1 213 ? -13.081 -11.813 -6.026 1.00 95.12 213 ALA A C 1
ATOM 1660 O O . ALA A 1 213 ? -14.103 -11.160 -6.233 1.00 95.12 213 ALA A O 1
ATOM 1661 N N . GLY A 1 214 ? -12.695 -12.803 -6.831 1.00 95.56 214 GLY A N 1
ATOM 1662 C CA . GLY A 1 214 ? -13.376 -13.166 -8.077 1.00 95.56 214 GLY A CA 1
ATOM 1663 C C . GLY A 1 214 ? -13.154 -12.194 -9.243 1.00 95.56 214 GLY A C 1
ATOM 1664 O O . GLY A 1 214 ? -13.709 -12.408 -10.321 1.00 95.56 214 GLY A O 1
ATOM 1665 N N . GLU A 1 215 ? -12.373 -11.123 -9.063 1.00 97.12 215 GLU A N 1
ATOM 1666 C CA . GLU A 1 215 ? -12.133 -10.142 -10.120 1.00 97.12 215 GLU A CA 1
ATOM 1667 C C . GLU A 1 215 ? -11.155 -10.678 -11.171 1.00 97.12 215 GLU A C 1
ATOM 1669 O O . GLU A 1 215 ? -10.133 -11.296 -10.860 1.00 97.12 215 GLU A O 1
ATOM 1674 N N . ARG A 1 216 ? -11.443 -10.356 -12.435 1.00 96.94 216 ARG A N 1
ATOM 1675 C CA . ARG A 1 216 ? -10.515 -10.482 -13.557 1.00 96.94 216 ARG A CA 1
ATOM 1676 C C . ARG A 1 216 ? -10.180 -9.100 -14.103 1.00 96.94 216 ARG A C 1
ATOM 1678 O O . ARG A 1 216 ? -11.073 -8.374 -14.534 1.00 96.94 216 ARG A O 1
ATOM 1685 N N . ARG A 1 217 ? -8.891 -8.769 -14.182 1.00 95.88 217 ARG A N 1
ATOM 1686 C CA . ARG A 1 217 ? -8.410 -7.472 -14.677 1.00 95.88 217 ARG A CA 1
ATOM 1687 C C . ARG A 1 217 ? -7.221 -7.646 -15.607 1.00 95.88 217 ARG A C 1
ATOM 1689 O O . ARG A 1 217 ? -6.343 -8.456 -15.356 1.00 95.88 217 ARG A O 1
ATOM 1696 N N . THR A 1 218 ? -7.173 -6.876 -16.691 1.00 94.44 218 THR A N 1
ATOM 1697 C CA . THR A 1 218 ? -6.008 -6.862 -17.591 1.00 94.44 218 THR A CA 1
ATOM 1698 C C . THR A 1 218 ? -5.156 -5.638 -17.310 1.00 94.44 218 THR A C 1
ATOM 1700 O O . THR A 1 218 ? -5.616 -4.513 -17.500 1.00 94.44 218 THR A O 1
ATOM 1703 N N . VAL A 1 219 ? -3.911 -5.859 -16.897 1.00 92.75 219 VAL A N 1
ATOM 1704 C CA . VAL A 1 219 ? -2.916 -4.796 -16.729 1.00 92.75 219 VAL A CA 1
ATOM 1705 C C . VAL A 1 219 ? -2.173 -4.601 -18.044 1.00 92.75 219 VAL A C 1
ATOM 1707 O O . VAL A 1 219 ? -1.839 -5.572 -18.723 1.00 92.75 219 VAL A O 1
ATOM 1710 N N . ARG A 1 220 ? -1.948 -3.343 -18.430 1.00 93.38 220 ARG A N 1
ATOM 1711 C CA . ARG A 1 220 ? -1.169 -2.983 -19.617 1.00 93.38 220 ARG A CA 1
ATOM 1712 C C . ARG A 1 220 ? 0.040 -2.166 -19.197 1.00 93.38 220 ARG A C 1
ATOM 1714 O O . ARG A 1 220 ? -0.119 -1.190 -18.473 1.00 93.38 220 ARG A O 1
ATOM 1721 N N . MET A 1 221 ? 1.214 -2.561 -19.666 1.00 91.56 221 MET A N 1
ATOM 1722 C CA . MET A 1 221 ? 2.468 -1.845 -19.441 1.00 91.56 221 MET A CA 1
ATOM 1723 C C . MET A 1 221 ? 3.130 -1.567 -20.775 1.00 91.56 221 MET A C 1
ATOM 1725 O O . MET A 1 221 ? 3.156 -2.450 -21.631 1.00 91.56 221 MET A O 1
ATOM 1729 N N . THR A 1 222 ? 3.644 -0.351 -20.936 1.00 91.25 222 THR A N 1
ATOM 1730 C CA . THR A 1 222 ? 4.346 0.078 -22.145 1.00 91.25 222 THR A CA 1
ATOM 1731 C C . THR A 1 222 ? 5.744 0.540 -21.781 1.00 91.25 222 THR A C 1
ATOM 1733 O O . THR A 1 222 ? 5.896 1.347 -20.865 1.00 91.25 222 THR A O 1
ATOM 1736 N N . PHE A 1 223 ? 6.744 0.058 -22.511 1.00 91.31 223 PHE A N 1
ATOM 1737 C CA . PHE A 1 223 ? 8.147 0.397 -22.287 1.00 91.31 223 PHE A CA 1
ATOM 1738 C C . PHE A 1 223 ? 8.946 0.363 -23.591 1.00 91.31 223 PHE A C 1
ATOM 1740 O O . PHE A 1 223 ? 8.531 -0.311 -24.534 1.00 91.31 223 PHE A O 1
ATOM 1747 N N . PRO A 1 224 ? 10.062 1.104 -23.688 1.00 92.12 224 PRO A N 1
ATOM 1748 C CA . PRO A 1 224 ? 10.932 1.044 -24.857 1.00 92.12 224 PRO A CA 1
ATOM 1749 C C . PRO A 1 224 ? 11.748 -0.256 -24.856 1.00 92.12 224 PRO A C 1
ATOM 1751 O O . PRO A 1 224 ? 12.314 -0.633 -23.830 1.00 92.12 224 PRO A O 1
ATOM 1754 N N . TRP A 1 225 ? 11.829 -0.935 -25.999 1.00 91.44 225 TRP A N 1
ATOM 1755 C CA . TRP A 1 225 ? 12.671 -2.121 -26.163 1.00 91.44 225 TRP A CA 1
ATOM 1756 C C . TRP A 1 225 ? 14.166 -1.758 -26.069 1.00 91.44 225 TRP A C 1
ATOM 1758 O O . TRP A 1 225 ? 14.554 -0.699 -26.575 1.00 91.44 225 TRP A O 1
ATOM 1768 N N . PRO A 1 226 ? 15.020 -2.580 -25.429 1.00 90.38 226 PRO A N 1
ATOM 1769 C CA . PRO A 1 226 ? 16.454 -2.303 -25.339 1.00 90.38 226 PRO A CA 1
ATOM 1770 C C . PRO A 1 226 ? 17.161 -2.418 -26.697 1.00 90.38 226 PRO A C 1
ATOM 1772 O O . PRO A 1 226 ? 16.600 -2.911 -27.674 1.00 90.38 226 PRO A O 1
ATOM 1775 N N . ASP A 1 227 ? 18.428 -2.008 -26.729 1.00 87.62 227 ASP A N 1
ATOM 1776 C CA . ASP A 1 227 ? 19.286 -2.078 -27.921 1.00 87.62 227 ASP A CA 1
ATOM 1777 C C . ASP A 1 227 ? 19.641 -3.503 -28.360 1.00 87.62 227 ASP A C 1
ATOM 1779 O O . ASP A 1 227 ? 20.030 -3.734 -29.507 1.00 87.62 227 ASP A O 1
ATOM 1783 N N . ASP A 1 228 ? 19.507 -4.471 -27.456 1.00 80.62 228 ASP A N 1
ATOM 1784 C CA . ASP A 1 228 ? 19.851 -5.857 -27.729 1.00 80.62 228 ASP A CA 1
ATOM 1785 C C . ASP A 1 228 ? 18.760 -6.558 -28.561 1.00 80.62 228 ASP A C 1
ATOM 1787 O O . ASP A 1 228 ? 17.638 -6.809 -28.109 1.00 80.62 228 ASP A O 1
ATOM 1791 N N . ASN A 1 229 ? 19.127 -6.937 -29.788 1.00 73.62 229 ASN A N 1
ATOM 1792 C CA . ASN A 1 229 ? 18.286 -7.695 -30.717 1.00 73.62 229 ASN A CA 1
ATOM 1793 C C . ASN A 1 229 ? 17.911 -9.102 -30.199 1.00 73.62 229 ASN A C 1
ATOM 1795 O O . ASN A 1 229 ? 17.051 -9.757 -30.792 1.00 73.62 229 ASN A O 1
ATOM 1799 N N . GLY A 1 230 ? 18.547 -9.577 -29.122 1.00 78.50 230 GLY A N 1
ATOM 1800 C CA . GLY A 1 230 ? 18.276 -10.854 -28.459 1.00 78.50 230 GLY A CA 1
ATOM 1801 C C . GLY A 1 230 ? 17.579 -10.748 -27.101 1.00 78.50 230 GLY A C 1
ATOM 1802 O O . GLY A 1 230 ? 17.515 -11.757 -26.399 1.00 78.50 230 GLY A O 1
ATOM 1803 N N . ALA A 1 231 ? 17.083 -9.568 -26.714 1.00 84.94 231 ALA A N 1
ATOM 1804 C CA . ALA A 1 231 ? 16.518 -9.372 -25.385 1.00 84.94 231 ALA A CA 1
ATOM 1805 C C . ALA A 1 231 ? 15.296 -10.266 -25.104 1.00 84.94 231 ALA A C 1
ATOM 1807 O O . ALA A 1 231 ? 14.409 -10.462 -25.941 1.00 84.94 231 ALA A O 1
ATOM 1808 N N . ASP A 1 232 ? 15.226 -10.759 -23.870 1.00 87.19 232 ASP A N 1
ATOM 1809 C CA . ASP A 1 232 ? 14.155 -11.623 -23.387 1.00 87.19 232 ASP A CA 1
ATOM 1810 C C . ASP A 1 232 ? 13.426 -10.963 -22.225 1.00 87.19 232 ASP A C 1
ATOM 1812 O O . ASP A 1 232 ? 14.050 -10.422 -21.321 1.00 87.19 232 ASP A O 1
ATOM 1816 N N . ILE A 1 233 ? 12.095 -11.039 -22.206 1.00 88.12 233 ILE A N 1
ATOM 1817 C CA . ILE A 1 233 ? 11.307 -10.477 -21.106 1.00 88.12 233 ILE A CA 1
ATOM 1818 C C . ILE A 1 233 ? 10.831 -11.555 -20.142 1.00 88.12 233 ILE A C 1
ATOM 1820 O O . ILE A 1 233 ? 10.415 -12.646 -20.540 1.00 88.12 233 ILE A O 1
ATOM 1824 N N . THR A 1 234 ? 10.846 -11.216 -18.860 1.00 86.75 234 THR A N 1
ATOM 1825 C CA . THR A 1 234 ? 10.135 -11.929 -17.804 1.00 86.75 234 THR A CA 1
ATOM 1826 C C . THR A 1 234 ? 9.037 -11.015 -17.298 1.00 86.75 234 THR A C 1
ATOM 1828 O O . THR A 1 234 ? 9.312 -9.895 -16.901 1.00 86.75 234 THR A O 1
ATOM 1831 N N . ALA A 1 235 ? 7.799 -11.490 -17.297 1.00 87.50 235 ALA A N 1
ATOM 1832 C CA . ALA A 1 235 ? 6.697 -10.796 -16.652 1.00 87.50 235 ALA A CA 1
ATOM 1833 C C . ALA A 1 235 ? 6.232 -11.621 -15.457 1.00 87.50 235 ALA A C 1
ATOM 1835 O O . ALA A 1 235 ? 6.202 -12.856 -15.520 1.00 87.50 235 ALA A O 1
ATOM 1836 N N . GLY A 1 236 ? 5.894 -10.935 -14.377 1.00 88.94 236 GLY A N 1
ATOM 1837 C CA . GLY A 1 236 ? 5.575 -11.577 -13.119 1.00 88.94 236 GLY A CA 1
ATOM 1838 C C . GLY A 1 236 ? 4.607 -10.772 -12.280 1.00 88.94 236 GLY A C 1
ATOM 1839 O O . GLY A 1 236 ? 4.209 -9.649 -12.605 1.00 88.94 236 GLY A O 1
ATOM 1840 N N . VAL A 1 237 ? 4.192 -11.424 -11.204 1.00 88.38 237 VAL A N 1
ATOM 1841 C CA . VAL A 1 237 ? 3.214 -10.921 -10.259 1.00 88.38 237 VAL A CA 1
ATOM 1842 C C . VAL A 1 237 ? 3.715 -11.212 -8.855 1.00 88.38 237 VAL A C 1
ATOM 1844 O O . VAL A 1 237 ? 4.122 -12.334 -8.557 1.00 88.38 237 VAL A O 1
ATOM 1847 N N . GLU A 1 238 ? 3.670 -10.187 -8.019 1.00 85.44 238 GLU A N 1
ATOM 1848 C CA . GLU A 1 238 ? 4.167 -10.144 -6.655 1.00 85.44 238 GLU A CA 1
ATOM 1849 C C . GLU A 1 238 ? 3.020 -9.811 -5.708 1.00 85.44 238 GLU A C 1
ATOM 1851 O O . GLU A 1 238 ? 2.287 -8.840 -5.918 1.00 85.44 238 GLU A O 1
ATOM 1856 N N . LEU A 1 239 ? 2.869 -10.612 -4.659 1.00 80.81 239 LEU A N 1
ATOM 1857 C CA . LEU A 1 239 ? 1.931 -10.328 -3.583 1.00 80.81 239 LEU A CA 1
ATOM 1858 C C . LEU A 1 239 ? 2.663 -9.565 -2.483 1.00 80.81 239 LEU A C 1
ATOM 1860 O O . LEU A 1 239 ? 3.742 -9.962 -2.048 1.00 80.81 239 LEU A O 1
ATOM 1864 N N . ASP A 1 240 ? 2.050 -8.484 -2.009 1.00 65.00 240 ASP A N 1
ATOM 1865 C CA . ASP A 1 240 ? 2.612 -7.635 -0.949 1.00 65.00 240 ASP A CA 1
ATOM 1866 C C . ASP A 1 240 ? 2.670 -8.352 0.425 1.00 65.00 240 ASP A C 1
ATOM 1868 O O . ASP A 1 240 ? 3.262 -7.874 1.389 1.00 65.00 240 ASP A O 1
ATOM 1872 N N . ASP A 1 241 ? 2.099 -9.559 0.525 1.00 56.38 241 ASP A N 1
ATOM 1873 C CA . ASP A 1 241 ? 2.105 -10.405 1.725 1.00 56.38 241 ASP A CA 1
ATOM 1874 C C . ASP A 1 241 ? 3.384 -11.254 1.894 1.00 56.38 241 ASP A C 1
ATOM 1876 O O . ASP A 1 241 ? 3.440 -12.121 2.769 1.00 56.38 241 ASP A O 1
ATOM 1880 N N . ARG A 1 242 ? 4.436 -10.980 1.105 1.00 46.16 242 ARG A N 1
ATOM 1881 C CA . ARG A 1 242 ? 5.700 -11.743 1.055 1.00 46.16 242 ARG A CA 1
ATOM 1882 C C . ARG A 1 242 ? 5.539 -13.190 0.554 1.00 46.16 242 ARG A C 1
ATOM 1884 O O . ARG A 1 242 ? 6.427 -14.016 0.780 1.00 46.16 242 ARG A O 1
ATOM 1891 N N . SER A 1 243 ? 4.433 -13.529 -0.112 1.00 34.41 243 SER A N 1
ATOM 1892 C CA . SER A 1 243 ? 4.258 -14.845 -0.739 1.00 34.41 243 SER A CA 1
ATOM 1893 C C . SER A 1 243 ? 5.073 -14.986 -2.032 1.00 34.41 243 SER A C 1
ATOM 1895 O O . SER A 1 243 ? 5.293 -14.030 -2.768 1.00 34.41 243 SER A O 1
ATOM 1897 N N . ALA A 1 244 ? 5.515 -16.219 -2.298 1.00 29.84 244 ALA A N 1
ATOM 1898 C CA . ALA A 1 244 ? 6.329 -16.626 -3.445 1.00 29.84 244 ALA A CA 1
ATOM 1899 C C . ALA A 1 244 ? 5.745 -16.230 -4.817 1.00 29.84 244 ALA A C 1
ATOM 1901 O O . ALA A 1 244 ? 4.537 -16.308 -5.028 1.00 29.84 244 ALA A O 1
ATOM 1902 N N . TYR A 1 245 ? 6.622 -15.883 -5.764 1.00 41.56 245 TYR A N 1
ATOM 1903 C CA . TYR A 1 245 ? 6.267 -15.457 -7.119 1.00 41.56 245 TYR A CA 1
ATOM 1904 C C . TYR A 1 245 ? 5.844 -16.621 -8.026 1.00 41.56 245 TYR A C 1
ATOM 1906 O O . TYR A 1 245 ? 6.360 -17.739 -7.934 1.00 41.56 245 TYR A O 1
ATOM 1914 N N . HIS A 1 246 ? 4.979 -16.317 -8.997 1.00 35.41 246 HIS A N 1
ATOM 1915 C CA . HIS A 1 246 ? 4.690 -17.188 -10.136 1.00 35.41 246 HIS A CA 1
ATOM 1916 C C . HIS A 1 246 ? 5.437 -16.682 -11.376 1.00 35.41 246 HIS A C 1
ATOM 1918 O O . HIS A 1 246 ? 5.063 -15.661 -11.956 1.00 35.41 246 HIS A O 1
ATOM 1924 N N . ARG A 1 247 ? 6.489 -17.393 -11.806 1.00 38.03 247 ARG A N 1
ATOM 1925 C CA . ARG A 1 247 ? 7.195 -17.097 -13.061 1.00 38.03 247 ARG A CA 1
ATOM 1926 C C . ARG A 1 247 ? 6.628 -17.971 -14.175 1.00 38.03 247 ARG A C 1
ATOM 1928 O O . ARG A 1 247 ? 6.627 -19.195 -14.060 1.00 38.03 247 ARG A O 1
ATOM 1935 N N . VAL A 1 248 ? 6.159 -17.347 -15.255 1.00 33.16 248 VAL A N 1
ATOM 1936 C CA . VAL A 1 248 ? 5.696 -18.051 -16.460 1.00 33.16 248 VAL A CA 1
ATOM 1937 C C . VAL A 1 248 ? 6.730 -17.831 -17.556 1.00 33.16 248 VAL A C 1
ATOM 1939 O O . VAL A 1 248 ? 6.909 -16.712 -18.034 1.00 33.16 248 VAL A O 1
ATOM 1942 N N . ASN A 1 249 ? 7.446 -18.886 -17.946 1.00 38.25 249 ASN A N 1
ATOM 1943 C CA . ASN A 1 249 ? 8.405 -18.796 -19.047 1.00 38.25 249 ASN A CA 1
ATOM 1944 C C . ASN A 1 249 ? 7.690 -18.819 -20.420 1.00 38.25 249 ASN A C 1
ATOM 1946 O O . ASN A 1 249 ? 6.485 -19.071 -20.526 1.00 38.25 249 ASN A O 1
ATOM 1950 N N . LYS A 1 250 ? 8.443 -18.613 -21.511 1.00 31.58 250 LYS A N 1
ATOM 1951 C CA . LYS A 1 250 ? 7.923 -18.649 -22.897 1.00 31.58 250 LYS A CA 1
ATOM 1952 C C . LYS A 1 250 ? 7.230 -19.973 -23.284 1.00 31.58 250 LYS A C 1
ATOM 1954 O O . LYS A 1 250 ? 6.538 -20.010 -24.300 1.00 31.58 250 LYS A O 1
ATOM 1959 N N . ARG A 1 251 ? 7.387 -21.047 -22.498 1.00 35.97 251 ARG A N 1
ATOM 1960 C CA . ARG A 1 251 ? 6.767 -22.370 -22.699 1.00 35.97 251 ARG A CA 1
ATOM 1961 C C . ARG A 1 251 ? 5.481 -22.586 -21.887 1.00 35.97 251 ARG A C 1
ATOM 1963 O O . ARG A 1 251 ? 4.915 -23.669 -21.964 1.00 35.97 251 ARG A O 1
ATOM 1970 N N . ARG A 1 252 ? 4.984 -21.572 -21.161 1.00 30.86 252 ARG A N 1
ATOM 1971 C CA . ARG A 1 252 ? 3.876 -21.686 -20.183 1.00 30.86 252 ARG A CA 1
ATOM 1972 C C . ARG A 1 252 ? 4.175 -22.625 -19.007 1.00 30.86 252 ARG A C 1
ATOM 1974 O O . ARG A 1 252 ? 3.249 -23.086 -18.346 1.00 30.86 252 ARG A O 1
ATOM 1981 N N . GLU A 1 253 ? 5.443 -22.912 -18.735 1.00 29.84 253 GLU A N 1
ATOM 1982 C CA . GLU A 1 253 ? 5.817 -23.680 -17.551 1.00 29.84 253 GLU A CA 1
ATOM 1983 C C . GLU A 1 253 ? 5.816 -22.739 -16.342 1.00 29.84 253 GLU A C 1
ATOM 1985 O O . GLU A 1 253 ? 6.399 -21.650 -16.387 1.00 29.84 253 GLU A O 1
ATOM 1990 N N . LEU A 1 254 ? 5.115 -23.155 -15.286 1.00 27.58 254 LEU A N 1
ATOM 1991 C CA . LEU A 1 254 ? 5.045 -22.453 -14.011 1.00 27.58 254 LEU A CA 1
ATOM 1992 C C . LEU A 1 254 ? 6.282 -22.832 -13.191 1.00 27.58 254 LEU A C 1
ATOM 1994 O O . LEU A 1 254 ? 6.365 -23.949 -12.681 1.00 27.58 254 LEU A O 1
ATOM 1998 N N . THR A 1 255 ? 7.242 -21.923 -13.050 1.00 29.03 255 THR A N 1
ATOM 1999 C CA . THR A 1 255 ? 8.324 -22.097 -12.075 1.00 29.03 255 THR A CA 1
ATOM 2000 C C . THR A 1 255 ? 7.897 -21.404 -10.783 1.00 29.03 255 THR A C 1
ATOM 2002 O O . THR A 1 255 ? 7.819 -20.177 -10.727 1.00 29.03 255 THR A O 1
ATOM 2005 N N . LEU A 1 256 ? 7.568 -22.194 -9.757 1.00 24.30 256 LEU A N 1
ATOM 2006 C CA . LEU A 1 256 ? 7.385 -21.703 -8.391 1.00 24.30 256 LEU A CA 1
ATOM 2007 C C . LEU A 1 256 ? 8.767 -21.371 -7.828 1.00 24.30 256 LEU A C 1
ATOM 2009 O O . LEU A 1 256 ? 9.577 -22.275 -7.632 1.00 24.30 256 LEU A O 1
ATOM 2013 N N . ILE A 1 257 ? 9.040 -20.091 -7.585 1.00 30.42 257 ILE A N 1
ATOM 2014 C CA . ILE A 1 257 ? 10.263 -19.655 -6.905 1.00 30.42 257 ILE A CA 1
ATOM 2015 C C . ILE A 1 257 ? 9.823 -18.971 -5.614 1.00 30.42 257 ILE A C 1
ATOM 2017 O O . ILE A 1 257 ? 9.096 -17.977 -5.639 1.00 30.42 257 ILE A O 1
ATOM 2021 N N . ARG A 1 258 ? 10.212 -19.553 -4.475 1.00 27.11 258 ARG A N 1
ATOM 2022 C CA . ARG A 1 258 ? 9.941 -18.993 -3.147 1.00 27.11 258 ARG A CA 1
ATOM 2023 C C . ARG A 1 258 ? 10.621 -17.625 -3.047 1.00 27.11 258 ARG A C 1
ATOM 2025 O O . ARG A 1 258 ? 11.770 -17.495 -3.449 1.00 27.11 258 ARG A O 1
ATOM 2032 N N . GLY A 1 259 ? 9.891 -16.617 -2.570 1.00 28.52 259 GLY A N 1
ATOM 2033 C CA . GLY A 1 259 ? 10.262 -15.194 -2.597 1.00 28.52 259 GLY A CA 1
ATOM 2034 C C . GLY A 1 259 ? 11.409 -14.780 -1.668 1.00 28.52 259 GLY A C 1
ATOM 2035 O O . GLY A 1 259 ? 11.283 -13.783 -0.970 1.00 28.52 259 GLY A O 1
ATOM 2036 N N . GLU A 1 260 ? 12.515 -15.522 -1.646 1.00 28.12 260 GLU A N 1
ATOM 2037 C CA . GLU A 1 260 ? 13.735 -15.153 -0.909 1.00 28.12 260 GLU A CA 1
ATOM 2038 C C . GLU A 1 260 ? 14.914 -14.782 -1.829 1.00 28.12 260 GLU A C 1
ATOM 2040 O O . GLU A 1 260 ? 15.933 -14.307 -1.339 1.00 28.12 260 GLU A O 1
ATOM 2045 N N . ASP A 1 261 ? 14.763 -14.886 -3.157 1.00 30.02 261 ASP A N 1
ATOM 2046 C CA . ASP A 1 261 ? 15.910 -14.876 -4.085 1.00 30.02 261 ASP A CA 1
ATOM 2047 C C . ASP A 1 261 ? 16.109 -13.628 -4.965 1.00 30.02 261 ASP A C 1
ATOM 2049 O O . ASP A 1 261 ? 16.973 -13.629 -5.842 1.00 30.02 261 ASP A O 1
ATOM 2053 N N . LEU A 1 262 ? 15.381 -12.528 -4.757 1.00 31.44 262 LEU A N 1
ATOM 2054 C CA . LEU A 1 262 ? 15.620 -11.298 -5.528 1.00 31.44 262 LEU A CA 1
ATOM 2055 C C . LEU A 1 262 ? 15.613 -10.048 -4.651 1.00 31.44 262 LEU A C 1
ATOM 2057 O O . LEU A 1 262 ? 14.790 -9.161 -4.811 1.00 31.44 262 LEU A O 1
ATOM 2061 N N . ASP A 1 263 ? 16.596 -9.986 -3.755 1.00 32.97 263 ASP A N 1
ATOM 2062 C CA . ASP A 1 263 ? 17.272 -8.734 -3.407 1.00 32.97 263 ASP A CA 1
ATOM 2063 C C . ASP A 1 263 ? 18.683 -9.039 -2.880 1.00 32.97 263 ASP A C 1
ATOM 2065 O O . ASP A 1 263 ? 18.985 -8.994 -1.690 1.00 32.97 263 ASP A O 1
ATOM 2069 N N . THR A 1 264 ? 19.583 -9.418 -3.787 1.00 28.91 264 THR A N 1
ATOM 2070 C CA . THR A 1 264 ? 21.022 -9.124 -3.688 1.00 28.91 264 THR A CA 1
ATOM 2071 C C . THR A 1 264 ? 21.695 -9.369 -5.046 1.00 28.91 264 THR A C 1
ATOM 2073 O O . THR A 1 264 ? 21.296 -10.277 -5.777 1.00 28.91 264 THR A O 1
ATOM 2076 N N . PRO A 1 265 ? 22.752 -8.615 -5.407 1.00 27.98 265 PRO A N 1
ATOM 2077 C CA . PRO A 1 265 ? 23.697 -9.039 -6.433 1.00 27.98 265 PRO A CA 1
ATOM 2078 C C . PRO A 1 265 ? 24.423 -10.284 -5.898 1.00 27.98 265 PRO A C 1
ATOM 2080 O O . PRO A 1 265 ? 25.400 -10.191 -5.154 1.00 27.98 265 PRO A O 1
ATOM 2083 N N . GLY A 1 266 ? 23.849 -11.447 -6.192 1.00 30.36 266 GLY A N 1
ATOM 2084 C CA . GLY A 1 266 ? 24.204 -12.749 -5.634 1.00 30.36 266 GLY A CA 1
ATOM 2085 C C . GLY A 1 266 ? 25.280 -13.517 -6.395 1.00 30.36 266 GLY A C 1
ATOM 2086 O O . GLY A 1 266 ? 25.404 -14.711 -6.171 1.00 30.36 266 GLY A O 1
ATOM 2087 N N . ASP A 1 267 ? 26.092 -12.874 -7.235 1.00 27.56 267 ASP A N 1
ATOM 2088 C CA . ASP A 1 267 ? 27.211 -13.560 -7.905 1.00 27.56 267 ASP A CA 1
ATOM 2089 C C . ASP A 1 267 ? 28.502 -13.618 -7.067 1.00 27.56 267 ASP A C 1
ATOM 2091 O O . ASP A 1 267 ? 29.578 -13.860 -7.605 1.00 27.56 267 ASP A O 1
ATOM 2095 N N . LEU A 1 268 ? 28.447 -13.431 -5.738 1.00 27.67 268 LEU A N 1
ATOM 2096 C CA . LEU A 1 268 ? 29.672 -13.473 -4.920 1.00 27.67 268 LEU A CA 1
ATOM 2097 C C . LEU A 1 268 ? 29.607 -14.108 -3.527 1.00 27.67 268 LEU A C 1
ATOM 2099 O O . LEU A 1 268 ? 30.586 -13.964 -2.802 1.00 27.67 268 LEU A O 1
ATOM 2103 N N . LEU A 1 269 ? 28.560 -14.826 -3.110 1.00 31.69 269 LEU A N 1
ATOM 2104 C CA . LEU A 1 269 ? 28.633 -15.588 -1.851 1.00 31.69 269 LEU A CA 1
ATOM 2105 C C . LEU A 1 269 ? 27.860 -16.902 -1.960 1.00 31.69 269 LEU A C 1
ATOM 2107 O O . LEU A 1 269 ? 26.642 -16.908 -2.084 1.00 31.69 269 LEU A O 1
ATOM 2111 N N . GLY A 1 270 ? 28.598 -18.011 -1.919 1.00 25.86 270 GLY A N 1
ATOM 2112 C CA . GLY A 1 270 ? 28.032 -19.347 -1.852 1.00 25.86 270 GLY A CA 1
ATOM 2113 C C . GLY A 1 270 ? 27.212 -19.565 -0.580 1.00 25.86 270 GLY A C 1
ATOM 2114 O O . GLY A 1 270 ? 27.618 -19.158 0.505 1.00 25.86 270 GLY A O 1
ATOM 2115 N N . TRP A 1 271 ? 26.065 -20.216 -0.770 1.00 25.17 271 TRP A N 1
ATOM 2116 C CA . TRP A 1 271 ? 25.486 -21.256 0.080 1.00 25.17 271 TRP A CA 1
ATOM 2117 C C . TRP A 1 271 ? 25.813 -21.194 1.578 1.00 25.17 271 TRP A C 1
ATOM 2119 O O . TRP A 1 271 ? 26.826 -21.744 2.000 1.00 25.17 271 TRP A O 1
ATOM 2129 N N . VAL A 1 272 ? 24.877 -20.654 2.365 1.00 26.44 272 VAL A N 1
ATOM 2130 C CA . VAL A 1 272 ? 24.453 -21.221 3.658 1.00 26.44 272 VAL A CA 1
ATOM 2131 C C . VAL A 1 272 ? 22.957 -20.906 3.823 1.00 26.44 272 VAL A C 1
ATOM 2133 O O . VAL A 1 272 ? 22.589 -19.735 3.907 1.00 26.44 272 VAL A O 1
ATOM 2136 N N . ASP A 1 273 ? 22.123 -21.950 3.820 1.00 34.62 273 ASP A N 1
ATOM 2137 C CA . ASP A 1 273 ? 20.724 -21.933 4.278 1.00 34.62 273 ASP A CA 1
ATOM 2138 C C . ASP A 1 273 ? 20.655 -21.448 5.734 1.00 34.62 273 ASP A C 1
ATOM 2140 O O . ASP A 1 273 ? 21.421 -21.944 6.559 1.00 34.62 273 ASP A O 1
ATOM 2144 N N . ASP A 1 274 ? 19.722 -20.556 6.087 1.00 35.81 274 ASP A N 1
ATOM 2145 C CA . ASP A 1 274 ? 19.289 -20.439 7.488 1.00 35.81 274 ASP A CA 1
ATOM 2146 C C . ASP A 1 274 ? 17.883 -19.821 7.637 1.00 35.81 274 ASP A C 1
ATOM 2148 O O . ASP A 1 274 ? 17.659 -18.624 7.438 1.00 35.81 274 ASP A O 1
ATOM 2152 N N . ASP A 1 275 ? 16.954 -20.665 8.094 1.00 30.86 275 ASP A N 1
ATOM 2153 C CA . ASP A 1 275 ? 15.539 -20.455 8.445 1.00 30.86 275 ASP A CA 1
ATOM 2154 C C . ASP A 1 275 ? 15.284 -19.452 9.612 1.00 30.86 275 ASP A C 1
ATOM 2156 O O . ASP A 1 275 ? 14.278 -19.544 10.320 1.00 30.86 275 ASP A O 1
ATOM 2160 N N . ASN A 1 276 ? 16.166 -18.476 9.873 1.00 40.34 276 ASN A N 1
ATOM 2161 C CA . ASN A 1 276 ? 16.177 -17.732 11.148 1.00 40.34 276 ASN A CA 1
ATOM 2162 C C . ASN A 1 276 ? 16.457 -16.213 11.072 1.00 40.34 276 ASN A C 1
ATOM 2164 O O . ASN A 1 276 ? 17.190 -15.665 11.897 1.00 40.34 276 ASN A O 1
ATOM 2168 N N . ALA A 1 277 ? 15.827 -15.474 10.153 1.00 36.72 277 ALA A N 1
ATOM 2169 C CA . ALA A 1 277 ? 15.904 -14.004 10.160 1.00 36.72 277 ALA A CA 1
ATOM 2170 C C . ALA A 1 277 ? 14.629 -13.323 10.719 1.00 36.72 277 ALA A C 1
ATOM 2172 O O . ALA A 1 277 ? 13.599 -13.263 10.037 1.00 36.72 277 ALA A O 1
ATOM 2173 N N . PRO A 1 278 ? 14.662 -12.735 11.932 1.00 34.22 278 PRO A N 1
ATOM 2174 C CA . PRO A 1 278 ? 13.785 -11.622 12.280 1.00 34.22 278 PRO A CA 1
ATOM 2175 C C . PRO A 1 278 ? 14.280 -10.348 11.569 1.00 34.22 278 PRO A C 1
ATOM 2177 O O . PRO A 1 278 ? 15.348 -9.822 11.871 1.00 34.22 278 PRO A O 1
ATOM 2180 N N . GLN A 1 279 ? 13.510 -9.850 10.598 1.00 42.38 279 GLN A N 1
ATOM 2181 C CA . GLN A 1 279 ? 13.771 -8.568 9.935 1.00 42.38 279 GLN A CA 1
ATOM 2182 C C . GLN A 1 279 ? 13.124 -7.424 10.730 1.00 42.38 279 GLN A C 1
ATOM 2184 O O . GLN A 1 279 ? 11.922 -7.192 10.608 1.00 42.38 279 GLN A O 1
ATOM 2189 N N . THR A 1 280 ? 13.912 -6.675 11.500 1.00 40.41 280 THR A N 1
ATOM 2190 C CA . THR A 1 280 ? 13.504 -5.344 11.977 1.00 40.41 280 THR A CA 1
ATOM 2191 C C . THR A 1 280 ? 14.028 -4.306 10.990 1.00 40.41 280 THR A C 1
ATOM 2193 O O . THR A 1 280 ? 15.231 -4.059 10.924 1.00 40.41 280 THR A O 1
ATOM 2196 N N . ILE A 1 281 ? 13.131 -3.712 10.200 1.00 44.47 281 ILE A N 1
ATOM 2197 C CA . ILE A 1 281 ? 13.455 -2.607 9.289 1.00 44.47 281 ILE A CA 1
ATOM 2198 C C . ILE A 1 281 ? 13.151 -1.300 10.024 1.00 44.47 281 ILE A C 1
ATOM 2200 O O . ILE A 1 281 ? 11.990 -0.935 10.191 1.00 44.47 281 ILE A O 1
ATOM 2204 N N . THR A 1 282 ? 14.187 -0.583 10.455 1.00 50.19 282 THR A N 1
ATOM 2205 C CA . THR A 1 282 ? 14.040 0.767 11.018 1.00 50.19 282 THR A CA 1
ATOM 2206 C C . THR A 1 282 ? 14.400 1.790 9.946 1.00 50.19 282 THR A C 1
ATOM 2208 O O . THR A 1 282 ? 15.567 1.921 9.583 1.00 50.19 282 THR A O 1
ATOM 2211 N N . SER A 1 283 ? 13.414 2.536 9.439 1.00 46.28 283 SER A N 1
ATOM 2212 C CA . SER A 1 283 ? 13.653 3.665 8.532 1.00 46.28 283 SER A CA 1
ATOM 2213 C C . SER A 1 283 ? 13.623 4.986 9.298 1.00 46.28 283 SER A C 1
ATOM 2215 O O . SER A 1 283 ? 12.631 5.290 9.960 1.00 46.28 283 SER A O 1
ATOM 2217 N N . ALA A 1 284 ? 14.665 5.805 9.172 1.00 58.31 284 ALA A N 1
ATOM 2218 C CA . ALA A 1 284 ? 14.716 7.138 9.767 1.00 58.31 284 ALA A CA 1
ATOM 2219 C C . ALA A 1 284 ? 15.215 8.162 8.742 1.00 58.31 284 ALA A C 1
ATOM 2221 O O . ALA A 1 284 ? 16.170 7.909 8.011 1.00 58.31 284 ALA A O 1
ATOM 2222 N N . ARG A 1 285 ? 14.579 9.338 8.700 1.00 66.94 285 ARG A N 1
ATOM 2223 C CA . ARG A 1 285 ? 15.004 10.477 7.871 1.00 66.94 285 ARG A CA 1
ATOM 2224 C C . ARG A 1 285 ? 15.501 11.600 8.772 1.00 66.94 285 ARG A C 1
ATOM 2226 O O . ARG A 1 285 ? 14.833 11.962 9.737 1.00 66.94 285 ARG A O 1
ATOM 2233 N N . ALA A 1 286 ? 16.653 12.177 8.445 1.00 67.00 286 ALA A N 1
ATOM 2234 C CA . ALA A 1 286 ? 17.229 13.303 9.174 1.00 67.00 286 ALA A CA 1
ATOM 2235 C C . ALA A 1 286 ? 17.511 14.476 8.228 1.00 67.00 286 ALA A C 1
ATOM 2237 O O . ALA A 1 286 ? 17.894 14.285 7.077 1.00 67.00 286 ALA A O 1
ATOM 2238 N N . SER A 1 287 ? 17.307 15.702 8.717 1.00 64.31 287 SER A N 1
ATOM 2239 C CA . SER A 1 287 ? 17.616 16.915 7.954 1.00 64.31 287 SER A CA 1
ATOM 2240 C C . SER A 1 287 ? 19.127 17.142 7.869 1.00 64.31 287 SER A C 1
ATOM 2242 O O . SER A 1 287 ? 19.837 16.965 8.858 1.00 64.31 287 SER A O 1
ATOM 2244 N N . ALA A 1 288 ? 19.586 17.594 6.700 1.00 62.81 288 ALA A N 1
ATOM 2245 C CA . ALA A 1 288 ? 20.973 17.961 6.419 1.00 62.81 288 ALA A CA 1
ATOM 2246 C C . ALA A 1 288 ? 21.448 19.237 7.146 1.00 62.81 288 ALA A C 1
ATOM 2248 O O . ALA A 1 288 ? 22.648 19.489 7.217 1.00 62.81 288 ALA A O 1
ATOM 2249 N N . GLY A 1 289 ? 20.526 20.062 7.658 1.00 65.62 289 GLY A N 1
ATOM 2250 C CA . GLY A 1 289 ? 20.850 21.318 8.340 1.00 65.62 289 GLY A CA 1
ATOM 2251 C C . GLY A 1 289 ? 20.948 21.177 9.864 1.00 65.62 289 GLY A C 1
ATOM 2252 O O . GLY A 1 289 ? 20.012 20.694 10.509 1.00 65.62 289 GLY A O 1
ATOM 2253 N N . GLY A 1 290 ? 22.047 21.666 10.451 1.00 64.94 290 GLY A N 1
ATOM 2254 C CA . GLY A 1 290 ? 22.222 21.832 11.901 1.00 64.94 290 GLY A CA 1
ATOM 2255 C C . GLY A 1 290 ? 23.406 21.067 12.501 1.00 64.94 290 GLY A C 1
ATOM 2256 O O . GLY A 1 290 ? 24.272 20.569 11.788 1.00 64.94 290 GLY A O 1
ATOM 2257 N N . THR A 1 291 ? 23.454 21.008 13.836 1.00 67.12 291 THR A N 1
ATOM 2258 C CA . THR A 1 291 ? 24.432 20.226 14.610 1.00 67.12 291 THR A CA 1
ATOM 2259 C C . THR A 1 291 ? 24.478 18.765 14.147 1.00 67.12 291 THR A C 1
ATOM 2261 O O . THR A 1 291 ? 23.431 18.240 13.758 1.00 67.12 291 THR A O 1
ATOM 2264 N N . PRO A 1 292 ? 25.651 18.095 14.220 1.00 63.22 292 PRO A N 1
ATOM 2265 C CA . PRO A 1 292 ? 25.790 16.682 13.879 1.00 63.22 292 PRO A CA 1
ATOM 2266 C C . PRO A 1 292 ? 24.672 15.865 14.517 1.00 63.22 292 PRO A C 1
ATOM 2268 O O . PRO A 1 292 ? 24.444 15.953 15.727 1.00 63.22 292 PRO A O 1
ATOM 2271 N N . ARG A 1 293 ? 23.948 15.114 13.689 1.00 80.19 293 ARG A N 1
ATOM 2272 C CA . ARG A 1 293 ? 22.857 14.257 14.145 1.00 80.19 293 ARG A CA 1
ATOM 2273 C C . ARG A 1 293 ? 23.311 12.815 14.117 1.00 80.19 293 ARG A C 1
ATOM 2275 O O . ARG A 1 293 ? 24.013 12.385 13.201 1.00 80.19 293 ARG A O 1
ATOM 2282 N N . THR A 1 294 ? 22.857 12.090 15.123 1.00 86.69 294 THR A N 1
ATOM 2283 C CA . THR A 1 294 ? 23.103 10.666 15.264 1.00 86.69 294 THR A CA 1
ATOM 2284 C C . THR A 1 294 ? 21.757 9.968 15.295 1.00 86.69 294 THR A C 1
ATOM 2286 O O . THR A 1 294 ? 20.890 10.354 16.076 1.00 86.69 294 THR A O 1
ATOM 2289 N N . ILE A 1 295 ? 21.568 8.977 14.430 1.00 85.38 295 ILE A N 1
ATOM 2290 C CA . ILE A 1 295 ? 20.391 8.107 14.443 1.00 85.38 295 ILE A CA 1
ATOM 2291 C C . ILE A 1 295 ? 20.766 6.862 15.236 1.00 85.38 295 ILE A C 1
ATOM 2293 O O . ILE A 1 295 ? 21.763 6.216 14.920 1.00 85.38 295 ILE A O 1
ATOM 2297 N N . GLU A 1 296 ? 19.995 6.545 16.268 1.00 86.94 296 GLU A N 1
ATOM 2298 C CA . GLU A 1 296 ? 20.228 5.383 17.123 1.00 86.94 296 GLU A CA 1
ATOM 2299 C C . GLU A 1 296 ? 19.440 4.170 16.614 1.00 86.94 296 GLU A C 1
ATOM 2301 O O . GLU A 1 296 ? 18.250 4.269 16.321 1.00 86.94 296 GLU A O 1
ATOM 2306 N N . VAL A 1 297 ? 20.116 3.028 16.504 1.00 84.81 297 VAL A N 1
ATOM 2307 C CA . VAL A 1 297 ? 19.563 1.747 16.060 1.00 84.81 297 VAL A CA 1
ATOM 2308 C C . VAL A 1 297 ? 19.814 0.732 17.179 1.00 84.81 297 VAL A C 1
ATOM 2310 O O . VAL A 1 297 ? 20.942 0.251 17.321 1.00 84.81 297 VAL A O 1
ATOM 2313 N N . PRO A 1 298 ? 18.818 0.447 18.036 1.00 83.88 298 PRO A N 1
ATOM 2314 C CA . PRO A 1 298 ? 18.968 -0.554 19.083 1.00 83.88 298 PRO A CA 1
ATOM 2315 C C . PRO A 1 298 ? 19.019 -1.954 18.463 1.00 83.88 298 PRO A C 1
ATOM 2317 O O . PRO A 1 298 ? 18.196 -2.301 17.619 1.00 83.88 298 PRO A O 1
ATOM 2320 N N . VAL A 1 299 ? 19.993 -2.750 18.891 1.00 80.94 299 VAL A N 1
ATOM 2321 C CA . VAL A 1 299 ? 20.218 -4.128 18.447 1.00 80.94 299 VAL A CA 1
ATOM 2322 C C . VAL A 1 299 ? 20.344 -5.001 19.686 1.00 80.94 299 VAL A C 1
ATOM 2324 O O . VAL A 1 299 ? 21.131 -4.694 20.580 1.00 80.94 299 VAL A O 1
ATOM 2327 N N . ASP A 1 300 ? 19.576 -6.079 19.766 1.00 84.69 300 ASP A N 1
ATOM 2328 C CA . ASP A 1 300 ? 19.699 -7.063 20.842 1.00 84.69 300 ASP A CA 1
ATOM 2329 C C . ASP A 1 300 ? 20.525 -8.285 20.398 1.00 84.69 300 ASP A C 1
ATOM 2331 O O . ASP A 1 300 ? 20.912 -8.414 19.237 1.00 84.69 300 ASP A O 1
ATOM 2335 N N . GLY A 1 301 ? 20.827 -9.182 21.339 1.00 78.12 301 GLY A N 1
ATOM 2336 C CA . GLY A 1 301 ? 21.648 -10.369 21.073 1.00 78.12 301 GLY A CA 1
ATOM 2337 C C . GLY A 1 301 ? 20.983 -11.468 20.251 1.00 78.12 301 GLY A C 1
ATOM 2338 O O . GLY A 1 301 ? 21.650 -12.453 19.950 1.00 78.12 301 GLY A O 1
ATOM 2339 N N . SER A 1 302 ? 19.707 -11.325 19.884 1.00 72.31 302 SER A N 1
ATOM 2340 C CA . SER A 1 302 ? 19.030 -12.250 18.970 1.00 72.31 302 SER A CA 1
ATOM 2341 C C . SER A 1 302 ? 19.269 -11.911 17.495 1.00 72.31 302 SER A C 1
ATOM 2343 O O . SER A 1 302 ? 19.008 -12.740 16.624 1.00 72.31 302 SER A O 1
ATOM 2345 N N . VAL A 1 303 ? 19.800 -10.720 17.192 1.00 73.00 303 VAL A N 1
ATOM 2346 C CA . VAL A 1 303 ? 20.065 -10.286 15.818 1.00 73.00 303 VAL A CA 1
ATOM 2347 C C . VAL A 1 303 ? 21.327 -10.967 15.286 1.00 73.00 303 VAL A C 1
ATOM 2349 O O . VAL A 1 303 ? 22.446 -10.644 15.676 1.00 73.00 303 VAL A O 1
ATOM 2352 N N . SER A 1 304 ? 21.157 -11.895 14.344 1.00 80.81 304 SER A N 1
ATOM 2353 C CA . SER A 1 304 ? 22.257 -12.619 13.690 1.00 80.81 304 SER A CA 1
ATOM 2354 C C . SER A 1 304 ? 22.940 -11.811 12.580 1.00 80.81 304 SER A C 1
ATOM 2356 O O . SER A 1 304 ? 24.116 -12.028 12.275 1.00 80.81 304 SER A O 1
ATOM 2358 N N . ARG A 1 305 ? 22.225 -10.845 11.992 1.00 83.12 305 ARG A N 1
ATOM 2359 C CA . ARG A 1 305 ? 22.701 -9.994 10.898 1.00 83.12 305 ARG A CA 1
ATOM 2360 C C . ARG A 1 305 ? 22.051 -8.617 10.967 1.00 83.12 305 ARG A C 1
ATOM 2362 O O . ARG A 1 305 ? 20.834 -8.514 11.072 1.00 83.12 305 ARG A O 1
ATOM 2369 N N . LEU A 1 306 ? 22.857 -7.564 10.853 1.00 83.81 306 LEU A N 1
ATOM 2370 C CA . LEU A 1 306 ? 22.383 -6.182 10.760 1.00 83.81 306 LEU A CA 1
ATOM 2371 C C . LEU A 1 306 ? 22.695 -5.628 9.370 1.00 83.81 306 LEU A C 1
ATOM 2373 O O . LEU A 1 306 ? 23.840 -5.678 8.927 1.00 83.81 306 LEU A O 1
ATOM 2377 N N . VAL A 1 307 ? 21.685 -5.085 8.693 1.00 85.00 307 VAL A N 1
ATOM 2378 C CA . VAL A 1 307 ? 21.854 -4.366 7.425 1.00 85.00 307 VAL A CA 1
ATOM 2379 C C . VAL A 1 307 ? 21.433 -2.917 7.636 1.00 85.00 307 VAL A C 1
ATOM 2381 O O . VAL A 1 307 ? 20.302 -2.654 8.034 1.00 85.00 307 VAL A O 1
ATOM 2384 N N . VAL A 1 308 ? 22.343 -1.975 7.391 1.00 85.06 308 VAL A N 1
ATOM 2385 C CA . VAL A 1 308 ? 22.079 -0.535 7.500 1.00 85.06 308 VAL A CA 1
ATOM 2386 C C . VAL A 1 308 ? 22.300 0.117 6.148 1.00 85.06 308 VAL A C 1
ATOM 2388 O O . VAL A 1 308 ? 23.429 0.180 5.664 1.00 85.06 308 VAL A O 1
ATOM 2391 N N . SER A 1 309 ? 21.228 0.649 5.572 1.00 85.25 309 SER A N 1
ATOM 2392 C CA . SER A 1 309 ? 21.271 1.442 4.346 1.00 85.25 309 SER A CA 1
ATOM 2393 C C . SER A 1 309 ? 21.182 2.923 4.696 1.00 85.25 309 SER A C 1
ATOM 2395 O O . SER A 1 309 ? 20.208 3.367 5.301 1.00 85.25 309 SER A O 1
ATOM 2397 N N . ALA A 1 310 ? 22.204 3.688 4.327 1.00 86.38 310 ALA A N 1
ATOM 2398 C CA . ALA A 1 310 ? 22.269 5.123 4.545 1.00 86.38 310 ALA A CA 1
ATOM 2399 C C . ALA A 1 310 ? 22.426 5.843 3.205 1.00 86.38 310 ALA A C 1
ATOM 2401 O O . ALA A 1 310 ? 23.476 5.771 2.566 1.00 86.38 310 ALA A O 1
ATOM 2402 N N . GLU A 1 311 ? 21.369 6.534 2.790 1.00 86.00 311 GLU A N 1
ATOM 2403 C CA . GLU A 1 311 ? 21.386 7.417 1.629 1.00 86.00 311 GLU A CA 1
ATOM 2404 C C . GLU A 1 311 ? 21.752 8.836 2.069 1.00 86.00 311 GLU A C 1
ATOM 2406 O O . GLU A 1 311 ? 21.151 9.388 2.996 1.00 86.00 311 GLU A O 1
ATOM 2411 N N . SER A 1 312 ? 22.756 9.430 1.426 1.00 85.19 312 SER A N 1
ATOM 2412 C CA . SER A 1 312 ? 23.194 10.789 1.724 1.00 85.19 312 SER A CA 1
ATOM 2413 C C . SER A 1 312 ? 23.340 11.643 0.466 1.00 85.19 312 SER A C 1
ATOM 2415 O O . SER A 1 312 ? 23.760 11.183 -0.599 1.00 85.19 312 SER A O 1
ATOM 2417 N N . LEU A 1 313 ? 22.992 12.925 0.608 1.00 85.75 313 LEU A N 1
ATOM 2418 C CA . LEU A 1 313 ? 23.215 13.933 -0.425 1.00 85.75 313 LEU A CA 1
ATOM 2419 C C . LEU A 1 313 ? 24.721 14.203 -0.608 1.00 85.75 313 LEU A C 1
ATOM 2421 O O . LEU A 1 313 ? 25.508 13.967 0.318 1.00 85.75 313 LEU A O 1
ATOM 2425 N N . PRO A 1 314 ? 25.139 14.755 -1.761 1.00 83.31 314 PRO A N 1
ATOM 2426 C CA . PRO A 1 314 ? 26.525 15.148 -1.984 1.00 83.31 314 PRO A CA 1
ATOM 2427 C C . PRO A 1 314 ? 27.034 16.079 -0.873 1.00 83.31 314 PRO A C 1
ATOM 2429 O O . PRO A 1 314 ? 26.352 17.022 -0.476 1.00 83.31 314 PRO A O 1
ATOM 2432 N N . GLY A 1 315 ? 28.233 15.802 -0.353 1.00 86.25 315 GLY A N 1
ATOM 2433 C CA . GLY A 1 315 ? 28.838 16.560 0.754 1.00 86.25 315 GLY A CA 1
ATOM 2434 C C . GLY A 1 315 ? 28.372 16.153 2.159 1.00 86.25 315 GLY A C 1
ATOM 2435 O O . GLY A 1 315 ? 28.888 16.680 3.146 1.00 86.25 315 GLY A O 1
ATOM 2436 N N . ILE A 1 316 ? 27.443 15.199 2.277 1.00 87.50 316 ILE A N 1
ATOM 2437 C CA . ILE A 1 316 ? 27.071 14.571 3.548 1.00 87.50 316 ILE A CA 1
ATOM 2438 C C . ILE A 1 316 ? 27.618 13.150 3.562 1.00 87.50 316 ILE A C 1
ATOM 2440 O O . ILE A 1 316 ? 27.343 12.351 2.668 1.00 87.50 316 ILE A O 1
ATOM 2444 N N . THR A 1 317 ? 28.371 12.822 4.606 1.00 89.75 317 THR A N 1
ATOM 2445 C CA . THR A 1 317 ? 28.862 11.469 4.854 1.00 89.75 317 THR A CA 1
ATOM 2446 C C . THR A 1 317 ? 28.053 10.850 5.984 1.00 89.75 317 THR A C 1
ATOM 2448 O O . THR A 1 317 ? 27.994 11.396 7.085 1.00 89.75 317 THR A O 1
ATOM 2451 N N . ALA A 1 318 ? 27.439 9.701 5.712 1.00 91.50 318 ALA A N 1
ATOM 2452 C CA . ALA A 1 318 ? 26.882 8.843 6.746 1.00 91.50 318 ALA A CA 1
ATOM 2453 C C . ALA A 1 318 ? 27.935 7.814 7.171 1.00 91.50 318 ALA A C 1
ATOM 2455 O O . ALA A 1 318 ? 28.508 7.115 6.329 1.00 91.50 318 ALA A O 1
ATOM 2456 N N . THR A 1 319 ? 28.202 7.730 8.472 1.00 94.38 319 THR A N 1
ATOM 2457 C CA . THR A 1 319 ? 29.107 6.742 9.059 1.00 94.38 319 THR A CA 1
ATOM 2458 C C . THR A 1 319 ? 28.387 5.920 10.114 1.00 94.38 319 THR A C 1
ATOM 2460 O O . THR A 1 319 ? 27.726 6.454 11.002 1.00 94.38 319 THR A O 1
ATOM 2463 N N . LEU A 1 320 ? 28.518 4.598 10.024 1.00 95.62 320 LEU A N 1
ATOM 2464 C CA . LEU A 1 320 ? 28.002 3.696 11.043 1.00 95.62 320 LEU A CA 1
ATOM 2465 C C . LEU A 1 320 ? 29.017 3.563 12.186 1.00 95.62 320 LEU A C 1
ATOM 2467 O O . LEU A 1 320 ? 30.218 3.404 11.957 1.00 95.62 320 LEU A O 1
ATOM 2471 N N . LEU A 1 321 ? 28.527 3.627 13.418 1.00 96.56 321 LEU A N 1
ATOM 2472 C CA . LEU A 1 321 ? 29.282 3.456 14.651 1.00 96.56 321 LEU A CA 1
ATOM 2473 C C . LEU A 1 321 ? 28.731 2.249 15.421 1.00 96.56 321 LEU A C 1
ATOM 2475 O O . LEU A 1 321 ? 27.513 2.087 15.553 1.00 96.56 321 LEU A O 1
ATOM 2479 N N . ARG A 1 322 ? 29.643 1.435 15.953 1.00 97.62 322 ARG A N 1
ATOM 2480 C CA . ARG A 1 322 ? 29.367 0.295 16.835 1.00 97.62 322 ARG A CA 1
ATOM 2481 C C . ARG A 1 322 ? 28.833 0.761 18.198 1.00 97.62 322 ARG A C 1
ATOM 2483 O O . ARG A 1 322 ? 29.053 1.922 18.574 1.00 97.62 322 ARG A O 1
ATOM 2490 N N . PRO A 1 323 ? 28.221 -0.134 18.993 1.00 96.06 323 PRO A N 1
ATOM 2491 C CA . PRO A 1 323 ? 28.016 0.096 20.417 1.00 96.06 323 PRO A CA 1
ATOM 2492 C C . PRO A 1 323 ? 29.350 0.489 21.071 1.00 96.06 323 PRO A C 1
ATOM 2494 O O . PRO A 1 323 ? 30.369 -0.166 20.879 1.00 96.06 323 PRO A O 1
ATOM 2497 N N . GLY A 1 324 ? 29.374 1.622 21.775 1.00 95.25 324 GLY A N 1
ATOM 2498 C CA . GLY A 1 324 ? 30.610 2.213 22.314 1.00 95.25 324 GLY A CA 1
ATOM 2499 C C . GLY A 1 324 ? 31.265 3.282 21.428 1.00 95.25 324 GLY A C 1
ATOM 2500 O O . GLY A 1 324 ? 32.225 3.917 21.854 1.00 95.25 324 GLY A O 1
ATOM 2501 N N . GLY A 1 325 ? 30.727 3.548 20.233 1.00 96.12 325 GLY A N 1
ATOM 2502 C CA . GLY A 1 325 ? 31.102 4.695 19.398 1.00 96.12 325 GLY A CA 1
ATOM 2503 C C . GLY A 1 325 ? 32.280 4.467 18.448 1.00 96.12 325 GLY A C 1
ATOM 2504 O O . GLY A 1 325 ? 32.682 5.404 17.760 1.00 96.12 325 GLY A O 1
ATOM 2505 N N . ALA A 1 326 ? 32.824 3.249 18.374 1.00 97.00 326 ALA A N 1
ATOM 2506 C CA . ALA A 1 326 ? 33.865 2.915 17.405 1.00 97.00 326 ALA A CA 1
ATOM 2507 C C . ALA A 1 326 ? 33.317 2.968 15.970 1.00 97.00 326 ALA A C 1
ATOM 2509 O O . ALA A 1 326 ? 32.222 2.479 15.701 1.00 97.00 326 ALA A O 1
ATOM 2510 N N . LEU A 1 327 ? 34.085 3.543 15.044 1.00 96.62 327 LEU A N 1
ATOM 2511 C CA . LEU A 1 327 ? 33.719 3.591 13.628 1.00 96.62 327 LEU A CA 1
ATOM 2512 C C . LEU A 1 327 ? 33.716 2.182 13.027 1.00 96.62 327 LEU A C 1
ATOM 2514 O O . LEU A 1 327 ? 34.693 1.454 13.181 1.00 96.62 327 LEU A O 1
ATOM 2518 N N . VAL A 1 328 ? 32.659 1.845 12.292 1.00 96.25 328 VAL A N 1
ATOM 2519 C CA . VAL A 1 328 ? 32.598 0.644 11.454 1.00 96.25 328 VAL A CA 1
ATOM 2520 C C . VAL A 1 328 ? 33.468 0.854 10.222 1.00 96.25 328 VAL A C 1
ATOM 2522 O O . VAL A 1 328 ? 33.232 1.786 9.445 1.00 96.25 328 VAL A O 1
ATOM 2525 N N . ARG A 1 329 ? 34.477 0.003 10.038 1.00 95.56 329 ARG A N 1
ATOM 2526 C CA . ARG A 1 329 ? 35.402 0.079 8.902 1.00 95.56 329 ARG A CA 1
ATOM 2527 C C . ARG A 1 329 ? 35.168 -1.084 7.953 1.00 95.56 329 ARG A C 1
ATOM 2529 O O . ARG A 1 329 ? 34.772 -2.165 8.358 1.00 95.56 329 ARG A O 1
ATOM 2536 N N . GLU A 1 330 ? 35.467 -0.861 6.680 1.00 92.25 330 GLU A N 1
ATOM 2537 C CA . GLU A 1 330 ? 35.376 -1.895 5.640 1.00 92.25 330 GLU A CA 1
ATOM 2538 C C . GLU A 1 330 ? 36.365 -3.050 5.861 1.00 92.25 330 GLU A C 1
ATOM 2540 O O . GLU A 1 330 ? 36.115 -4.166 5.435 1.00 92.25 330 GLU A O 1
ATOM 2545 N N . MET A 1 331 ? 37.465 -2.792 6.574 1.00 94.31 331 MET A N 1
ATOM 2546 C CA . MET A 1 331 ? 38.453 -3.806 6.955 1.00 94.31 331 MET A CA 1
ATOM 2547 C C . MET A 1 331 ? 38.066 -4.621 8.198 1.00 94.31 331 MET A C 1
ATOM 2549 O O . MET A 1 331 ? 38.826 -5.498 8.607 1.00 94.31 331 MET A O 1
ATOM 2553 N N . ASP A 1 332 ? 36.937 -4.311 8.840 1.00 95.00 332 ASP A N 1
ATOM 2554 C CA . ASP A 1 332 ? 36.467 -5.093 9.977 1.00 95.00 332 ASP A CA 1
ATOM 2555 C C . ASP A 1 332 ? 35.956 -6.451 9.467 1.00 95.00 332 ASP A C 1
ATOM 2557 O O . ASP A 1 332 ? 35.116 -6.511 8.572 1.00 95.00 332 ASP A O 1
ATOM 2561 N N . GLY A 1 333 ? 36.448 -7.556 10.035 1.00 95.12 333 GLY A N 1
ATOM 2562 C CA . GLY A 1 333 ? 36.179 -8.904 9.508 1.00 95.12 333 GLY A CA 1
ATOM 2563 C C . GLY A 1 333 ? 34.713 -9.361 9.567 1.00 95.12 333 GLY A C 1
ATOM 2564 O O . GLY A 1 333 ? 34.355 -10.345 8.929 1.00 95.12 333 GLY A O 1
ATOM 2565 N N . ASP A 1 334 ? 33.863 -8.670 10.325 1.00 94.94 334 ASP A N 1
ATOM 2566 C CA . ASP A 1 334 ? 32.420 -8.902 10.420 1.00 94.94 334 ASP A CA 1
ATOM 2567 C C . ASP A 1 334 ? 31.593 -7.975 9.514 1.00 94.94 334 ASP A C 1
ATOM 2569 O O . ASP A 1 334 ? 30.365 -8.037 9.547 1.00 94.94 334 ASP A O 1
ATOM 2573 N N . VAL A 1 335 ? 32.228 -7.112 8.716 1.00 94.56 335 VAL A N 1
ATOM 2574 C CA . VAL A 1 335 ? 31.556 -6.044 7.972 1.00 94.56 335 VAL A CA 1
ATOM 2575 C C . VAL A 1 335 ? 31.782 -6.198 6.473 1.00 94.56 335 VAL A C 1
ATOM 2577 O O . VAL A 1 335 ? 32.902 -6.334 5.997 1.00 94.56 335 VAL A O 1
ATOM 2580 N N . LYS A 1 336 ? 30.701 -6.071 5.703 1.00 92.25 336 LYS A N 1
ATOM 2581 C CA . LYS A 1 336 ? 30.737 -5.854 4.255 1.00 92.25 336 LYS A CA 1
ATOM 2582 C C . LYS A 1 336 ? 30.096 -4.507 3.946 1.00 92.25 336 LYS A C 1
ATOM 2584 O O . LYS A 1 336 ? 28.939 -4.281 4.301 1.00 92.25 336 LYS A O 1
ATOM 2589 N N . VAL A 1 337 ? 30.836 -3.614 3.294 1.00 91.25 337 VAL A N 1
ATOM 2590 C CA . VAL A 1 337 ? 30.327 -2.306 2.860 1.00 91.25 337 VAL A CA 1
ATOM 2591 C C . VAL A 1 337 ? 30.132 -2.325 1.351 1.00 91.25 337 VAL A C 1
ATOM 2593 O O . VAL A 1 337 ? 30.959 -2.838 0.606 1.00 91.25 337 VAL A O 1
ATOM 2596 N N . SER A 1 338 ? 29.022 -1.775 0.878 1.00 87.12 338 SER A N 1
ATOM 2597 C CA . SER A 1 338 ? 28.769 -1.570 -0.547 1.00 87.12 338 SER A CA 1
ATOM 2598 C C . SER A 1 338 ? 28.322 -0.133 -0.766 1.00 87.12 338 SER A C 1
ATOM 2600 O O . SER A 1 338 ? 27.521 0.399 0.001 1.00 87.12 338 SER A O 1
ATOM 2602 N N . THR A 1 339 ? 28.880 0.520 -1.784 1.00 86.50 339 THR A N 1
ATOM 2603 C CA . THR A 1 339 ? 28.518 1.894 -2.149 1.00 86.50 339 THR A CA 1
ATOM 2604 C C . THR A 1 339 ? 27.853 1.869 -3.514 1.00 86.50 339 THR A C 1
ATOM 2606 O O . THR A 1 339 ? 28.449 1.413 -4.486 1.00 86.50 339 THR A O 1
ATOM 2609 N N . LEU A 1 340 ? 26.625 2.365 -3.577 1.00 79.38 340 LEU A N 1
ATOM 2610 C CA . LEU A 1 340 ? 25.826 2.477 -4.787 1.00 79.38 340 LEU A CA 1
ATOM 2611 C C . LEU A 1 340 ? 25.580 3.961 -5.060 1.00 79.38 340 LEU A C 1
ATOM 2613 O O . LEU A 1 340 ? 25.276 4.730 -4.148 1.00 79.38 340 LEU A O 1
ATOM 2617 N N . LYS A 1 341 ? 25.723 4.375 -6.319 1.00 80.19 341 LYS A N 1
ATOM 2618 C CA . LYS A 1 341 ? 25.268 5.700 -6.748 1.00 80.19 341 LYS A CA 1
ATOM 2619 C C . LYS A 1 341 ? 23.785 5.593 -7.069 1.00 80.19 341 LYS A C 1
ATOM 2621 O O . LYS A 1 341 ? 23.415 4.844 -7.968 1.00 80.19 341 LYS A O 1
ATOM 2626 N N . THR A 1 342 ? 22.960 6.319 -6.332 1.00 79.56 342 THR A N 1
ATOM 2627 C CA . THR A 1 342 ? 21.515 6.400 -6.554 1.00 79.56 342 THR A CA 1
ATOM 2628 C C . THR A 1 342 ? 21.151 7.791 -7.062 1.00 79.56 342 THR A C 1
ATOM 2630 O O . THR A 1 342 ? 21.971 8.713 -7.087 1.00 79.56 342 THR A O 1
ATOM 2633 N N . MET A 1 343 ? 19.915 7.950 -7.519 1.00 70.38 343 MET A N 1
ATOM 2634 C CA . MET A 1 343 ? 19.337 9.250 -7.831 1.00 70.38 343 MET A CA 1
ATOM 2635 C C . MET A 1 343 ? 18.195 9.478 -6.846 1.00 70.38 343 MET A C 1
ATOM 2637 O O . MET A 1 343 ? 17.283 8.655 -6.784 1.00 70.38 343 MET A O 1
ATOM 2641 N N . ASP A 1 344 ? 18.234 10.574 -6.083 1.00 67.19 344 ASP A N 1
ATOM 2642 C CA . ASP A 1 344 ? 17.094 10.963 -5.251 1.00 67.19 344 ASP A CA 1
ATOM 2643 C C . ASP A 1 344 ? 15.942 11.335 -6.191 1.00 67.19 344 ASP A C 1
ATOM 2645 O O . ASP A 1 344 ? 15.925 12.415 -6.789 1.00 67.19 344 ASP A O 1
ATOM 2649 N N . VAL A 1 345 ? 14.983 10.420 -6.335 1.00 51.50 345 VAL A N 1
ATOM 2650 C CA . VAL A 1 345 ? 13.845 10.539 -7.258 1.00 51.50 345 VAL A CA 1
ATOM 2651 C C . VAL A 1 345 ? 13.003 11.788 -6.964 1.00 51.50 345 VAL A C 1
ATOM 2653 O O . VAL A 1 345 ? 12.373 12.332 -7.866 1.00 51.50 345 VAL A O 1
ATOM 2656 N N . GLY A 1 346 ? 13.000 12.282 -5.721 1.00 52.88 346 GLY A N 1
ATOM 2657 C CA . GLY A 1 346 ? 12.252 13.478 -5.338 1.00 52.88 346 GLY A CA 1
ATOM 2658 C C . GLY A 1 346 ? 12.930 14.791 -5.726 1.00 52.88 346 GLY A C 1
ATOM 2659 O O . GLY A 1 346 ? 12.261 15.823 -5.762 1.00 52.88 346 GLY A O 1
ATOM 2660 N N . ARG A 1 347 ? 14.243 14.781 -5.986 1.00 64.25 347 ARG A N 1
ATOM 2661 C CA . ARG A 1 347 ? 15.035 16.003 -6.215 1.00 64.25 347 ARG A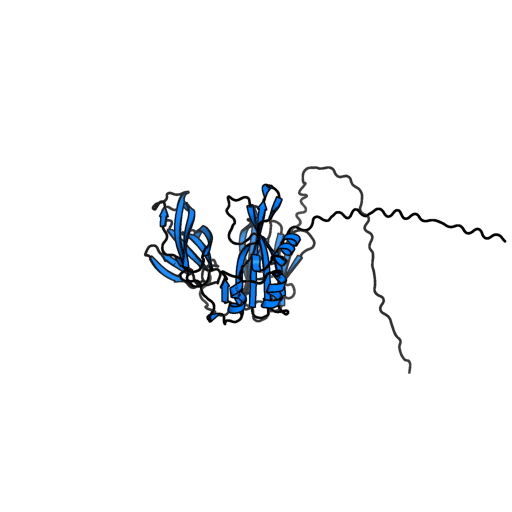 CA 1
ATOM 2662 C C . ARG A 1 347 ? 15.853 15.993 -7.503 1.00 64.25 347 ARG A C 1
ATOM 2664 O O . ARG A 1 347 ? 16.366 17.040 -7.880 1.00 64.25 347 ARG A O 1
ATOM 2671 N N . GLY A 1 348 ? 15.997 14.843 -8.161 1.00 71.62 348 GLY A N 1
ATOM 2672 C CA . GLY A 1 348 ? 16.855 14.681 -9.337 1.00 71.62 348 GLY A CA 1
ATOM 2673 C C . GLY A 1 348 ? 18.343 14.890 -9.035 1.00 71.62 348 GLY A C 1
ATOM 2674 O O . GLY A 1 348 ? 19.117 15.196 -9.937 1.00 71.62 348 GLY A O 1
ATOM 2675 N N . ILE A 1 349 ? 18.751 14.771 -7.767 1.00 75.38 349 ILE A N 1
ATOM 2676 C CA . ILE A 1 349 ? 20.136 14.985 -7.331 1.00 75.38 349 ILE A CA 1
ATOM 2677 C C . ILE A 1 349 ? 20.798 13.611 -7.151 1.00 75.38 349 ILE A C 1
ATOM 2679 O O . ILE A 1 349 ? 20.188 12.728 -6.543 1.00 75.38 349 ILE A O 1
ATOM 2683 N N . PRO A 1 350 ? 22.037 13.407 -7.637 1.00 76.62 350 PRO A N 1
ATOM 2684 C CA . PRO A 1 350 ? 22.795 12.196 -7.346 1.00 76.62 350 PRO A CA 1
ATOM 2685 C C . PRO A 1 350 ? 22.955 12.017 -5.835 1.00 76.62 350 PRO A C 1
ATOM 2687 O O . PRO A 1 350 ? 23.376 12.947 -5.148 1.00 76.62 350 PRO A O 1
ATOM 2690 N N . ALA A 1 351 ? 22.659 10.831 -5.324 1.00 82.12 351 ALA A N 1
ATOM 2691 C CA . ALA A 1 351 ? 22.847 10.470 -3.928 1.00 82.12 351 ALA A CA 1
ATOM 2692 C C . ALA A 1 351 ? 23.836 9.304 -3.816 1.00 82.12 351 ALA A C 1
ATOM 2694 O O . ALA A 1 351 ? 24.009 8.502 -4.737 1.00 82.12 351 ALA A O 1
ATOM 2695 N N . ASN A 1 352 ? 24.535 9.238 -2.686 1.00 83.12 352 ASN A N 1
ATOM 2696 C CA . ASN A 1 352 ? 25.378 8.098 -2.360 1.00 83.12 352 ASN A CA 1
ATOM 2697 C C . ASN A 1 352 ? 24.618 7.219 -1.374 1.00 83.12 352 ASN A C 1
ATOM 2699 O O . ASN A 1 352 ? 24.348 7.636 -0.247 1.00 83.12 352 ASN A O 1
ATOM 2703 N N . LEU A 1 353 ? 24.305 5.997 -1.787 1.00 86.62 353 LEU A N 1
ATOM 2704 C CA . LEU A 1 353 ? 23.760 4.973 -0.916 1.00 86.62 353 LEU A CA 1
ATOM 2705 C C . LEU A 1 353 ? 24.905 4.098 -0.411 1.00 86.62 353 LEU A C 1
ATOM 2707 O O . LEU A 1 353 ? 25.571 3.409 -1.183 1.00 86.62 353 LEU A O 1
ATOM 2711 N N . ARG A 1 354 ? 25.132 4.105 0.901 1.00 89.44 354 ARG A N 1
ATOM 2712 C CA . ARG A 1 354 ? 26.040 3.168 1.566 1.00 89.44 354 ARG A CA 1
ATOM 2713 C C . ARG A 1 354 ? 25.246 2.100 2.291 1.00 89.44 354 ARG A C 1
ATOM 2715 O O . ARG A 1 354 ? 24.425 2.416 3.146 1.00 89.44 354 ARG A O 1
ATOM 2722 N N . VAL A 1 355 ? 25.535 0.845 1.977 1.00 88.12 355 VAL A N 1
ATOM 2723 C CA . VAL A 1 355 ? 24.937 -0.323 2.619 1.00 88.12 355 VAL A CA 1
ATOM 2724 C C . VAL A 1 355 ? 26.006 -1.012 3.456 1.00 88.12 355 VAL A C 1
ATOM 2726 O O . VAL A 1 355 ? 27.023 -1.461 2.931 1.00 88.12 355 VAL A O 1
ATOM 2729 N N . TYR A 1 356 ? 25.776 -1.087 4.762 1.00 89.94 356 TYR A N 1
ATOM 2730 C CA . TYR A 1 356 ? 26.594 -1.826 5.716 1.00 89.94 356 TYR A CA 1
ATOM 2731 C C . TYR A 1 356 ? 25.903 -3.147 6.031 1.00 89.94 356 TYR A C 1
ATOM 2733 O O . TYR A 1 356 ? 24.761 -3.146 6.476 1.00 89.94 356 TYR A O 1
ATOM 2741 N N . THR A 1 357 ? 26.589 -4.267 5.840 1.00 88.50 357 THR A N 1
ATOM 2742 C CA . THR A 1 357 ? 26.148 -5.585 6.306 1.00 88.50 357 THR A CA 1
ATOM 2743 C C . THR A 1 357 ? 27.087 -6.050 7.409 1.00 88.50 357 THR A C 1
ATOM 2745 O O . THR A 1 357 ? 28.274 -6.222 7.152 1.00 88.50 357 THR A O 1
ATOM 2748 N N . ILE A 1 358 ? 26.565 -6.253 8.617 1.00 91.31 358 ILE A N 1
ATOM 2749 C CA . ILE A 1 358 ? 27.315 -6.706 9.789 1.00 91.31 358 ILE A CA 1
ATOM 2750 C C . ILE A 1 358 ? 26.862 -8.119 10.148 1.00 91.31 358 ILE A C 1
ATOM 2752 O O . ILE A 1 358 ? 25.689 -8.346 10.459 1.00 91.31 358 ILE A O 1
ATOM 2756 N N . ALA A 1 359 ? 27.794 -9.065 10.109 1.00 89.88 359 ALA A N 1
ATOM 2757 C CA . ALA A 1 359 ? 27.585 -10.427 10.572 1.00 89.88 359 ALA A CA 1
ATOM 2758 C C . ALA A 1 359 ? 27.727 -10.481 12.099 1.00 89.88 359 ALA A C 1
ATOM 2760 O O . ALA A 1 359 ? 28.753 -10.072 12.632 1.00 89.88 359 ALA A O 1
ATOM 2761 N N . ARG A 1 360 ? 26.730 -11.027 12.805 1.00 91.31 360 ARG A N 1
ATOM 2762 C CA . ARG A 1 360 ? 26.722 -11.153 14.277 1.00 91.31 360 ARG A CA 1
ATOM 2763 C C . ARG A 1 360 ? 26.967 -9.805 14.985 1.00 91.31 360 ARG A C 1
ATOM 2765 O O . ARG A 1 360 ? 27.969 -9.651 15.687 1.00 91.31 360 ARG A O 1
ATOM 2772 N N . PRO A 1 361 ? 26.091 -8.803 14.782 1.00 92.25 361 PRO A N 1
ATOM 2773 C CA . PRO A 1 361 ? 26.254 -7.489 15.391 1.00 92.25 361 PRO A CA 1
ATOM 2774 C C . PRO A 1 361 ? 26.310 -7.579 16.923 1.00 92.25 361 PRO A C 1
ATOM 2776 O O . PRO A 1 361 ? 25.575 -8.332 17.556 1.00 92.25 361 PRO A O 1
ATOM 2779 N N . GLN A 1 362 ? 27.170 -6.764 17.533 1.00 94.88 362 GLN A N 1
ATOM 2780 C CA . GLN A 1 362 ? 27.216 -6.606 18.986 1.00 94.88 362 GLN A CA 1
ATOM 2781 C C . GLN A 1 362 ? 25.870 -6.064 19.508 1.00 94.88 362 GLN A C 1
ATOM 2783 O O . GLN A 1 362 ? 25.367 -5.086 18.941 1.00 94.88 362 GLN A O 1
ATOM 2788 N N . PRO A 1 363 ? 25.315 -6.626 20.598 1.00 91.00 363 PRO A N 1
ATOM 2789 C CA . PRO A 1 363 ? 24.155 -6.047 21.265 1.00 91.00 363 PRO A CA 1
ATOM 2790 C C . PRO A 1 363 ? 24.464 -4.632 21.765 1.00 91.00 363 PRO A C 1
ATOM 2792 O O . PRO A 1 363 ? 25.548 -4.364 22.286 1.00 91.00 363 PRO A O 1
ATOM 2795 N N . GLY A 1 364 ? 23.505 -3.723 21.637 1.00 92.50 364 GLY A N 1
ATOM 2796 C CA . GLY A 1 364 ? 23.605 -2.341 22.083 1.00 92.50 364 GLY A CA 1
ATOM 2797 C C . GLY A 1 364 ? 23.042 -1.348 21.072 1.00 92.50 364 GLY A C 1
ATOM 2798 O O . GLY A 1 364 ? 22.343 -1.704 20.127 1.00 92.50 364 GLY A O 1
ATOM 2799 N N . VAL A 1 365 ? 23.341 -0.068 21.286 1.00 92.50 365 VAL A N 1
ATOM 2800 C CA . VAL A 1 365 ? 22.870 1.012 20.415 1.00 92.50 365 VAL A CA 1
ATOM 2801 C C . VAL A 1 365 ? 23.921 1.304 19.351 1.00 92.50 365 VAL A C 1
ATOM 2803 O O . VAL A 1 365 ? 24.955 1.916 19.631 1.00 92.50 365 VAL A O 1
ATOM 2806 N N . TRP A 1 366 ? 23.640 0.871 18.127 1.00 94.00 366 TRP A N 1
ATOM 2807 C CA . TRP A 1 366 ? 24.379 1.278 16.939 1.00 94.00 366 TRP A CA 1
ATOM 2808 C C . TRP A 1 366 ? 23.972 2.693 16.547 1.00 94.00 366 TRP A C 1
ATOM 2810 O O . TRP A 1 366 ? 22.873 3.151 16.859 1.00 94.00 366 TRP A O 1
ATOM 2820 N N . ARG A 1 367 ? 24.871 3.423 15.893 1.00 94.56 367 ARG A N 1
ATOM 2821 C CA . ARG A 1 367 ? 24.664 4.846 15.614 1.00 94.56 367 ARG A CA 1
ATOM 2822 C C . ARG A 1 367 ? 25.043 5.192 14.187 1.00 94.56 367 ARG A C 1
ATOM 2824 O O . ARG A 1 367 ? 26.171 4.942 13.789 1.00 94.56 367 ARG A O 1
ATOM 2831 N N . VAL A 1 368 ? 24.145 5.817 13.435 1.00 93.81 368 VAL A N 1
ATOM 2832 C CA . VAL A 1 368 ? 24.478 6.430 12.142 1.00 93.81 368 VAL A CA 1
ATOM 2833 C C . VAL A 1 368 ? 24.769 7.902 12.386 1.00 93.81 368 VAL A C 1
ATOM 2835 O O . VAL A 1 368 ? 23.856 8.682 12.660 1.00 93.81 368 VAL A O 1
ATOM 2838 N N . ALA A 1 369 ? 26.044 8.274 12.339 1.00 93.25 369 ALA A N 1
ATOM 2839 C CA . ALA A 1 369 ? 26.486 9.652 12.467 1.00 93.25 369 ALA A CA 1
ATOM 2840 C C . ALA A 1 369 ? 26.506 10.324 11.091 1.00 93.25 369 ALA A C 1
ATOM 2842 O O . ALA A 1 369 ? 27.047 9.788 10.124 1.00 93.25 369 ALA A O 1
ATOM 2843 N N . LEU A 1 370 ? 25.910 11.511 11.012 1.00 91.25 370 LEU A N 1
ATOM 2844 C CA . LEU A 1 370 ? 25.897 12.326 9.803 1.00 91.25 370 LEU A CA 1
ATOM 2845 C C . LEU A 1 370 ? 26.887 13.476 9.967 1.00 91.25 370 LEU A C 1
ATOM 2847 O O . LEU A 1 370 ? 26.743 14.303 10.871 1.00 91.25 370 LEU A O 1
ATOM 2851 N N . SER A 1 371 ? 27.879 13.540 9.085 1.00 89.19 371 SER A N 1
ATOM 2852 C CA . SER A 1 371 ? 28.825 14.650 9.013 1.00 89.19 371 SER A CA 1
ATOM 2853 C C . SER A 1 371 ? 28.707 15.357 7.667 1.00 89.19 371 SER A C 1
ATOM 2855 O O . SER A 1 371 ? 28.790 14.745 6.605 1.00 89.19 371 SER A O 1
ATOM 2857 N N . SER A 1 372 ? 28.508 16.674 7.697 1.00 86.62 372 SER A N 1
ATOM 2858 C CA . SER A 1 372 ? 28.665 17.504 6.506 1.00 86.62 372 SER A CA 1
ATOM 2859 C C . SER A 1 372 ? 30.136 17.865 6.362 1.00 86.62 372 SER A C 1
ATOM 2861 O O . SER A 1 372 ? 30.713 18.461 7.278 1.00 86.62 372 SER A O 1
ATOM 2863 N N . THR A 1 373 ? 30.744 17.587 5.212 1.00 77.75 373 THR A N 1
ATOM 2864 C CA . THR A 1 373 ? 31.955 18.312 4.832 1.00 77.75 373 THR A CA 1
ATOM 2865 C C . THR A 1 373 ? 31.506 19.730 4.527 1.00 77.75 373 THR A C 1
ATOM 2867 O O . THR A 1 373 ? 31.033 20.009 3.428 1.00 77.75 373 THR A O 1
ATOM 2870 N N . ALA A 1 374 ? 31.563 20.614 5.525 1.00 60.03 374 ALA A N 1
ATOM 2871 C CA . ALA A 1 374 ? 31.390 22.036 5.300 1.00 60.03 374 ALA A CA 1
ATOM 2872 C C . ALA A 1 374 ? 32.527 22.464 4.371 1.00 60.03 374 ALA A C 1
ATOM 2874 O O . ALA A 1 374 ? 33.642 22.738 4.811 1.00 60.03 374 ALA A O 1
ATOM 2875 N N . ALA A 1 375 ? 32.270 22.437 3.065 1.00 52.56 375 ALA A N 1
ATOM 2876 C CA . ALA A 1 375 ? 33.134 23.089 2.116 1.00 52.56 375 ALA A CA 1
ATOM 2877 C C . ALA A 1 375 ? 33.164 24.553 2.555 1.00 52.56 375 ALA A C 1
ATOM 2879 O O . ALA A 1 375 ? 32.158 25.251 2.467 1.00 52.56 375 ALA A O 1
ATOM 2880 N N . GLY A 1 376 ? 34.317 25.031 3.022 1.00 49.66 376 GLY A N 1
ATOM 2881 C CA . GLY A 1 376 ? 34.574 26.455 3.250 1.00 49.66 376 GLY A CA 1
ATOM 2882 C C . GLY A 1 376 ? 34.473 27.305 1.972 1.00 49.66 376 GLY A C 1
ATOM 2883 O O . GLY A 1 376 ? 34.888 28.459 1.968 1.00 49.66 376 GLY A O 1
ATOM 2884 N N . GLY A 1 377 ? 33.934 26.755 0.881 1.00 48.50 377 GLY A N 1
ATOM 2885 C CA . GLY A 1 377 ? 33.523 27.491 -0.295 1.00 48.50 377 GLY A CA 1
ATOM 2886 C C . GLY A 1 377 ? 32.195 28.175 -0.015 1.00 48.50 377 GLY A C 1
ATOM 2887 O O . GLY A 1 377 ? 31.150 27.530 0.040 1.00 48.50 377 GLY A O 1
ATOM 2888 N N . ARG A 1 378 ? 32.243 29.501 0.132 1.00 42.16 378 ARG A N 1
ATOM 2889 C CA . ARG A 1 378 ? 31.081 30.368 -0.062 1.00 42.16 378 ARG A CA 1
ATOM 2890 C C . ARG A 1 378 ? 30.435 29.999 -1.403 1.00 42.16 378 ARG A C 1
ATOM 2892 O O . ARG A 1 378 ? 30.900 30.446 -2.446 1.00 42.16 378 ARG A O 1
ATOM 2899 N N . PHE A 1 379 ? 29.363 29.213 -1.383 1.00 43.44 379 PHE A N 1
ATOM 2900 C CA . PHE A 1 379 ? 28.389 29.237 -2.465 1.00 43.44 379 PHE A CA 1
ATOM 2901 C C . PHE A 1 379 ? 27.706 30.601 -2.378 1.00 43.44 379 PHE A C 1
ATOM 2903 O O . PHE A 1 379 ? 26.757 30.801 -1.624 1.00 43.44 379 PHE A O 1
ATOM 2910 N N . GLY A 1 380 ? 28.293 31.584 -3.061 1.00 35.50 380 GLY A N 1
ATOM 2911 C CA . GLY A 1 380 ? 27.681 32.884 -3.253 1.00 35.50 380 GLY A CA 1
ATOM 2912 C C . GLY A 1 380 ? 26.454 32.707 -4.131 1.00 35.50 380 GLY A C 1
ATOM 2913 O O . GLY A 1 380 ? 26.583 32.537 -5.339 1.00 35.50 380 GLY A O 1
ATOM 2914 N N . CYS A 1 381 ? 25.269 32.754 -3.529 1.00 36.47 381 CYS A N 1
ATOM 2915 C CA . CYS A 1 381 ? 24.084 33.167 -4.265 1.00 36.47 381 CYS A CA 1
ATOM 2916 C C . CYS A 1 381 ? 24.344 34.601 -4.761 1.00 36.47 381 CYS A C 1
ATOM 2918 O O . CYS A 1 381 ? 24.723 35.452 -3.947 1.00 36.47 381 CYS A O 1
ATOM 2920 N N . PRO A 1 382 ? 24.201 34.896 -6.062 1.00 37.50 382 PRO A N 1
ATOM 2921 C CA . PRO A 1 382 ? 24.363 36.253 -6.549 1.00 37.50 382 PRO A CA 1
ATOM 2922 C C . PRO A 1 382 ? 23.212 37.123 -6.028 1.00 37.50 382 PRO A C 1
ATOM 2924 O O . PRO A 1 382 ? 22.083 37.011 -6.482 1.00 37.50 382 PRO A O 1
ATOM 2927 N N . GLY A 1 383 ? 23.550 37.961 -5.046 1.00 34.16 383 GLY A N 1
ATOM 2928 C CA . GLY A 1 383 ? 23.051 39.321 -4.843 1.00 34.16 383 GLY A CA 1
ATOM 2929 C C . GLY A 1 383 ? 21.563 39.533 -4.563 1.00 34.16 383 GLY A C 1
ATOM 2930 O O . GLY A 1 383 ? 20.791 39.756 -5.483 1.00 34.16 383 GLY A O 1
ATOM 2931 N N . GLU A 1 384 ? 21.223 39.709 -3.284 1.00 33.72 384 GLU A N 1
ATOM 2932 C CA . GLU A 1 384 ? 20.255 40.733 -2.872 1.00 33.72 384 GLU A CA 1
ATOM 2933 C C . GLU A 1 384 ? 20.677 41.306 -1.505 1.00 33.72 384 GLU A C 1
ATOM 2935 O O . GLU A 1 384 ? 21.271 40.612 -0.679 1.00 33.72 384 GLU A O 1
ATOM 2940 N N . GLY A 1 385 ? 20.528 42.620 -1.340 1.00 32.62 385 GLY A N 1
ATOM 2941 C CA . GLY A 1 385 ? 21.403 43.460 -0.521 1.00 32.62 385 GLY A CA 1
ATOM 2942 C C . GLY A 1 385 ? 21.353 43.222 0.990 1.00 32.62 385 GLY A C 1
ATOM 2943 O O . GLY A 1 385 ? 20.298 43.235 1.620 1.00 32.62 385 GLY A O 1
ATOM 2944 N N . ALA A 1 386 ? 22.540 43.107 1.586 1.00 33.97 386 ALA A N 1
ATOM 2945 C CA . ALA A 1 386 ? 22.735 43.088 3.026 1.00 33.97 386 ALA A CA 1
ATOM 2946 C C . ALA A 1 386 ? 22.556 44.495 3.627 1.00 33.97 386 ALA A C 1
ATOM 2948 O O . ALA A 1 386 ? 23.285 45.428 3.288 1.00 33.97 386 ALA A O 1
ATOM 2949 N N . ARG A 1 387 ? 21.623 44.625 4.578 1.00 32.91 387 ARG A N 1
ATOM 2950 C CA . ARG A 1 387 ? 21.692 45.614 5.660 1.00 32.91 387 ARG A CA 1
ATOM 2951 C C . ARG A 1 387 ? 22.198 44.897 6.905 1.00 32.91 387 ARG A C 1
ATOM 2953 O O . ARG A 1 387 ? 21.580 43.954 7.386 1.00 32.91 387 ARG A O 1
ATOM 2960 N N . GLU A 1 388 ? 23.345 45.349 7.381 1.00 32.72 388 GLU A N 1
ATOM 2961 C CA . GLU A 1 388 ? 24.072 44.826 8.528 1.00 32.72 388 GLU A CA 1
ATOM 2962 C C . GLU A 1 388 ? 23.585 45.515 9.814 1.00 32.72 388 GLU A C 1
ATOM 2964 O O . GLU A 1 388 ? 23.588 46.744 9.9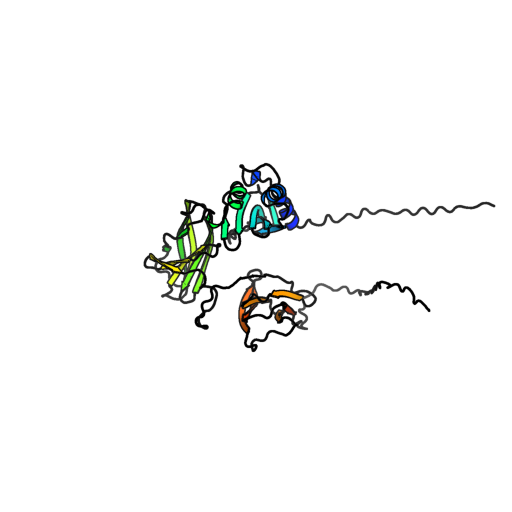05 1.00 32.72 388 GLU A O 1
ATOM 2969 N N . GLN A 1 389 ? 23.169 44.739 10.820 1.00 28.56 389 GLN A N 1
ATOM 2970 C CA . GLN A 1 389 ? 23.099 45.208 12.207 1.00 28.56 389 GLN A CA 1
ATOM 2971 C C . GLN A 1 389 ? 23.345 44.029 13.175 1.00 28.56 389 GLN A C 1
ATOM 2973 O O . GLN A 1 389 ? 22.888 42.920 12.894 1.00 28.56 389 GLN A O 1
ATOM 2978 N N . PRO A 1 390 ? 24.110 44.218 14.272 1.00 31.12 390 PRO A N 1
ATOM 2979 C CA . PRO A 1 390 ? 24.750 43.118 14.992 1.00 31.12 390 PRO A CA 1
ATOM 2980 C C . PRO A 1 390 ? 23.876 42.509 16.095 1.00 31.12 390 PRO A C 1
ATOM 2982 O O . PRO A 1 390 ? 23.296 43.219 16.920 1.00 31.12 390 PRO A O 1
ATOM 2985 N N . ASP A 1 391 ? 23.888 41.178 16.174 1.00 26.08 391 ASP A N 1
ATOM 2986 C CA . ASP A 1 391 ? 23.248 40.416 17.243 1.00 26.08 391 ASP A CA 1
ATOM 2987 C C . ASP A 1 391 ? 24.084 40.412 18.534 1.00 26.08 391 ASP A C 1
ATOM 2989 O O . ASP A 1 391 ? 25.224 39.941 18.598 1.00 26.08 391 ASP A O 1
ATOM 2993 N N . ARG A 1 392 ? 23.469 40.913 19.610 1.00 25.20 392 ARG A N 1
ATOM 2994 C CA . ARG A 1 392 ? 23.923 40.763 20.998 1.00 25.20 392 ARG A CA 1
ATOM 2995 C C . ARG A 1 392 ? 23.408 39.439 21.562 1.00 25.20 392 ARG A C 1
ATOM 2997 O O . ARG A 1 392 ? 22.233 39.316 21.893 1.00 25.20 392 ARG A O 1
ATOM 3004 N N . VAL A 1 393 ? 24.305 38.490 21.814 1.00 22.28 393 VAL A N 1
ATOM 3005 C CA . VAL A 1 393 ? 23.992 37.275 22.583 1.00 22.28 393 VAL A CA 1
ATOM 3006 C C . VAL A 1 393 ? 24.002 37.583 24.089 1.00 22.28 393 VAL A C 1
ATOM 3008 O O . VAL A 1 393 ? 25.048 37.874 24.668 1.00 22.28 393 VAL A O 1
ATOM 3011 N N . ARG A 1 394 ? 22.842 37.475 24.755 1.00 22.02 394 ARG A N 1
ATOM 3012 C CA . ARG A 1 394 ? 22.733 37.391 26.226 1.00 22.02 394 ARG A CA 1
ATOM 3013 C C . ARG A 1 394 ? 22.608 35.927 26.658 1.00 22.02 394 ARG A C 1
ATOM 3015 O O . ARG A 1 394 ? 21.667 35.240 26.280 1.00 22.02 394 ARG A O 1
ATOM 3022 N N . LYS A 1 395 ? 23.541 35.469 27.499 1.00 21.59 395 LYS A N 1
ATOM 3023 C CA . LYS A 1 395 ? 23.466 34.196 28.237 1.00 21.59 395 LYS A CA 1
ATOM 3024 C C . LYS A 1 395 ? 22.607 34.371 29.493 1.00 21.59 395 LYS A C 1
ATOM 3026 O O . LYS A 1 395 ? 22.907 35.242 30.304 1.00 21.59 395 LYS A O 1
ATOM 3031 N N . PHE A 1 396 ? 21.638 33.482 29.713 1.00 20.64 396 PHE A N 1
ATOM 3032 C CA . PHE A 1 396 ? 21.035 33.253 31.031 1.00 20.64 396 PHE A CA 1
ATOM 3033 C C . PHE A 1 396 ? 21.384 31.848 31.527 1.00 20.64 396 PHE A C 1
ATOM 3035 O O . PHE A 1 396 ? 21.286 30.865 30.799 1.00 20.64 396 PHE A O 1
ATOM 3042 N N . ARG A 1 397 ? 21.842 31.783 32.779 1.00 21.36 397 ARG A N 1
ATOM 3043 C CA . ARG A 1 397 ? 22.269 30.580 33.499 1.00 21.36 397 ARG A CA 1
ATOM 3044 C C . ARG A 1 397 ? 21.363 30.450 34.720 1.00 21.36 397 ARG A C 1
ATOM 3046 O O . ARG A 1 397 ? 21.394 31.329 35.576 1.00 21.36 397 ARG A O 1
ATOM 3053 N N . LEU A 1 398 ? 20.592 29.371 34.821 1.00 21.20 398 LEU A N 1
ATOM 3054 C CA . LEU A 1 398 ? 19.851 29.020 36.035 1.00 21.20 398 LEU A CA 1
ATOM 3055 C C . LEU A 1 398 ? 20.502 27.783 36.667 1.00 21.20 398 LEU A C 1
ATOM 3057 O O . LEU A 1 398 ? 20.636 26.743 36.030 1.00 21.20 398 LEU A O 1
ATOM 3061 N N . ARG A 1 399 ? 20.966 27.936 37.913 1.00 24.28 399 ARG A N 1
ATOM 3062 C CA . ARG A 1 399 ? 21.426 26.851 38.794 1.00 24.28 399 ARG A CA 1
ATOM 3063 C C . ARG A 1 399 ? 20.271 26.423 39.705 1.00 24.28 399 ARG A C 1
ATOM 3065 O O . ARG A 1 399 ? 19.635 27.313 40.271 1.00 24.28 399 ARG A O 1
ATOM 3072 N N . PRO A 1 400 ? 20.098 25.128 40.004 1.00 27.03 400 PRO A N 1
ATOM 3073 C CA . PRO A 1 400 ? 19.398 24.699 41.207 1.00 27.03 400 PRO A CA 1
ATOM 3074 C C . PRO A 1 400 ? 20.359 24.654 42.407 1.00 27.03 400 PRO A C 1
ATOM 3076 O O . PRO A 1 400 ? 21.479 24.147 42.321 1.00 27.03 400 PRO A O 1
ATOM 3079 N N . LYS A 1 401 ? 19.899 25.207 43.535 1.00 26.39 401 LYS A N 1
ATOM 3080 C CA . LYS A 1 401 ? 20.488 25.088 44.878 1.00 26.39 401 LYS A CA 1
ATOM 3081 C C . LYS A 1 401 ? 20.211 23.683 45.430 1.00 26.39 401 LYS A C 1
ATOM 3083 O O . LYS A 1 401 ? 19.051 23.305 45.546 1.00 26.39 401 LYS A O 1
ATOM 3088 N N . ALA A 1 402 ? 21.252 22.967 45.852 1.00 34.09 402 ALA A N 1
ATOM 3089 C CA . ALA A 1 402 ? 21.132 21.805 46.730 1.00 34.09 402 ALA A CA 1
ATOM 3090 C C . ALA A 1 402 ? 21.223 22.258 48.198 1.00 34.09 402 ALA A C 1
ATOM 3092 O O . ALA A 1 402 ? 22.152 22.973 48.582 1.00 34.09 402 ALA A O 1
ATOM 3093 N N . GLY A 1 403 ? 20.232 21.871 49.003 1.00 32.25 403 GLY A N 1
ATOM 3094 C CA . GLY A 1 403 ? 20.164 22.141 50.436 1.00 32.25 403 GLY A CA 1
ATOM 3095 C C . GLY A 1 403 ? 21.023 21.171 51.248 1.00 32.25 403 GLY A C 1
ATOM 3096 O O . GLY A 1 403 ? 20.954 19.960 51.066 1.00 32.25 403 GLY A O 1
ATOM 3097 N N . ARG A 1 404 ? 21.815 21.722 52.173 1.00 31.83 404 ARG A N 1
ATOM 3098 C CA . ARG A 1 404 ? 22.479 21.004 53.272 1.00 31.83 404 ARG A CA 1
ATOM 3099 C C . ARG A 1 404 ? 21.519 20.874 54.459 1.00 31.83 404 ARG A C 1
ATOM 3101 O O . ARG A 1 404 ? 20.848 21.842 54.809 1.00 31.83 404 ARG A O 1
ATOM 3108 N N . ARG A 1 405 ? 21.566 19.735 55.154 1.00 35.34 405 ARG A N 1
ATOM 3109 C CA . ARG A 1 405 ? 21.203 19.604 56.577 1.00 35.34 405 ARG A CA 1
ATOM 3110 C C . ARG A 1 405 ? 22.339 18.909 57.356 1.00 35.34 405 ARG A C 1
ATOM 3112 O O . ARG A 1 405 ? 23.209 18.317 56.720 1.00 35.34 405 ARG A O 1
ATOM 3119 N N . PRO A 1 406 ? 22.409 19.099 58.689 1.00 48.53 406 PRO A N 1
ATOM 3120 C CA . PRO A 1 406 ? 23.672 19.234 59.416 1.00 48.53 406 PRO A CA 1
ATOM 3121 C C . PRO A 1 406 ? 24.180 17.950 60.086 1.00 48.53 406 PRO A C 1
ATOM 3123 O O . PRO A 1 406 ? 23.438 16.997 60.312 1.00 48.53 406 PRO A O 1
ATOM 3126 N N . ARG A 1 407 ? 25.471 17.993 60.445 1.00 39.91 407 ARG A N 1
ATOM 3127 C CA . ARG A 1 407 ? 26.174 17.057 61.333 1.00 39.91 407 ARG A CA 1
ATOM 3128 C C . ARG A 1 407 ? 25.571 17.075 62.743 1.00 39.91 407 ARG A C 1
ATOM 3130 O O . ARG A 1 407 ? 25.338 18.150 63.291 1.00 39.91 407 ARG A O 1
ATOM 3137 N N . ARG A 1 408 ? 25.421 15.890 63.342 1.00 37.94 408 ARG A N 1
ATOM 3138 C CA . ARG A 1 408 ? 25.357 15.702 64.798 1.00 37.94 408 ARG A CA 1
ATOM 3139 C C . ARG A 1 408 ? 26.777 15.642 65.363 1.00 37.94 408 ARG A C 1
ATOM 3141 O O . ARG A 1 408 ? 27.654 15.032 64.757 1.00 37.94 408 ARG A O 1
ATOM 3148 N N . VAL A 1 409 ? 26.948 16.281 66.513 1.00 45.62 409 VAL A N 1
ATOM 3149 C CA . VAL A 1 409 ? 28.049 16.098 67.458 1.00 45.62 409 VAL A CA 1
ATOM 3150 C C . VAL A 1 409 ? 27.460 15.346 68.647 1.00 45.62 409 VAL A C 1
ATOM 3152 O O . VAL A 1 409 ? 26.531 15.859 69.272 1.00 45.62 409 VAL A O 1
ATOM 3155 N N . LEU A 1 410 ? 27.942 14.123 68.850 1.00 51.38 410 LEU A N 1
ATOM 3156 C CA . LEU A 1 410 ? 28.376 13.465 70.091 1.00 51.38 410 LEU A CA 1
ATOM 3157 C C . LEU A 1 410 ? 28.531 11.975 69.791 1.00 51.38 410 LEU A C 1
ATOM 3159 O O . LEU A 1 410 ? 27.542 11.377 69.306 1.00 51.38 410 LEU A O 1
#

Sequence (410 aa):
MRMVLRVVTVLCALWPAVGTLGAQDPAQERIRRTRNVAASNLDPALPDVPLDLWLRQLVGASAQFEWTSGSCSGQRERDNPAVPLCGIVVAADSNVTVTIGVRLGEYLQAAMFDRWRTPQLDEAFISRRRDVVMLDRLSDLPRLLNLPPRQWPRPDIVLESVRCLPKRPQPHEAVTCAMPLVNNGRAPSLVRVFIDVQPDRSHGGDGVVRLHAGERRTVRMTFPWPDDNGADITAGVELDDRSAYHRVNKRRELTLIRGEDLDTPGDLLGWVDDDNAPQTITSARASAGGTPRTIEVPVDGSVSRLVVSAESLPGITATLLRPGGALVREMDGDVKVSTLKTMDVGRGIPANLRVYTIARPQPGVWRVALSSTAAGGRFGCPGEGAREQPDRVRKFRLRPKAGRRPRRVL

Foldseek 3Di:
DDDDDDDDDDPPPPDPPPPPPPPPPVWVVQQVVQQQQQLCLAAVVDDRGGPVVVVCVQLHVQWDKDKTKDFFPFDPPVPDQWTFIWIWIWTDDPFKIKIWIKGQATQRNVVRDGDGDRIYTRWIWMDGPLAIATAPHPVCVNVVVPDDSVPGWDWDKDFPDKDKPPPQDAAQRKIKIKTKIFTCTQGKFWKKKFKAKPDVRDTQDIGIDIDGHGDIDIDMGIGTDHNDSPIDMWIWMDTPSQAWIFTQDPVRDTDTDRNPPPDDPPPPDDDDDDPQDDDDDDDDDDDPDDDKDKDKDFDAQSHQKDKDKDKAAPQKDKWKAAAVGHTDDCPDPQKHKDWDFDAPPVPRGIIIIIMIMGGRGDGGIMITIIDGPPPPDPPDPPDDDDDDDDDDDDDDDDDDDDDDDDDDDD

pLDDT: mean 76.04, std 24.77, range [20.64, 98.62]